Protein AF-A0A948E6V5-F1 (afdb_monomer)

Structure (mmCIF, N/CA/C/O backbone):
data_AF-A0A948E6V5-F1
#
_entry.id   AF-A0A948E6V5-F1
#
loop_
_atom_site.group_PDB
_atom_site.id
_atom_site.type_symbol
_atom_site.label_atom_id
_atom_site.label_alt_id
_atom_site.label_comp_id
_atom_site.label_asym_id
_atom_site.label_entity_id
_atom_site.label_seq_id
_atom_site.pdbx_PDB_ins_code
_atom_site.Cartn_x
_atom_site.Cartn_y
_atom_site.Cartn_z
_atom_site.occupancy
_atom_site.B_iso_or_equiv
_atom_site.auth_seq_id
_atom_site.auth_comp_id
_atom_site.auth_asym_id
_atom_site.auth_atom_id
_atom_site.pdbx_PDB_model_num
ATOM 1 N N . MET A 1 1 ? 6.133 19.607 -40.331 1.00 29.16 1 MET A N 1
ATOM 2 C CA . MET A 1 1 ? 5.995 20.168 -38.967 1.00 29.16 1 MET A CA 1
ATOM 3 C C . MET A 1 1 ? 5.488 19.180 -37.905 1.00 29.16 1 MET A C 1
ATOM 5 O O . MET A 1 1 ? 6.020 19.219 -36.810 1.00 29.16 1 MET A O 1
ATOM 9 N N . PHE A 1 2 ? 4.566 18.242 -38.178 1.00 24.16 2 PHE A N 1
ATOM 10 C CA . PHE A 1 2 ? 3.999 17.355 -37.131 1.00 24.16 2 PHE A CA 1
ATOM 11 C C . PHE A 1 2 ? 4.847 16.136 -36.678 1.00 24.16 2 PHE A C 1
ATOM 13 O O . PHE A 1 2 ? 4.583 15.590 -35.612 1.00 24.16 2 PHE A O 1
ATOM 20 N N . ARG A 1 3 ? 5.875 15.697 -37.428 1.00 28.19 3 ARG A N 1
ATOM 21 C CA . ARG A 1 3 ? 6.703 14.516 -37.060 1.00 28.19 3 ARG A CA 1
ATOM 22 C C . ARG A 1 3 ? 7.778 14.794 -35.999 1.00 28.19 3 ARG A C 1
ATOM 24 O O . ARG A 1 3 ? 8.157 13.863 -35.298 1.00 28.19 3 ARG A O 1
ATOM 31 N N . ASN A 1 4 ? 8.215 16.045 -35.839 1.00 29.73 4 ASN A N 1
ATOM 32 C CA . ASN A 1 4 ? 9.267 16.401 -34.877 1.00 29.73 4 ASN A CA 1
ATOM 33 C C . ASN A 1 4 ? 8.703 16.682 -33.477 1.00 29.73 4 ASN A C 1
ATOM 35 O O . ASN A 1 4 ? 9.376 16.430 -32.492 1.00 29.73 4 ASN A O 1
ATOM 39 N N . ILE A 1 5 ? 7.438 17.093 -33.365 1.00 28.77 5 ILE A N 1
ATOM 40 C CA . ILE A 1 5 ? 6.821 17.459 -32.080 1.00 28.77 5 ILE A CA 1
ATOM 41 C C . ILE A 1 5 ? 6.673 16.234 -31.153 1.00 28.77 5 ILE A C 1
ATOM 43 O O . ILE A 1 5 ? 6.909 16.333 -29.958 1.00 28.77 5 ILE A O 1
ATOM 47 N N . ILE A 1 6 ? 6.380 15.046 -31.693 1.00 31.30 6 ILE A N 1
ATOM 48 C CA . ILE A 1 6 ? 6.036 13.860 -30.884 1.00 31.30 6 ILE A CA 1
ATOM 49 C C . ILE A 1 6 ? 7.266 13.170 -30.266 1.00 31.30 6 ILE A C 1
ATOM 51 O O . ILE A 1 6 ? 7.204 12.725 -29.123 1.00 31.30 6 ILE A O 1
ATOM 55 N N . ALA A 1 7 ? 8.393 13.093 -30.983 1.00 33.06 7 ALA A N 1
ATOM 56 C CA . ALA A 1 7 ? 9.637 12.532 -30.438 1.00 33.06 7 ALA A CA 1
ATOM 57 C C . ALA A 1 7 ? 10.286 13.477 -29.407 1.00 33.06 7 ALA A C 1
ATOM 59 O O . ALA A 1 7 ? 10.850 13.024 -28.413 1.00 33.06 7 ALA A O 1
ATOM 60 N N . ILE A 1 8 ? 10.133 14.788 -29.620 1.00 39.19 8 ILE A N 1
ATOM 61 C CA . ILE A 1 8 ? 10.687 15.850 -28.774 1.00 39.19 8 ILE A CA 1
ATOM 62 C C . ILE A 1 8 ? 9.896 15.988 -27.458 1.00 39.19 8 ILE A C 1
ATOM 64 O O . ILE A 1 8 ? 10.493 16.151 -26.396 1.00 39.19 8 ILE A O 1
ATOM 68 N N . SER A 1 9 ? 8.570 15.795 -27.467 1.00 31.69 9 SER A N 1
ATOM 69 C CA . SER A 1 9 ? 7.768 15.773 -26.231 1.00 31.69 9 SER A CA 1
ATOM 70 C C . SER A 1 9 ? 8.070 14.576 -25.315 1.00 31.69 9 SER A C 1
ATOM 72 O O . SER A 1 9 ? 7.965 14.705 -24.097 1.00 31.69 9 SER A O 1
ATOM 74 N N . ILE A 1 10 ? 8.479 13.421 -25.860 1.00 36.81 10 ILE A N 1
ATOM 75 C CA . ILE A 1 10 ? 8.828 12.230 -25.060 1.00 36.81 10 ILE A CA 1
ATOM 76 C C . ILE A 1 10 ? 10.142 12.453 -24.295 1.00 36.81 10 ILE A C 1
ATOM 78 O O . ILE A 1 10 ? 10.223 12.107 -23.117 1.00 36.81 10 ILE A O 1
ATOM 82 N N . ALA A 1 11 ? 11.132 13.106 -24.914 1.00 34.81 11 ALA A N 1
ATOM 83 C CA . ALA A 1 11 ? 12.371 13.500 -24.241 1.00 34.81 11 ALA A CA 1
ATOM 84 C C . ALA A 1 11 ? 12.114 14.495 -23.090 1.00 34.81 11 ALA A C 1
ATOM 86 O O . ALA A 1 11 ? 12.743 14.393 -22.038 1.00 34.81 11 ALA A O 1
ATOM 87 N N . PHE A 1 12 ? 11.135 15.399 -23.232 1.00 38.44 12 PHE A N 1
ATOM 88 C CA . PHE A 1 12 ? 10.798 16.368 -22.184 1.00 38.44 12 PHE A CA 1
ATOM 89 C C . PHE A 1 12 ? 9.984 15.788 -21.022 1.00 38.44 12 PHE A C 1
ATOM 91 O O . PHE A 1 12 ? 10.179 16.208 -19.883 1.00 38.44 12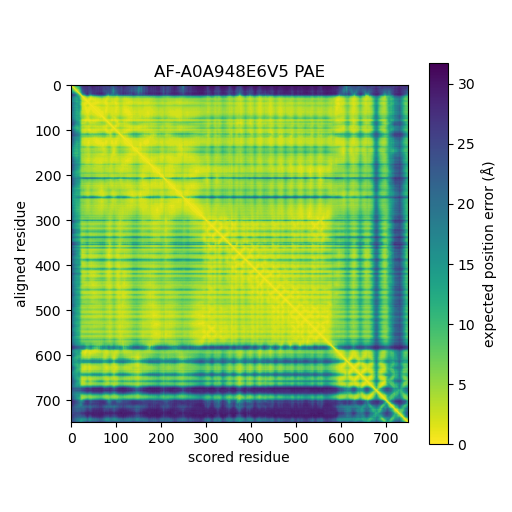 PHE A O 1
ATOM 98 N N . VAL A 1 13 ? 9.123 14.788 -21.249 1.00 36.78 13 VAL A N 1
ATOM 99 C CA . VAL A 1 13 ? 8.482 14.045 -20.142 1.00 36.78 13 VAL A CA 1
ATOM 100 C C . VAL A 1 13 ? 9.538 13.292 -19.325 1.00 36.78 13 VAL A C 1
ATOM 102 O O . VAL A 1 13 ? 9.460 13.274 -18.099 1.00 36.78 13 VAL A O 1
ATOM 105 N N . ILE A 1 14 ? 10.576 12.760 -19.981 1.00 38.91 14 ILE A N 1
ATOM 106 C CA . ILE A 1 14 ? 11.720 12.116 -19.317 1.00 38.91 14 ILE A CA 1
ATOM 107 C C . ILE A 1 14 ? 12.555 13.148 -18.530 1.00 38.91 14 ILE A C 1
ATOM 109 O O . ILE A 1 14 ? 12.922 12.873 -17.389 1.00 38.91 14 ILE A O 1
ATOM 113 N N . PHE A 1 15 ? 12.771 14.356 -19.070 1.00 36.75 15 PHE A N 1
ATOM 114 C CA . PHE A 1 15 ? 13.510 15.436 -18.391 1.00 36.75 15 PHE A CA 1
ATOM 115 C C . PHE A 1 15 ? 12.749 16.083 -17.222 1.00 36.75 15 PHE A C 1
ATOM 117 O O . PHE A 1 15 ? 13.334 16.397 -16.183 1.00 36.75 15 PHE A O 1
ATOM 124 N N . SER A 1 16 ? 11.428 16.215 -17.349 1.00 32.38 16 SER A N 1
ATOM 125 C CA . SER A 1 16 ? 10.550 16.690 -16.271 1.00 32.38 16 SER A CA 1
ATOM 126 C C . SER A 1 16 ? 10.453 15.662 -15.138 1.00 32.38 16 SER A C 1
ATOM 128 O O . SER A 1 16 ? 10.339 16.037 -13.975 1.00 32.38 16 SER A O 1
ATOM 130 N N . ALA A 1 17 ? 10.541 14.366 -15.465 1.00 30.00 17 ALA A N 1
ATOM 131 C CA . ALA A 1 17 ? 10.529 13.270 -14.496 1.00 30.00 17 ALA A CA 1
ATOM 132 C C . ALA A 1 17 ? 11.880 13.062 -13.783 1.00 30.00 17 ALA A C 1
ATOM 134 O O . ALA A 1 17 ? 11.899 12.563 -12.659 1.00 30.00 17 ALA A O 1
ATOM 135 N N . SER A 1 18 ? 13.008 13.473 -14.380 1.00 32.25 18 SER A N 1
ATOM 136 C CA . SER A 1 18 ? 14.305 13.549 -13.683 1.00 32.25 18 SER A CA 1
ATOM 137 C C . SER A 1 18 ? 14.434 14.773 -12.771 1.00 32.25 18 SER A C 1
ATOM 139 O O . SER A 1 18 ? 15.298 14.797 -11.898 1.00 32.25 18 SER A O 1
ATOM 141 N N . GLY A 1 19 ? 13.546 15.759 -12.919 1.00 31.41 19 GLY A N 1
ATOM 142 C CA . GLY A 1 19 ? 13.426 16.920 -12.045 1.00 31.41 19 GLY A CA 1
ATOM 143 C C . GLY A 1 19 ? 12.668 16.625 -10.751 1.00 31.41 19 GLY A C 1
ATOM 144 O O . GLY A 1 19 ? 11.766 17.379 -10.389 1.00 31.41 19 GLY A O 1
ATOM 145 N N . ASN A 1 20 ? 13.030 15.565 -10.021 1.00 34.19 20 ASN A N 1
ATOM 146 C CA . ASN A 1 20 ? 12.764 15.579 -8.584 1.00 34.19 20 ASN A CA 1
ATOM 147 C C . ASN A 1 20 ? 13.640 16.687 -8.002 1.00 34.19 20 ASN A C 1
ATOM 149 O O . ASN A 1 20 ? 14.830 16.498 -7.754 1.00 34.19 20 ASN A O 1
ATOM 153 N N . LYS A 1 21 ? 13.039 17.874 -7.878 1.00 37.66 21 LYS A N 1
ATOM 154 C CA . LYS A 1 21 ? 13.609 19.042 -7.213 1.00 37.66 21 LYS A CA 1
ATOM 155 C C . LYS A 1 21 ? 14.226 18.591 -5.891 1.00 37.66 21 LYS A C 1
ATOM 157 O O . LYS A 1 21 ? 13.602 17.830 -5.159 1.00 37.66 21 LYS A O 1
ATOM 162 N N . ALA A 1 22 ? 15.448 19.052 -5.650 1.00 44.62 22 ALA A N 1
ATOM 163 C CA . ALA A 1 22 ? 16.263 18.850 -4.461 1.00 44.62 22 ALA A CA 1
ATOM 164 C C . ALA A 1 22 ? 15.482 18.383 -3.212 1.00 44.62 22 ALA A C 1
ATOM 166 O O . ALA A 1 22 ? 14.880 19.183 -2.495 1.00 44.62 22 ALA A O 1
ATOM 167 N N . HIS A 1 23 ? 15.505 17.077 -2.943 1.00 53.41 23 HIS A N 1
ATOM 168 C CA . HIS A 1 23 ? 15.088 16.538 -1.654 1.00 53.41 23 HIS A CA 1
ATOM 169 C C . HIS A 1 23 ? 16.317 16.519 -0.749 1.00 53.41 23 HIS A C 1
ATOM 171 O O . HIS A 1 23 ? 17.273 15.809 -1.043 1.00 53.41 23 HIS A O 1
ATOM 177 N N . ALA A 1 24 ? 16.290 17.298 0.333 1.00 56.88 24 ALA A N 1
ATOM 178 C CA . ALA A 1 24 ? 17.283 17.185 1.396 1.00 56.88 24 ALA A CA 1
ATOM 179 C C . ALA A 1 24 ? 17.288 15.750 1.932 1.00 56.88 24 ALA A C 1
ATOM 181 O O . ALA A 1 24 ? 16.232 15.257 2.345 1.00 56.88 24 ALA A O 1
ATOM 182 N N . ASP A 1 25 ? 18.445 15.093 1.931 1.00 73.75 25 ASP A N 1
ATOM 183 C CA . ASP A 1 25 ? 18.610 13.805 2.598 1.00 73.75 25 ASP A CA 1
ATOM 184 C C . ASP A 1 25 ? 19.188 13.973 4.013 1.00 73.75 25 ASP A C 1
ATOM 186 O O . ASP A 1 25 ? 19.646 15.049 4.402 1.00 73.75 25 ASP A O 1
ATOM 190 N N . ASP A 1 26 ? 19.136 12.910 4.813 1.00 81.88 26 ASP A N 1
ATOM 191 C CA . ASP A 1 26 ? 19.693 12.896 6.160 1.00 81.88 26 ASP A CA 1
ATOM 192 C C . ASP A 1 26 ? 21.199 12.550 6.118 1.00 81.88 26 ASP A C 1
ATOM 194 O O . ASP A 1 26 ? 21.559 11.387 5.896 1.00 81.88 26 ASP A O 1
ATOM 198 N N . PRO A 1 27 ? 22.108 13.518 6.372 1.00 83.94 27 PRO A N 1
ATOM 199 C CA . PRO A 1 27 ? 23.554 13.285 6.326 1.00 83.94 27 PRO A CA 1
ATOM 200 C C . PRO A 1 27 ? 24.043 12.333 7.424 1.00 83.94 27 PRO A C 1
ATOM 202 O O . PRO A 1 27 ? 25.178 11.862 7.358 1.00 83.94 27 PRO A O 1
ATOM 205 N N . SER A 1 28 ? 23.226 12.058 8.451 1.00 85.94 28 SER A N 1
ATOM 206 C CA . SER A 1 28 ? 23.590 11.121 9.519 1.00 85.94 28 SER A CA 1
ATOM 207 C C . SER A 1 28 ? 23.523 9.658 9.079 1.00 85.94 28 SER A C 1
ATOM 209 O O . SER A 1 28 ? 24.022 8.777 9.781 1.00 85.94 28 SER A O 1
ATOM 211 N N . ILE A 1 29 ? 22.939 9.377 7.911 1.00 89.12 29 ILE A N 1
ATOM 212 C CA . ILE A 1 29 ? 22.817 8.018 7.402 1.00 89.12 29 ILE A CA 1
ATOM 213 C C . ILE A 1 29 ? 24.135 7.565 6.777 1.00 89.12 29 ILE A C 1
ATOM 215 O O . ILE A 1 29 ? 24.592 8.070 5.750 1.00 89.12 29 ILE A O 1
ATOM 219 N N . HIS A 1 30 ? 24.714 6.520 7.362 1.00 92.88 30 HIS A N 1
ATOM 220 C CA . HIS A 1 30 ? 25.866 5.833 6.796 1.00 92.88 30 HIS A CA 1
ATOM 221 C C . HIS A 1 30 ? 25.421 4.779 5.784 1.00 92.88 30 HIS A C 1
ATOM 223 O O . HIS A 1 30 ? 25.007 3.673 6.141 1.00 92.88 30 HIS A O 1
ATOM 229 N N . TRP A 1 31 ? 25.534 5.118 4.505 1.00 95.00 31 TRP A N 1
ATOM 230 C CA . TRP A 1 31 ? 25.181 4.224 3.413 1.00 95.00 31 TRP A CA 1
ATOM 231 C C . TRP A 1 31 ? 26.249 3.149 3.185 1.00 95.00 31 TRP A C 1
ATOM 233 O O . TRP A 1 31 ? 27.450 3.410 3.103 1.00 95.00 31 TRP A O 1
ATOM 243 N N . LYS A 1 32 ? 25.792 1.908 3.054 1.00 97.69 32 LYS A N 1
ATOM 244 C CA . LYS A 1 32 ? 26.590 0.732 2.710 1.00 97.69 32 LYS A CA 1
ATOM 245 C C . LYS A 1 32 ? 26.104 0.157 1.386 1.00 97.69 32 LYS A C 1
ATOM 247 O O . LYS A 1 32 ? 25.001 0.456 0.923 1.00 97.69 32 LYS A O 1
ATOM 252 N N . LYS A 1 33 ? 26.920 -0.705 0.787 1.00 97.75 33 LYS A N 1
ATOM 253 C CA . LYS A 1 33 ? 26.538 -1.491 -0.383 1.00 97.75 33 LYS A CA 1
ATOM 254 C C . LYS A 1 33 ? 26.959 -2.949 -0.266 1.00 97.75 33 LYS A C 1
ATOM 256 O O . LYS A 1 33 ? 27.927 -3.283 0.416 1.00 97.75 33 LYS A O 1
ATOM 261 N N . LEU A 1 34 ? 26.244 -3.808 -0.977 1.00 97.75 34 LEU A N 1
ATOM 262 C CA . LEU A 1 34 ? 26.663 -5.169 -1.299 1.00 97.75 34 LEU A CA 1
ATOM 263 C C . LEU A 1 34 ? 26.346 -5.456 -2.767 1.00 97.75 34 LEU A C 1
ATOM 265 O O . LEU A 1 34 ? 25.432 -4.860 -3.340 1.00 97.75 34 LEU A O 1
ATOM 269 N N . THR A 1 35 ? 27.092 -6.369 -3.376 1.00 97.38 35 THR A N 1
ATOM 270 C CA . THR A 1 35 ? 26.934 -6.725 -4.790 1.00 97.38 35 THR A CA 1
ATOM 271 C C . THR A 1 35 ? 26.765 -8.232 -4.919 1.00 97.38 35 THR A C 1
ATOM 273 O O . THR A 1 35 ? 27.463 -9.007 -4.264 1.00 97.38 35 THR A O 1
ATOM 276 N N . THR A 1 36 ? 25.825 -8.630 -5.767 1.00 96.94 36 THR A N 1
ATOM 277 C CA . THR A 1 36 ? 25.547 -10.011 -6.155 1.00 96.94 36 THR A CA 1
ATOM 278 C C . THR A 1 36 ? 25.873 -10.196 -7.646 1.00 96.94 36 THR A C 1
ATOM 280 O O . THR A 1 36 ? 26.465 -9.317 -8.273 1.00 96.94 36 THR A O 1
ATOM 283 N N . LYS A 1 37 ? 25.498 -11.332 -8.249 1.00 95.75 37 LYS A N 1
ATOM 284 C CA . LYS A 1 37 ? 25.745 -11.583 -9.677 1.00 95.75 37 LYS A CA 1
ATOM 285 C C . LYS A 1 37 ? 24.960 -10.622 -10.573 1.00 95.75 37 LYS A C 1
ATOM 287 O O . LYS A 1 37 ? 25.480 -10.177 -11.593 1.00 95.75 37 LYS A O 1
ATOM 292 N N . ASN A 1 38 ? 23.714 -10.333 -10.210 1.00 97.69 38 ASN A N 1
ATOM 293 C CA . ASN A 1 38 ? 22.785 -9.562 -11.032 1.00 97.69 38 ASN A CA 1
ATOM 294 C C . ASN A 1 38 ? 22.357 -8.230 -10.389 1.00 97.69 38 ASN A C 1
ATOM 296 O O . ASN A 1 38 ? 21.683 -7.438 -11.052 1.00 97.69 38 ASN A O 1
ATOM 300 N N . PHE A 1 39 ? 22.755 -7.949 -9.141 1.00 98.12 39 PHE A N 1
ATOM 301 C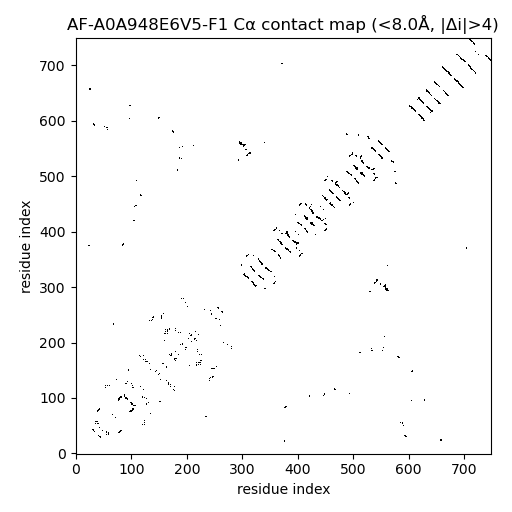 CA . PHE A 1 39 ? 22.291 -6.775 -8.398 1.00 98.12 39 PHE A CA 1
ATOM 302 C C . PHE A 1 39 ? 23.399 -6.052 -7.629 1.00 98.12 39 PHE A C 1
ATOM 304 O O . PHE A 1 39 ? 24.392 -6.635 -7.202 1.00 98.12 39 PHE A O 1
ATOM 311 N N . THR A 1 40 ? 23.201 -4.753 -7.410 1.00 97.88 40 THR A N 1
ATOM 312 C CA . THR A 1 40 ? 23.920 -3.975 -6.390 1.00 97.88 40 THR A CA 1
ATOM 313 C C . THR A 1 40 ? 22.898 -3.373 -5.444 1.00 97.88 40 THR A C 1
ATOM 315 O O . THR A 1 40 ? 22.021 -2.636 -5.884 1.00 97.88 40 THR A O 1
ATOM 318 N N . ILE A 1 41 ? 23.011 -3.676 -4.155 1.00 98.25 41 ILE A N 1
ATOM 319 C CA . ILE A 1 41 ? 22.074 -3.218 -3.131 1.00 98.25 41 ILE A CA 1
ATOM 320 C C . ILE A 1 41 ? 22.751 -2.148 -2.289 1.00 98.25 41 ILE A C 1
ATOM 322 O O . ILE A 1 41 ? 23.758 -2.429 -1.640 1.00 98.25 41 ILE A O 1
ATOM 326 N N . THR A 1 42 ? 22.182 -0.947 -2.284 1.00 97.94 42 THR A N 1
ATOM 327 C CA . THR A 1 42 ? 22.615 0.195 -1.475 1.00 97.94 42 THR A CA 1
ATOM 328 C C . THR A 1 42 ? 21.605 0.426 -0.353 1.00 97.94 42 THR A C 1
ATOM 330 O O . THR A 1 42 ? 20.396 0.453 -0.591 1.00 97.94 42 THR A O 1
ATOM 333 N N . PHE A 1 43 ? 22.079 0.548 0.886 1.00 96.81 43 PHE A N 1
ATOM 334 C CA . PHE A 1 43 ? 21.215 0.555 2.068 1.00 96.81 43 PHE A CA 1
ATOM 335 C C . PHE A 1 43 ? 21.851 1.305 3.254 1.00 96.81 43 PHE A C 1
ATOM 337 O O . PHE A 1 43 ? 23.077 1.297 3.384 1.00 96.81 43 PHE A O 1
ATOM 344 N N . PRO A 1 44 ? 21.050 1.910 4.148 1.00 95.12 44 PRO A N 1
ATOM 345 C CA . PRO A 1 44 ? 21.520 2.412 5.442 1.00 95.12 44 PRO A CA 1
ATOM 346 C C . PRO A 1 44 ? 22.130 1.302 6.308 1.00 95.12 44 PRO A C 1
ATOM 348 O O . PRO A 1 44 ? 21.594 0.194 6.365 1.00 95.12 44 PRO A O 1
ATOM 351 N N . SER A 1 45 ? 23.247 1.575 6.987 1.00 94.88 45 SER A N 1
ATOM 352 C CA . SER A 1 45 ? 24.048 0.579 7.719 1.00 94.88 45 SER A CA 1
ATOM 353 C C . SER A 1 45 ? 23.266 -0.300 8.710 1.00 94.88 45 SER A C 1
ATOM 355 O O . SER A 1 45 ? 23.590 -1.483 8.870 1.00 94.88 45 SER A O 1
ATOM 357 N N . GLU A 1 46 ? 22.214 0.242 9.323 1.00 93.50 46 GLU A N 1
ATOM 358 C CA . GLU A 1 46 ? 21.323 -0.424 10.273 1.00 93.50 46 GLU A CA 1
ATOM 359 C C . GLU A 1 46 ? 20.480 -1.544 9.638 1.00 93.50 46 GLU A C 1
ATOM 361 O O . GLU A 1 46 ? 20.050 -2.467 10.330 1.00 93.50 46 GLU A O 1
ATOM 366 N N . TYR A 1 47 ? 20.301 -1.534 8.313 1.00 95.25 47 TYR A N 1
ATOM 367 C CA . TYR A 1 47 ? 19.514 -2.531 7.579 1.00 95.25 47 TYR A CA 1
ATOM 368 C C . TYR A 1 47 ? 20.364 -3.645 6.961 1.00 95.25 47 TYR A C 1
ATOM 370 O O . TYR A 1 47 ? 19.915 -4.324 6.039 1.00 95.25 47 TYR A O 1
ATOM 378 N N . ARG A 1 48 ? 21.570 -3.894 7.491 1.00 95.50 48 ARG A N 1
ATOM 379 C CA . ARG A 1 48 ? 22.480 -4.972 7.055 1.00 95.50 48 ARG A CA 1
ATOM 380 C C . ARG A 1 48 ? 21.785 -6.320 6.846 1.00 95.50 48 ARG A C 1
ATOM 382 O O . ARG A 1 48 ? 21.956 -6.935 5.797 1.00 95.50 48 ARG A O 1
ATOM 389 N N . ASN A 1 49 ? 21.008 -6.780 7.825 1.00 93.94 49 ASN A N 1
ATOM 390 C CA . ASN A 1 49 ? 20.350 -8.091 7.752 1.00 93.94 49 ASN A CA 1
ATOM 391 C C . ASN A 1 49 ? 19.239 -8.104 6.695 1.00 93.94 49 ASN A C 1
ATOM 393 O O . ASN A 1 49 ? 19.103 -9.065 5.939 1.00 93.94 49 ASN A O 1
ATOM 397 N N . THR A 1 50 ? 18.485 -7.009 6.595 1.00 95.00 50 THR A N 1
ATOM 398 C CA . THR A 1 50 ? 17.467 -6.828 5.558 1.00 95.00 50 THR A CA 1
ATOM 399 C C . THR A 1 50 ? 18.099 -6.800 4.168 1.00 95.00 50 THR A C 1
ATOM 401 O O . THR A 1 50 ? 17.589 -7.447 3.263 1.00 95.00 50 THR A O 1
ATOM 404 N N . ALA A 1 51 ? 19.248 -6.144 3.990 1.00 96.50 51 ALA A N 1
ATOM 405 C CA . ALA A 1 51 ? 19.954 -6.096 2.713 1.00 96.50 51 ALA A CA 1
ATOM 406 C C . ALA A 1 51 ? 20.439 -7.480 2.249 1.00 96.50 51 ALA A C 1
ATOM 408 O O . ALA A 1 51 ? 20.284 -7.810 1.077 1.00 96.50 51 ALA A O 1
ATOM 409 N N . GLN A 1 52 ? 20.952 -8.321 3.157 1.00 96.25 52 GLN A N 1
ATOM 410 C CA . GLN A 1 52 ? 21.313 -9.718 2.846 1.00 96.25 52 GLN A CA 1
ATOM 411 C C . GLN A 1 52 ? 20.096 -10.542 2.403 1.00 96.25 52 GLN A C 1
ATOM 413 O O . GLN A 1 52 ? 20.161 -11.328 1.453 1.00 96.25 52 GLN A O 1
ATOM 418 N N . ARG A 1 53 ? 18.958 -10.332 3.074 1.00 94.19 53 ARG A N 1
ATOM 419 C CA . ARG A 1 53 ? 17.687 -10.964 2.717 1.00 94.19 53 ARG A CA 1
ATOM 420 C C . ARG A 1 53 ? 17.214 -10.525 1.329 1.00 94.19 53 ARG A C 1
ATOM 422 O O . ARG A 1 53 ? 16.915 -11.381 0.503 1.00 94.19 53 ARG A O 1
ATOM 429 N N . VAL A 1 54 ? 17.214 -9.217 1.054 1.00 96.06 54 VAL A N 1
ATOM 430 C CA . VAL A 1 54 ? 16.863 -8.651 -0.262 1.00 96.06 54 VAL A CA 1
ATOM 431 C C . VAL A 1 54 ? 17.801 -9.183 -1.348 1.00 96.06 54 VAL A C 1
ATOM 433 O O . VAL A 1 54 ? 17.327 -9.513 -2.426 1.00 96.06 54 VAL A O 1
ATOM 436 N N . ALA A 1 55 ? 19.099 -9.347 -1.070 1.00 97.19 55 ALA A N 1
ATOM 437 C CA . ALA A 1 55 ? 20.066 -9.932 -2.005 1.00 97.19 55 ALA A CA 1
ATOM 438 C C . ALA A 1 55 ? 19.671 -11.345 -2.443 1.00 97.19 55 ALA A C 1
ATOM 440 O O . ALA A 1 55 ? 19.609 -11.641 -3.636 1.00 97.19 55 ALA A O 1
ATOM 441 N N . SER A 1 56 ? 19.343 -12.191 -1.465 1.00 95.56 56 SER A N 1
ATOM 442 C CA . SER A 1 56 ? 18.918 -13.572 -1.705 1.00 95.56 56 SER A CA 1
ATOM 443 C C . SER A 1 56 ? 17.600 -13.626 -2.485 1.00 95.56 56 SER A C 1
ATOM 445 O O . SER A 1 56 ? 17.468 -14.390 -3.438 1.00 95.56 56 SER A O 1
ATOM 447 N N . MET A 1 57 ? 16.639 -12.775 -2.115 1.00 95.19 57 MET A N 1
ATOM 448 C CA . MET A 1 57 ? 15.348 -12.665 -2.797 1.00 95.19 57 MET A CA 1
ATOM 449 C C . MET A 1 57 ? 15.480 -12.149 -4.229 1.00 95.19 57 MET A C 1
ATOM 451 O O . MET A 1 57 ? 14.824 -12.670 -5.121 1.00 95.19 57 MET A O 1
ATOM 455 N N . ALA A 1 58 ? 16.323 -11.147 -4.469 1.00 97.06 58 ALA A N 1
ATOM 456 C CA . ALA A 1 58 ? 16.510 -10.565 -5.792 1.00 97.06 58 ALA A CA 1
ATOM 457 C C . ALA A 1 58 ? 17.134 -11.574 -6.767 1.00 97.06 58 ALA A C 1
ATOM 459 O O . ALA A 1 58 ? 16.673 -11.697 -7.900 1.00 97.06 58 ALA A O 1
ATOM 460 N N . GLU A 1 59 ? 18.134 -12.345 -6.330 1.00 96.75 59 GLU A N 1
ATOM 461 C CA . GLU A 1 59 ? 18.726 -13.408 -7.153 1.00 96.75 59 GLU A CA 1
ATOM 462 C C . GLU A 1 59 ? 17.735 -14.540 -7.457 1.00 96.75 59 GLU A C 1
ATOM 464 O O . GLU A 1 59 ? 17.698 -15.050 -8.579 1.00 96.75 59 GLU A O 1
ATOM 469 N N . GLU A 1 60 ? 16.875 -14.894 -6.504 1.00 95.44 60 GLU A N 1
ATOM 470 C CA . GLU A 1 60 ? 15.820 -15.879 -6.749 1.00 95.44 60 GLU A CA 1
ATOM 471 C C . GLU A 1 60 ? 14.732 -15.342 -7.686 1.00 95.44 60 GLU A C 1
ATOM 473 O O . GLU A 1 60 ? 14.333 -16.017 -8.638 1.00 95.44 60 GLU A O 1
ATOM 478 N N . ALA A 1 61 ? 14.313 -14.090 -7.496 1.00 95.81 61 ALA A N 1
ATOM 479 C CA . ALA A 1 61 ? 13.418 -13.405 -8.418 1.00 95.81 61 ALA A CA 1
ATOM 480 C C . ALA A 1 61 ? 14.025 -13.354 -9.829 1.00 95.81 61 ALA A C 1
ATOM 482 O O . ALA A 1 61 ? 13.319 -13.588 -10.806 1.00 95.81 61 ALA A O 1
ATOM 483 N N . HIS A 1 62 ? 15.339 -13.147 -9.959 1.00 97.00 62 HIS A N 1
ATOM 484 C CA . HIS A 1 62 ? 16.037 -13.225 -11.241 1.00 97.00 62 HIS A CA 1
ATOM 485 C C . HIS A 1 62 ? 15.954 -14.610 -11.881 1.00 97.00 62 HIS A C 1
ATOM 487 O O . HIS A 1 62 ? 15.630 -14.714 -13.067 1.00 97.00 62 HIS A O 1
ATOM 493 N N . ARG A 1 63 ? 16.195 -15.672 -11.106 1.00 95.56 63 ARG A N 1
ATOM 494 C CA . ARG A 1 63 ? 16.101 -17.060 -11.578 1.00 95.56 63 ARG A CA 1
ATOM 495 C C . ARG A 1 63 ? 14.709 -17.391 -12.130 1.00 95.56 63 ARG A C 1
ATOM 497 O O . ARG A 1 63 ? 14.614 -18.095 -13.134 1.00 95.56 63 ARG A O 1
ATOM 504 N N . LEU A 1 64 ? 13.653 -16.879 -11.496 1.00 94.81 64 LEU A N 1
ATOM 505 C CA . LEU A 1 64 ? 12.257 -17.129 -11.873 1.00 94.81 64 LEU A CA 1
ATOM 506 C C . LEU A 1 64 ? 11.756 -16.218 -13.005 1.00 94.81 64 LEU A C 1
ATOM 508 O O . LEU A 1 64 ? 11.071 -16.679 -13.921 1.00 94.81 64 LEU A O 1
ATOM 512 N N . LEU A 1 65 ? 12.093 -14.927 -12.963 1.00 96.00 65 LEU A N 1
ATOM 513 C CA . LEU A 1 65 ? 11.527 -13.926 -13.867 1.00 96.00 65 LEU A CA 1
ATOM 514 C C . LEU A 1 65 ? 12.231 -13.859 -15.221 1.00 96.00 65 LEU A C 1
ATOM 516 O O . LEU A 1 65 ? 11.566 -13.581 -16.217 1.00 96.00 65 LEU A O 1
ATOM 520 N N . VAL A 1 66 ? 13.534 -14.145 -15.307 1.00 96.81 66 VAL A N 1
ATOM 521 C CA . VAL A 1 66 ? 14.252 -14.120 -16.596 1.00 96.81 66 VAL A CA 1
ATOM 522 C C . VAL A 1 66 ? 13.660 -15.114 -17.606 1.00 96.81 66 VAL A C 1
ATOM 524 O O . VAL A 1 66 ? 13.398 -14.701 -18.739 1.00 96.81 66 VAL A O 1
ATOM 527 N N . PRO A 1 67 ? 13.373 -16.386 -17.252 1.00 95.38 67 PRO A N 1
ATOM 528 C CA . PRO A 1 67 ? 12.690 -17.305 -18.162 1.00 95.38 67 PRO A CA 1
ATOM 529 C C . PRO A 1 67 ? 11.280 -16.839 -18.545 1.00 95.38 67 PRO A C 1
ATOM 531 O O . PRO A 1 67 ? 10.919 -16.918 -19.722 1.00 95.38 67 PRO A O 1
ATOM 534 N N . LEU A 1 68 ? 10.510 -16.318 -17.578 1.00 93.44 68 LEU A N 1
ATOM 535 C CA . LEU A 1 68 ? 9.137 -15.849 -17.796 1.00 93.44 68 LEU A CA 1
ATOM 536 C C . LEU A 1 68 ? 9.085 -14.660 -18.766 1.00 93.44 68 LEU A C 1
ATOM 538 O O . LEU A 1 68 ? 8.301 -14.663 -19.712 1.00 93.44 68 LEU A O 1
ATOM 542 N N . MET A 1 69 ? 9.941 -13.661 -18.545 1.00 93.50 69 MET A N 1
ATOM 543 C CA . MET A 1 69 ? 10.018 -12.453 -19.371 1.00 93.50 69 MET A CA 1
ATOM 544 C C . MET A 1 69 ? 10.769 -12.707 -20.679 1.00 93.50 69 MET A C 1
ATOM 546 O O . MET A 1 69 ? 10.566 -12.012 -21.670 1.00 93.50 69 MET A O 1
ATOM 550 N N . GLY A 1 70 ? 11.638 -13.721 -20.707 1.00 92.88 70 GLY A N 1
ATOM 551 C CA . GLY A 1 70 ? 12.478 -14.029 -21.857 1.00 92.88 70 GLY A CA 1
ATOM 552 C C . GLY A 1 70 ? 13.555 -12.990 -22.136 1.00 92.88 70 GLY A C 1
ATOM 553 O O . GLY A 1 70 ? 14.033 -12.910 -23.266 1.00 92.88 70 GLY A O 1
ATOM 554 N N . HIS A 1 71 ? 13.913 -12.200 -21.127 1.00 94.31 71 HIS A N 1
ATOM 555 C CA . HIS A 1 71 ? 14.893 -11.130 -21.223 1.00 94.31 71 HIS A CA 1
ATOM 556 C C . HIS A 1 71 ? 15.769 -11.113 -19.976 1.00 94.31 71 HIS A C 1
ATOM 558 O O . HIS A 1 71 ? 15.309 -11.410 -18.875 1.00 94.31 71 HIS A O 1
ATOM 564 N N . LYS A 1 72 ? 17.037 -10.751 -20.163 1.00 95.00 72 LYS A N 1
ATOM 565 C CA . LYS A 1 72 ? 18.015 -10.546 -19.097 1.00 95.00 72 LYS A CA 1
ATOM 566 C C . LYS A 1 72 ? 18.677 -9.192 -19.308 1.00 95.00 72 LYS A C 1
ATOM 568 O O . LYS A 1 72 ? 19.067 -8.861 -20.427 1.00 95.00 72 LYS A O 1
ATOM 573 N N . THR A 1 73 ? 18.852 -8.441 -18.227 1.00 93.81 73 THR A N 1
ATOM 574 C CA . THR A 1 73 ? 19.545 -7.153 -18.273 1.00 93.81 73 THR A CA 1
ATOM 575 C C . THR A 1 73 ? 21.023 -7.329 -18.633 1.00 93.81 73 THR A C 1
ATOM 577 O O . THR A 1 73 ? 21.687 -8.266 -18.187 1.00 93.81 73 THR A O 1
ATOM 580 N N . ALA A 1 74 ? 21.557 -6.405 -19.434 1.00 90.19 74 ALA A N 1
ATOM 581 C CA . ALA A 1 74 ? 22.976 -6.402 -19.807 1.00 90.19 74 ALA A CA 1
ATOM 582 C C . ALA A 1 74 ? 23.901 -5.958 -18.657 1.00 90.19 74 ALA A C 1
ATOM 584 O O . ALA A 1 74 ? 25.068 -6.336 -18.617 1.00 90.19 74 ALA A O 1
ATOM 585 N N . SER A 1 75 ? 23.372 -5.165 -17.725 1.00 90.62 75 SER A N 1
ATOM 586 C CA . SER A 1 75 ? 24.067 -4.672 -16.538 1.00 90.62 75 SER A CA 1
ATOM 587 C C . SER A 1 75 ? 23.330 -5.088 -15.260 1.00 90.62 75 SER A C 1
ATOM 589 O O . SER A 1 75 ? 22.120 -5.363 -15.314 1.00 90.62 75 SER A O 1
ATOM 591 N N . PRO A 1 76 ? 24.024 -5.129 -14.107 1.00 94.31 76 PRO A N 1
ATOM 592 C CA . PRO A 1 76 ? 23.376 -5.330 -12.819 1.00 94.31 76 PRO A CA 1
ATOM 593 C C . PRO A 1 76 ? 22.307 -4.268 -12.544 1.00 94.31 76 PRO A C 1
ATOM 595 O O . PRO A 1 76 ? 22.455 -3.105 -12.922 1.00 94.31 76 PRO A O 1
ATOM 598 N N . THR A 1 77 ? 21.233 -4.672 -11.870 1.00 97.44 77 THR A N 1
ATOM 599 C CA . THR A 1 77 ? 20.171 -3.756 -11.428 1.00 97.44 77 THR A CA 1
ATOM 600 C C . THR A 1 77 ? 20.500 -3.207 -10.043 1.00 97.44 77 THR A C 1
ATOM 602 O O . THR A 1 77 ? 20.904 -3.952 -9.149 1.00 97.44 77 THR A O 1
ATOM 605 N N . HIS A 1 78 ? 20.335 -1.902 -9.847 1.00 97.25 78 HIS A N 1
ATOM 606 C CA . HIS A 1 78 ? 20.537 -1.267 -8.549 1.00 97.25 78 HIS A CA 1
ATOM 607 C C . HIS A 1 78 ? 19.274 -1.378 -7.704 1.00 97.25 78 HIS A C 1
ATOM 609 O O . HIS A 1 78 ? 18.182 -1.138 -8.205 1.00 97.25 78 HIS A O 1
ATOM 615 N N . ILE A 1 79 ? 19.415 -1.710 -6.425 1.00 98.25 79 ILE A N 1
ATOM 616 C CA . ILE A 1 79 ? 18.321 -1.722 -5.455 1.00 98.25 79 ILE A CA 1
ATOM 617 C C . ILE A 1 79 ? 18.699 -0.783 -4.312 1.00 98.25 79 ILE A C 1
ATOM 619 O O . ILE A 1 79 ? 19.722 -0.978 -3.663 1.00 98.25 79 ILE A O 1
ATOM 623 N N . VAL A 1 80 ? 17.878 0.229 -4.055 1.00 96.88 80 VAL A N 1
ATOM 624 C CA . VAL A 1 80 ? 18.045 1.171 -2.945 1.00 96.88 80 VAL A CA 1
ATOM 625 C C . VAL A 1 80 ? 16.989 0.876 -1.890 1.00 96.88 80 VAL A C 1
ATOM 627 O O . VAL A 1 80 ? 15.794 0.933 -2.176 1.00 96.88 80 VAL A O 1
ATOM 630 N N . ILE A 1 81 ? 17.421 0.566 -0.670 1.00 95.69 81 ILE A N 1
ATOM 631 C CA . ILE A 1 81 ? 16.527 0.316 0.467 1.00 95.69 81 ILE A CA 1
ATOM 632 C C . ILE A 1 81 ? 16.279 1.629 1.217 1.00 95.69 81 ILE A C 1
ATOM 634 O O . ILE A 1 81 ? 17.233 2.287 1.626 1.00 95.69 81 ILE A O 1
ATOM 638 N N . SER A 1 82 ? 15.010 1.988 1.434 1.00 88.25 82 SER A N 1
ATOM 639 C CA . SER A 1 82 ? 14.607 3.191 2.176 1.00 88.25 82 SER A CA 1
ATOM 640 C C . SER A 1 82 ? 13.550 2.895 3.248 1.00 88.25 82 SER A C 1
ATOM 642 O O . SER A 1 82 ? 12.738 1.978 3.122 1.00 88.25 82 SER A O 1
ATOM 644 N N . SER A 1 83 ? 13.551 3.702 4.313 1.00 89.69 83 SER A N 1
ATOM 645 C CA . SER A 1 83 ? 12.519 3.729 5.363 1.00 89.69 83 SER A CA 1
ATOM 646 C C . SER A 1 83 ? 12.053 5.168 5.653 1.00 89.69 83 SER A C 1
ATOM 648 O O . SER A 1 83 ? 11.713 5.501 6.790 1.00 89.69 83 SER A O 1
ATOM 650 N N . TYR A 1 84 ? 12.060 6.046 4.646 1.00 87.69 84 TYR A N 1
ATOM 651 C CA . TYR A 1 84 ? 11.767 7.473 4.845 1.00 87.69 84 TYR A CA 1
ATOM 652 C C . TYR A 1 84 ? 10.293 7.802 5.048 1.00 87.69 84 TYR A C 1
ATOM 654 O O . TYR A 1 84 ? 9.965 8.903 5.485 1.00 87.69 84 TYR A O 1
ATOM 662 N N . THR A 1 85 ? 9.397 6.863 4.763 1.00 89.38 85 THR A N 1
ATOM 663 C CA . THR A 1 85 ? 7.958 7.093 4.845 1.00 89.38 85 THR A CA 1
ATOM 664 C C . THR A 1 85 ? 7.227 5.958 5.549 1.00 89.38 85 THR A C 1
ATOM 666 O O . THR A 1 85 ? 7.630 4.803 5.443 1.00 89.38 85 THR A O 1
ATOM 669 N N . ASP A 1 86 ? 6.134 6.281 6.239 1.00 90.75 86 ASP A N 1
ATOM 670 C CA . ASP A 1 86 ? 5.145 5.325 6.751 1.00 90.75 86 ASP A CA 1
ATOM 671 C C . ASP A 1 86 ? 4.075 4.947 5.707 1.00 90.75 86 ASP A C 1
ATOM 673 O O . ASP A 1 86 ? 3.072 4.318 6.041 1.00 90.75 86 ASP A O 1
ATOM 677 N N . GLN A 1 87 ? 4.301 5.271 4.431 1.00 87.12 87 GLN A N 1
ATOM 678 C CA . GLN A 1 87 ? 3.527 4.747 3.307 1.00 87.12 87 GLN A CA 1
ATOM 679 C C . GLN A 1 87 ? 4.286 3.623 2.601 1.00 87.12 87 GLN A C 1
ATOM 681 O O . GLN A 1 87 ? 5.431 3.791 2.183 1.00 87.12 87 GLN A O 1
ATOM 686 N N . ALA A 1 88 ? 3.630 2.477 2.439 1.00 88.00 88 ALA A N 1
ATOM 687 C CA . ALA A 1 88 ? 4.160 1.380 1.642 1.00 88.00 88 ALA A CA 1
ATOM 688 C C . ALA A 1 88 ? 4.187 1.762 0.158 1.00 88.00 88 ALA A C 1
ATOM 690 O O . ALA A 1 88 ? 3.167 2.192 -0.383 1.00 88.00 88 ALA A O 1
ATOM 691 N N . ASN A 1 89 ? 5.347 1.621 -0.486 1.00 86.50 89 ASN A N 1
ATOM 692 C CA . ASN A 1 89 ? 5.504 1.864 -1.917 1.00 86.50 89 ASN A CA 1
ATOM 693 C C . ASN A 1 89 ? 6.793 1.220 -2.466 1.00 86.50 89 ASN A C 1
ATOM 695 O O . ASN A 1 89 ? 7.653 0.757 -1.714 1.00 86.50 89 ASN A O 1
ATOM 699 N N . GLY A 1 90 ? 6.939 1.237 -3.785 1.00 89.56 90 GLY A N 1
ATOM 700 C CA . GLY A 1 90 ? 8.159 0.909 -4.508 1.00 89.56 90 GLY A CA 1
ATOM 701 C C . GLY A 1 90 ? 8.255 1.738 -5.781 1.00 89.56 90 GLY A C 1
ATOM 702 O O . GLY A 1 90 ? 7.334 2.469 -6.143 1.00 89.56 90 GLY A O 1
ATOM 703 N N . SER A 1 91 ? 9.414 1.701 -6.427 1.00 92.25 91 SER A N 1
ATOM 704 C CA . SER A 1 91 ? 9.526 2.214 -7.791 1.00 92.25 91 SER A CA 1
ATOM 705 C C . SER A 1 91 ? 10.655 1.530 -8.535 1.00 92.25 91 SER A C 1
ATOM 707 O O . SER A 1 91 ? 11.681 1.186 -7.942 1.00 92.25 91 SER A O 1
ATOM 709 N N . ALA A 1 92 ? 10.498 1.424 -9.847 1.00 92.62 92 ALA A N 1
ATOM 710 C CA . ALA A 1 92 ? 11.513 0.943 -10.759 1.00 92.62 92 ALA A CA 1
ATOM 711 C C . ALA A 1 92 ? 11.642 1.895 -11.944 1.00 92.62 92 ALA A C 1
ATOM 713 O O . ALA A 1 92 ? 10.658 2.360 -12.515 1.00 92.62 92 ALA A O 1
ATOM 714 N N . THR A 1 93 ? 12.878 2.148 -12.357 1.00 90.88 93 THR A N 1
ATOM 715 C CA . THR A 1 93 ? 13.170 2.828 -13.616 1.00 90.88 93 THR A CA 1
ATOM 716 C C . THR A 1 93 ? 14.224 2.061 -14.386 1.00 90.88 93 THR A C 1
ATOM 718 O O . THR A 1 93 ? 15.182 1.539 -13.814 1.00 90.88 93 THR A O 1
ATOM 721 N N . VAL A 1 94 ? 14.042 2.002 -15.701 1.00 91.12 94 VAL A N 1
ATOM 722 C CA . VAL A 1 94 ? 15.042 1.496 -16.645 1.00 91.12 94 VAL A CA 1
ATOM 723 C C . VAL A 1 94 ? 15.719 2.615 -17.424 1.00 91.12 94 VAL A C 1
ATOM 725 O O . VAL A 1 94 ? 16.687 2.347 -18.125 1.00 91.12 94 VAL A O 1
ATOM 728 N N . TYR A 1 95 ? 15.242 3.856 -17.307 1.00 88.81 95 TYR A N 1
ATOM 729 C CA . TYR A 1 95 ? 15.896 4.993 -17.941 1.00 88.81 95 TYR A CA 1
ATOM 730 C C . TYR A 1 95 ? 17.244 5.252 -17.276 1.00 88.81 95 TYR A C 1
ATOM 732 O O . TYR A 1 95 ? 17.361 5.210 -16.049 1.00 88.81 95 TYR A O 1
ATOM 740 N N . PHE A 1 96 ? 18.254 5.541 -18.093 1.00 88.38 96 PHE A N 1
ATOM 741 C CA . PHE A 1 96 ? 19.637 5.756 -17.668 1.00 88.38 96 PHE A CA 1
ATOM 742 C C . PHE A 1 96 ? 20.234 4.531 -16.959 1.00 88.38 96 PHE A C 1
ATOM 744 O O . PHE A 1 96 ? 20.834 3.660 -17.589 1.00 88.38 96 PHE A O 1
ATOM 751 N N . ARG A 1 97 ? 20.048 4.447 -15.638 1.00 88.50 97 ARG A N 1
ATOM 752 C CA . ARG A 1 97 ? 20.525 3.366 -14.785 1.00 88.50 97 ARG A CA 1
ATOM 753 C C . ARG A 1 97 ? 19.340 2.636 -14.175 1.00 88.50 97 ARG A C 1
ATOM 755 O O . ARG A 1 97 ? 18.600 3.196 -13.369 1.00 88.50 97 ARG A O 1
ATOM 762 N N . LYS A 1 98 ? 19.253 1.345 -14.493 1.00 93.19 98 LYS A N 1
ATOM 763 C CA . LYS A 1 98 ? 18.271 0.402 -13.948 1.00 93.19 98 LYS A CA 1
ATOM 764 C C . LYS A 1 98 ? 18.302 0.420 -12.421 1.00 93.19 98 LYS A C 1
ATOM 766 O O . LYS A 1 98 ? 19.250 -0.094 -11.824 1.00 93.19 98 LYS A O 1
ATOM 771 N N . THR A 1 99 ? 17.288 1.021 -11.812 1.00 94.69 99 THR A N 1
ATOM 772 C CA . THR A 1 99 ? 17.239 1.263 -10.369 1.00 94.69 99 THR A CA 1
ATOM 773 C C . THR A 1 99 ? 15.856 0.939 -9.835 1.00 94.69 99 THR A C 1
ATOM 775 O O . THR A 1 99 ? 14.856 1.402 -10.376 1.00 94.69 99 THR A O 1
ATOM 778 N N . ILE A 1 100 ? 15.823 0.170 -8.755 1.00 96.88 100 ILE A N 1
ATOM 779 C CA . ILE A 1 100 ? 14.655 -0.131 -7.940 1.00 96.88 100 ILE A CA 1
ATOM 780 C C . ILE A 1 100 ? 14.824 0.590 -6.602 1.00 96.88 100 ILE A C 1
ATOM 782 O O . ILE A 1 100 ? 15.887 0.502 -5.986 1.00 96.88 100 ILE A O 1
ATOM 786 N N . ARG A 1 101 ? 13.789 1.275 -6.118 1.00 95.38 101 ARG A N 1
ATOM 787 C CA . ARG A 1 101 ? 13.715 1.789 -4.744 1.00 95.38 101 ARG A CA 1
ATOM 788 C C . ARG A 1 101 ? 12.677 0.975 -3.978 1.00 95.38 101 ARG A C 1
ATOM 790 O O . ARG A 1 101 ? 11.515 0.949 -4.367 1.00 95.38 101 ARG A O 1
ATOM 797 N N . LEU A 1 102 ? 13.102 0.318 -2.901 1.00 93.94 102 LEU A N 1
ATOM 798 C CA . LEU A 1 102 ? 12.253 -0.516 -2.048 1.00 93.94 102 LEU A CA 1
ATOM 799 C C . LEU A 1 102 ? 11.974 0.207 -0.735 1.00 93.94 102 LEU A C 1
ATOM 801 O O . LEU A 1 102 ? 12.918 0.538 -0.009 1.00 93.94 102 LEU A O 1
ATOM 805 N N . PHE A 1 103 ? 10.700 0.434 -0.410 1.00 91.25 103 PHE A N 1
ATOM 806 C CA . PHE A 1 103 ? 10.337 0.995 0.888 1.00 91.25 103 PHE A CA 1
ATOM 807 C C . PHE A 1 103 ? 10.026 -0.155 1.845 1.00 91.25 103 PHE A C 1
ATOM 809 O O . PHE A 1 103 ? 9.167 -0.995 1.580 1.00 91.25 103 PHE A O 1
ATOM 816 N N . LEU A 1 104 ? 10.746 -0.208 2.967 1.00 92.81 104 LEU A N 1
ATOM 817 C CA . LEU A 1 104 ? 10.619 -1.309 3.930 1.00 92.81 104 LEU A CA 1
ATOM 818 C C . LEU A 1 104 ? 9.269 -1.325 4.660 1.00 92.81 104 LEU A C 1
ATOM 820 O O . LEU A 1 104 ? 8.861 -2.355 5.191 1.00 92.81 104 LEU A O 1
ATOM 824 N N . THR A 1 105 ? 8.584 -0.187 4.666 1.00 90.94 105 THR A N 1
ATOM 825 C CA . THR A 1 105 ? 7.297 0.005 5.321 1.00 90.94 105 THR A CA 1
ATOM 826 C C . THR A 1 105 ? 6.228 -0.913 4.746 1.00 90.94 105 THR A C 1
ATOM 828 O O . THR A 1 105 ? 5.982 -0.926 3.542 1.00 90.94 105 THR A O 1
ATOM 831 N N . PHE A 1 106 ? 5.564 -1.642 5.640 1.00 91.50 106 PHE A N 1
ATOM 832 C CA . PHE A 1 106 ? 4.481 -2.553 5.298 1.00 91.50 106 PHE A CA 1
ATOM 833 C C . PHE A 1 106 ? 3.185 -1.787 4.986 1.00 91.50 106 PHE A C 1
ATOM 835 O O . PHE A 1 106 ? 2.944 -0.727 5.571 1.00 91.50 106 PHE A O 1
ATOM 842 N N . PRO A 1 107 ? 2.321 -2.322 4.104 1.00 89.44 107 PRO A N 1
ATOM 843 C CA . PRO A 1 107 ? 1.008 -1.750 3.826 1.00 89.44 107 PRO A CA 1
ATOM 844 C C . PRO A 1 107 ? 0.142 -1.606 5.079 1.00 89.44 107 PRO A C 1
ATOM 846 O O . PRO A 1 107 ? 0.280 -2.364 6.046 1.00 89.44 107 PRO A O 1
ATOM 849 N N . SER A 1 108 ? -0.779 -0.639 5.033 1.00 85.38 108 SER A N 1
ATOM 850 C CA . SER A 1 108 ? -1.817 -0.468 6.049 1.00 85.38 108 SER A CA 1
ATOM 851 C C . SER A 1 108 ? -2.730 -1.694 6.134 1.00 85.38 108 SER A C 1
ATOM 853 O O . SER A 1 108 ? -2.750 -2.558 5.255 1.00 85.38 108 SER A O 1
ATOM 855 N N . ASP A 1 109 ? -3.498 -1.764 7.218 1.00 77.25 109 ASP A N 1
ATOM 856 C CA . ASP A 1 109 ? -4.354 -2.898 7.561 1.00 77.25 109 ASP A CA 1
ATOM 857 C C . ASP A 1 109 ? -5.338 -3.273 6.447 1.00 77.25 109 ASP A C 1
ATOM 859 O O . ASP A 1 109 ? -5.496 -4.464 6.163 1.00 77.25 109 ASP A O 1
ATOM 863 N N . ILE A 1 110 ? -5.936 -2.261 5.811 1.00 78.88 110 ILE A N 1
ATOM 864 C CA . ILE A 1 110 ? -6.816 -2.362 4.651 1.00 78.88 110 ILE A CA 1
ATOM 865 C C . ILE A 1 110 ? -6.204 -1.513 3.537 1.00 78.88 110 ILE A C 1
ATOM 867 O O . ILE A 1 110 ? -6.191 -0.283 3.589 1.00 78.88 110 ILE A O 1
ATOM 871 N N . SER A 1 111 ? -5.635 -2.198 2.550 1.00 84.19 111 SER A N 1
ATOM 872 C CA . SER A 1 111 ? -4.976 -1.613 1.389 1.00 84.19 111 SER A CA 1
ATOM 873 C C . SER A 1 111 ? -5.103 -2.565 0.209 1.00 84.19 111 SER A C 1
ATOM 875 O O . SER A 1 111 ? -5.171 -3.778 0.360 1.00 84.19 111 SER A O 1
ATOM 877 N N . GLU A 1 112 ? -5.059 -2.026 -0.994 1.00 81.00 112 GLU A N 1
ATOM 878 C CA . GLU A 1 112 ? -4.907 -2.789 -2.234 1.00 81.00 112 GLU A CA 1
ATOM 879 C C . GLU A 1 112 ? -3.621 -3.621 -2.285 1.00 81.00 112 GLU A C 1
ATOM 881 O O . GLU A 1 112 ? -3.520 -4.563 -3.070 1.00 81.00 112 GLU A O 1
ATOM 886 N N . LEU A 1 113 ? -2.646 -3.261 -1.449 1.00 83.06 113 LEU A N 1
ATOM 887 C CA . LEU A 1 113 ? -1.358 -3.923 -1.317 1.00 83.06 113 LEU A CA 1
ATOM 888 C C . LEU A 1 113 ? -1.303 -4.877 -0.118 1.00 83.06 113 LEU A C 1
ATOM 890 O O . LEU A 1 113 ? -0.235 -5.406 0.144 1.00 83.06 113 LEU A O 1
ATOM 894 N N . SER A 1 114 ? -2.386 -5.081 0.645 1.00 85.00 114 SER A N 1
ATOM 895 C CA . SER A 1 114 ? -2.317 -5.813 1.923 1.00 85.00 114 SER A CA 1
ATOM 896 C C . SER A 1 114 ? -2.295 -7.344 1.806 1.00 85.00 114 SER A C 1
ATOM 898 O O . SER A 1 114 ? -2.130 -8.012 2.826 1.00 85.00 114 SER A O 1
ATOM 900 N N . ASP A 1 115 ? -2.445 -7.898 0.599 1.00 87.50 115 ASP A N 1
ATOM 901 C CA . ASP A 1 115 ? -2.525 -9.343 0.343 1.00 87.50 115 ASP A CA 1
ATOM 902 C C . ASP A 1 115 ? -1.188 -9.907 -0.184 1.00 87.50 115 ASP A C 1
ATOM 904 O O . ASP A 1 115 ? -0.934 -9.938 -1.394 1.00 87.50 115 ASP A O 1
ATOM 908 N N . PHE A 1 116 ? -0.305 -10.298 0.743 1.00 89.81 116 PHE A N 1
ATOM 909 C CA . PHE A 1 116 ? 1.045 -10.815 0.478 1.00 89.81 116 PHE A CA 1
ATOM 910 C C . PHE A 1 116 ? 1.478 -11.888 1.495 1.00 89.81 116 PHE A C 1
ATOM 912 O O . PHE A 1 116 ? 1.188 -11.782 2.684 1.00 89.81 116 PHE A O 1
ATOM 919 N N . ASP A 1 117 ? 2.240 -12.887 1.033 1.00 89.00 117 ASP A N 1
ATOM 920 C CA . ASP A 1 117 ? 2.905 -13.869 1.910 1.00 89.00 117 ASP A CA 1
ATOM 921 C C . ASP A 1 117 ? 4.139 -13.258 2.583 1.00 89.00 117 ASP A C 1
ATOM 923 O O . ASP A 1 117 ? 4.512 -13.608 3.703 1.00 89.00 117 ASP A O 1
ATOM 927 N N . ASP A 1 118 ? 4.804 -12.363 1.848 1.00 91.06 118 ASP A N 1
ATOM 928 C CA . ASP A 1 118 ? 5.914 -11.550 2.308 1.00 91.06 118 ASP A CA 1
ATOM 929 C C . ASP A 1 118 ? 6.017 -10.254 1.510 1.00 91.06 118 ASP A C 1
ATOM 931 O O . ASP A 1 118 ? 6.068 -10.261 0.277 1.00 91.06 118 ASP A O 1
ATOM 935 N N . TRP A 1 119 ? 6.096 -9.146 2.242 1.00 92.19 119 TRP A N 1
ATOM 936 C CA . TRP A 1 119 ? 6.108 -7.808 1.668 1.00 92.19 119 TRP A CA 1
ATOM 937 C C . TRP A 1 119 ? 7.330 -7.534 0.778 1.00 92.19 119 TRP A C 1
ATOM 939 O O . TRP A 1 119 ? 7.194 -6.969 -0.304 1.00 92.19 119 TRP A O 1
ATOM 949 N N . LEU A 1 120 ? 8.532 -7.950 1.190 1.00 92.94 120 LEU A N 1
ATOM 950 C CA . LEU A 1 120 ? 9.732 -7.677 0.394 1.00 92.94 120 LEU A CA 1
ATOM 951 C C . LEU A 1 120 ? 9.763 -8.543 -0.860 1.00 92.94 120 LEU A C 1
ATOM 953 O O . LEU A 1 120 ? 10.163 -8.058 -1.914 1.00 92.94 120 LEU A O 1
ATOM 957 N N . TRP A 1 121 ? 9.321 -9.799 -0.767 1.00 93.69 121 TRP A N 1
ATOM 958 C CA . TRP A 1 121 ? 9.245 -10.672 -1.935 1.00 93.69 121 TRP A CA 1
ATOM 959 C C . TRP A 1 121 ? 8.302 -10.121 -3.004 1.00 93.69 121 TRP A C 1
ATOM 961 O O . TRP A 1 121 ? 8.718 -9.962 -4.153 1.00 93.69 121 TRP A O 1
ATOM 971 N N . ILE A 1 122 ? 7.056 -9.799 -2.630 1.00 92.62 122 ILE A N 1
ATOM 972 C CA . ILE A 1 122 ? 6.067 -9.306 -3.596 1.00 92.62 122 ILE A CA 1
ATOM 973 C C . ILE A 1 122 ? 6.544 -8.002 -4.248 1.00 92.62 122 ILE A C 1
ATOM 975 O O . ILE A 1 122 ? 6.428 -7.854 -5.463 1.00 92.62 122 ILE A O 1
ATOM 979 N N . LEU A 1 123 ? 7.179 -7.115 -3.472 1.00 93.69 123 LEU A N 1
ATOM 980 C CA . LEU A 1 123 ? 7.717 -5.853 -3.971 1.00 93.69 123 LEU A CA 1
ATOM 981 C C . LEU A 1 123 ? 8.908 -6.068 -4.918 1.00 93.69 123 LEU A C 1
ATOM 983 O O . LEU A 1 123 ? 8.942 -5.492 -5.999 1.00 93.69 123 LEU A O 1
ATOM 987 N N . ILE A 1 124 ? 9.864 -6.936 -4.571 1.00 96.38 124 ILE A N 1
ATOM 988 C CA . ILE A 1 124 ? 11.010 -7.254 -5.442 1.00 96.38 124 ILE A CA 1
ATOM 989 C C . ILE A 1 124 ? 10.536 -7.872 -6.759 1.00 96.38 124 ILE A C 1
ATOM 991 O O . ILE A 1 124 ? 11.016 -7.482 -7.822 1.00 96.38 124 ILE A O 1
ATOM 995 N N . VAL A 1 125 ? 9.592 -8.816 -6.712 1.00 95.94 125 VAL A N 1
ATOM 996 C CA . VAL A 1 125 ? 9.032 -9.448 -7.915 1.00 95.94 125 VAL A CA 1
ATOM 997 C C . VAL A 1 125 ? 8.309 -8.424 -8.790 1.00 95.94 125 VAL A C 1
ATOM 999 O O . VAL A 1 125 ? 8.484 -8.445 -10.012 1.00 95.94 125 VAL A O 1
ATOM 1002 N N . HIS A 1 126 ? 7.540 -7.517 -8.182 1.00 96.06 126 HIS A N 1
ATOM 1003 C CA . HIS A 1 126 ? 6.856 -6.435 -8.885 1.00 96.06 126 HIS A CA 1
ATOM 1004 C C . HIS A 1 126 ? 7.854 -5.509 -9.593 1.00 96.06 126 HIS A C 1
ATOM 1006 O O . HIS A 1 126 ? 7.870 -5.415 -10.822 1.00 96.06 126 HIS A O 1
ATOM 1012 N N . GLU A 1 127 ? 8.755 -4.894 -8.827 1.00 97.31 127 GLU A N 1
ATOM 1013 C CA . GLU A 1 127 ? 9.685 -3.890 -9.341 1.00 97.31 127 GLU A CA 1
ATOM 1014 C C . GLU A 1 127 ? 10.721 -4.486 -10.301 1.00 97.31 127 GLU A C 1
ATOM 1016 O O . GLU A 1 127 ? 11.120 -3.855 -11.280 1.00 97.31 127 GLU A O 1
ATOM 1021 N N . TYR A 1 128 ? 11.149 -5.732 -10.089 1.00 98.19 128 TYR A N 1
ATOM 1022 C CA . TYR A 1 128 ? 12.068 -6.377 -11.023 1.00 98.19 128 TYR A CA 1
ATOM 1023 C C . TYR A 1 128 ? 11.380 -6.819 -12.319 1.00 98.19 128 TYR A C 1
ATOM 1025 O O . TYR A 1 128 ? 12.007 -6.801 -13.382 1.00 98.19 128 TYR A O 1
ATOM 1033 N N . THR A 1 129 ? 10.080 -7.133 -12.276 1.00 97.38 129 THR A N 1
ATOM 1034 C CA . THR A 1 129 ? 9.297 -7.338 -13.502 1.00 97.38 129 THR A CA 1
ATOM 1035 C C . THR A 1 129 ? 9.275 -6.071 -14.348 1.00 97.38 129 THR A C 1
ATOM 1037 O O . THR A 1 129 ? 9.506 -6.163 -15.552 1.00 97.38 129 THR A O 1
ATOM 1040 N N . HIS A 1 130 ? 9.090 -4.898 -13.735 1.00 96.62 130 HIS A N 1
ATOM 1041 C CA . HIS A 1 130 ? 9.187 -3.608 -14.428 1.00 96.62 130 HIS A CA 1
ATOM 1042 C C . HIS A 1 130 ? 10.530 -3.442 -15.139 1.00 96.62 130 HIS A C 1
ATOM 1044 O O . HIS A 1 130 ? 10.558 -3.111 -16.327 1.00 96.62 130 HIS A O 1
ATOM 1050 N N . ILE A 1 131 ? 11.639 -3.755 -14.459 1.00 97.62 131 ILE A N 1
ATOM 1051 C CA . ILE A 1 131 ? 12.977 -3.707 -15.063 1.00 97.62 131 ILE A CA 1
ATOM 1052 C C . ILE A 1 131 ? 13.075 -4.627 -16.285 1.00 97.62 131 ILE A C 1
ATOM 1054 O O . ILE A 1 131 ? 13.471 -4.178 -17.359 1.00 97.62 131 ILE A O 1
ATOM 1058 N N . LEU A 1 132 ? 12.708 -5.903 -16.155 1.00 97.50 132 LEU A N 1
ATOM 1059 C CA . LEU A 1 132 ? 12.842 -6.875 -17.243 1.00 97.50 132 LEU A CA 1
ATOM 1060 C C . LEU A 1 132 ? 11.898 -6.591 -18.416 1.00 97.50 132 LEU A C 1
ATOM 1062 O O . LEU A 1 132 ? 12.307 -6.665 -19.576 1.00 97.50 132 LEU A O 1
ATOM 1066 N N . HIS A 1 133 ? 10.643 -6.257 -18.123 1.00 95.44 133 HIS A N 1
ATOM 1067 C CA . HIS A 1 133 ? 9.627 -5.970 -19.126 1.00 95.44 133 HIS A CA 1
ATOM 1068 C C . HIS A 1 133 ? 9.990 -4.726 -19.937 1.00 95.44 133 HIS A C 1
ATOM 1070 O O . HIS A 1 133 ? 10.008 -4.772 -21.171 1.00 95.44 133 HIS A O 1
ATOM 1076 N N . MET A 1 134 ? 10.330 -3.624 -19.263 1.00 94.88 134 MET A N 1
ATOM 1077 C CA . MET A 1 134 ? 10.659 -2.383 -19.955 1.00 94.88 134 MET A CA 1
ATOM 1078 C C . MET A 1 134 ? 12.002 -2.476 -20.696 1.00 94.88 134 MET A C 1
ATOM 1080 O O . MET A 1 134 ? 12.102 -1.992 -21.820 1.00 94.88 134 MET A O 1
ATOM 1084 N N . ASP A 1 135 ? 13.005 -3.172 -20.146 1.00 95.44 135 ASP A N 1
ATOM 1085 C CA . ASP A 1 135 ? 14.313 -3.374 -20.798 1.00 95.44 135 ASP A CA 1
ATOM 1086 C C . ASP A 1 135 ? 14.268 -4.361 -21.987 1.00 95.44 135 ASP A C 1
ATOM 1088 O O . ASP A 1 135 ? 15.242 -4.491 -22.733 1.00 95.44 135 ASP A O 1
ATOM 1092 N N . THR A 1 136 ? 13.136 -5.038 -22.215 1.00 94.69 136 THR A N 1
ATOM 1093 C CA . THR A 1 136 ? 12.940 -5.916 -23.377 1.00 94.69 136 THR A CA 1
ATOM 1094 C C . THR A 1 136 ? 12.822 -5.085 -24.656 1.00 94.69 136 THR A C 1
ATOM 1096 O O . THR A 1 136 ? 11.773 -4.527 -24.972 1.00 94.69 136 THR A O 1
ATOM 1099 N N . MET A 1 137 ? 13.911 -5.024 -25.421 1.00 92.81 137 MET A N 1
ATOM 1100 C CA . MET A 1 137 ? 14.034 -4.166 -26.605 1.00 92.81 137 MET A CA 1
ATOM 1101 C C . MET A 1 137 ? 14.511 -4.930 -27.841 1.00 92.81 137 MET A C 1
ATOM 1103 O O . MET A 1 137 ? 15.309 -5.861 -27.720 1.00 92.81 137 MET A O 1
ATOM 1107 N N . GLY A 1 138 ? 14.074 -4.508 -29.029 1.00 91.06 138 GLY A N 1
ATOM 1108 C CA . GLY A 1 138 ? 14.596 -4.991 -30.313 1.00 91.06 138 GLY A CA 1
ATOM 1109 C C . GLY A 1 138 ? 15.981 -4.424 -30.652 1.00 91.06 138 GLY A C 1
ATOM 1110 O O . GLY A 1 138 ? 16.544 -3.627 -29.905 1.00 91.06 138 GLY A O 1
ATOM 1111 N N . GLN A 1 139 ? 16.535 -4.809 -31.805 1.00 90.69 139 GLN A N 1
ATOM 1112 C CA . GLN A 1 139 ? 17.906 -4.434 -32.192 1.00 90.69 139 GLN A CA 1
ATOM 1113 C C . GLN A 1 139 ? 18.096 -2.918 -32.350 1.00 90.69 139 GLN A C 1
ATOM 1115 O O . GLN A 1 139 ? 19.055 -2.361 -31.822 1.00 90.69 139 GLN A O 1
ATOM 1120 N N . LEU A 1 140 ? 17.164 -2.239 -33.026 1.00 89.69 140 LEU A N 1
ATOM 1121 C CA . LEU A 1 140 ? 17.281 -0.806 -33.294 1.00 89.69 140 LEU A CA 1
ATOM 1122 C C . LEU A 1 140 ? 17.170 0.053 -32.016 1.00 89.69 140 LEU A C 1
ATOM 1124 O O . LEU A 1 140 ? 18.069 0.860 -31.787 1.00 89.69 140 LEU A O 1
ATOM 1128 N N . PRO A 1 141 ? 16.174 -0.140 -31.124 1.00 90.75 141 PRO A N 1
ATOM 1129 C CA . PRO A 1 141 ? 16.167 0.548 -29.833 1.00 90.75 141 PRO A CA 1
ATOM 1130 C C . PRO A 1 141 ? 17.422 0.298 -28.985 1.00 90.75 141 PRO A C 1
ATOM 1132 O O . PRO A 1 141 ? 17.945 1.231 -28.380 1.00 90.75 141 PRO A O 1
ATOM 1135 N N . ARG A 1 142 ? 17.966 -0.930 -28.985 1.00 91.62 142 ARG A N 1
ATOM 1136 C CA . ARG A 1 142 ? 19.237 -1.223 -28.297 1.00 91.62 142 ARG A CA 1
ATOM 1137 C C . ARG A 1 142 ? 20.410 -0.446 -28.888 1.00 91.62 142 ARG A C 1
ATOM 1139 O O . ARG A 1 142 ? 21.253 0.009 -28.124 1.00 91.62 142 ARG A O 1
ATOM 1146 N N . LEU A 1 143 ? 20.475 -0.295 -30.212 1.00 91.81 143 LEU A N 1
ATOM 1147 C CA . LEU A 1 143 ? 21.521 0.490 -30.868 1.00 91.81 143 LEU A CA 1
ATOM 1148 C C . LEU A 1 143 ? 21.441 1.966 -30.464 1.00 91.81 143 LEU A C 1
ATOM 1150 O O . LEU A 1 143 ? 22.453 2.532 -30.064 1.00 91.81 143 LEU A O 1
ATOM 1154 N N . ILE A 1 144 ? 20.239 2.552 -30.492 1.00 89.81 144 ILE A N 1
ATOM 1155 C CA . ILE A 1 144 ? 20.000 3.931 -30.034 1.00 89.81 144 ILE A CA 1
ATOM 1156 C C . ILE A 1 144 ? 20.484 4.087 -28.587 1.00 89.81 144 ILE A C 1
ATOM 1158 O O . ILE A 1 144 ? 21.283 4.973 -28.292 1.00 89.81 144 ILE A O 1
ATOM 1162 N N . ASN A 1 145 ? 20.089 3.170 -27.702 1.00 90.19 145 ASN A N 1
ATOM 1163 C CA . ASN A 1 145 ? 20.467 3.236 -26.292 1.00 90.19 145 ASN A CA 1
ATOM 1164 C C . ASN A 1 145 ? 21.953 2.985 -26.025 1.00 90.19 145 ASN A C 1
ATOM 1166 O O . ASN A 1 145 ? 22.493 3.468 -25.034 1.00 90.19 145 ASN A O 1
ATOM 1170 N N . LYS A 1 146 ? 22.626 2.225 -26.892 1.00 90.75 146 LYS A N 1
ATOM 1171 C CA . LYS A 1 146 ? 24.076 2.032 -26.816 1.00 90.75 146 LYS A CA 1
ATOM 1172 C C . LYS A 1 146 ? 24.829 3.319 -27.161 1.00 90.75 146 LYS A C 1
ATOM 1174 O O . LYS A 1 146 ? 25.898 3.540 -26.607 1.00 90.75 146 LYS A O 1
ATOM 1179 N N . ILE A 1 147 ? 24.286 4.135 -28.067 1.00 89.81 147 ILE A N 1
ATOM 1180 C CA . ILE A 1 147 ? 24.897 5.397 -28.499 1.00 89.81 147 ILE A CA 1
ATOM 1181 C C . ILE A 1 147 ? 24.638 6.488 -27.461 1.00 89.81 147 ILE A C 1
ATOM 1183 O O . ILE A 1 147 ? 25.595 7.043 -26.939 1.00 89.81 147 ILE A O 1
ATOM 1187 N N . PHE A 1 148 ? 23.373 6.756 -27.128 1.00 88.94 148 PHE A N 1
ATOM 1188 C CA . PHE A 1 148 ? 22.959 7.931 -26.344 1.00 88.94 148 PHE A CA 1
ATOM 1189 C C . PHE A 1 148 ? 22.786 7.666 -24.837 1.00 88.94 148 PHE A C 1
ATOM 1191 O O . PHE A 1 148 ? 22.470 8.571 -24.068 1.00 88.94 148 PHE A O 1
ATOM 1198 N N . GLY A 1 149 ? 22.974 6.422 -24.391 1.00 88.38 149 GLY A N 1
ATOM 1199 C CA . GLY A 1 149 ? 22.508 5.961 -23.082 1.00 88.38 149 GLY A CA 1
ATOM 1200 C C . GLY A 1 149 ? 21.049 5.500 -23.133 1.00 88.38 149 GLY A C 1
ATOM 1201 O O . GLY A 1 149 ? 20.362 5.652 -24.142 1.00 88.38 149 GLY A O 1
ATOM 1202 N N . GLN A 1 150 ? 20.561 4.883 -22.054 1.00 87.12 150 GLN A N 1
ATOM 1203 C CA . GLN A 1 150 ? 19.246 4.232 -22.033 1.00 87.12 150 GLN A CA 1
ATOM 1204 C C . GLN A 1 150 ? 18.086 5.249 -21.985 1.00 87.12 150 GLN A C 1
ATOM 1206 O O . GLN A 1 150 ? 17.498 5.486 -20.931 1.00 87.12 150 GLN A O 1
ATOM 1211 N N . LEU A 1 151 ? 17.774 5.844 -23.139 1.00 84.06 151 LEU A N 1
ATOM 1212 C CA . LEU A 1 151 ? 16.780 6.907 -23.330 1.00 84.06 151 LEU A CA 1
ATOM 1213 C C . LEU A 1 151 ? 15.528 6.430 -24.076 1.00 84.06 151 LEU A C 1
ATOM 1215 O O . LEU A 1 151 ? 14.418 6.853 -23.768 1.00 84.06 151 LEU A O 1
ATOM 1219 N N . TRP A 1 152 ? 15.689 5.552 -25.066 1.00 88.06 152 TRP A N 1
ATOM 1220 C CA . TRP A 1 152 ? 14.601 5.057 -25.901 1.00 88.06 152 TRP A CA 1
ATOM 1221 C C . TRP A 1 152 ? 14.154 3.668 -25.455 1.00 88.06 152 TRP A C 1
ATOM 1223 O O . TRP A 1 152 ? 14.734 2.651 -25.840 1.00 88.06 152 TRP A O 1
ATOM 1233 N N . VAL A 1 153 ? 13.101 3.617 -24.643 1.00 90.81 153 VAL A N 1
ATOM 1234 C CA . VAL A 1 153 ? 12.585 2.374 -24.063 1.00 90.81 153 VAL A CA 1
ATOM 1235 C C . VAL A 1 153 ? 11.126 2.168 -24.489 1.00 90.81 153 VAL A C 1
ATOM 1237 O O . VAL A 1 153 ? 10.215 2.615 -23.794 1.00 90.81 153 VAL A O 1
ATOM 1240 N N . PRO A 1 154 ? 10.858 1.495 -25.628 1.00 92.38 154 PRO A N 1
ATOM 1241 C CA . PRO A 1 154 ? 9.505 1.406 -26.174 1.00 92.38 154 PRO A CA 1
ATOM 1242 C C . PRO A 1 154 ? 8.479 0.841 -25.193 1.00 92.38 154 PRO A C 1
ATOM 1244 O O . PRO A 1 154 ? 7.408 1.419 -25.056 1.00 92.38 154 PRO A O 1
ATOM 1247 N N . ASN A 1 155 ? 8.795 -0.238 -24.468 1.00 92.69 155 ASN A N 1
ATOM 1248 C CA . ASN A 1 155 ? 7.852 -0.859 -23.529 1.00 92.69 155 ASN A CA 1
ATOM 1249 C C . ASN A 1 155 ? 7.449 0.069 -22.367 1.00 92.69 155 ASN A C 1
ATOM 1251 O O . ASN A 1 155 ? 6.353 -0.092 -21.842 1.00 92.69 155 ASN A O 1
ATOM 1255 N N . SER A 1 156 ? 8.250 1.084 -22.024 1.00 90.94 156 SER A N 1
ATOM 1256 C CA . SER A 1 156 ? 7.867 2.115 -21.046 1.00 90.94 156 SER A CA 1
ATOM 1257 C C . SER A 1 156 ? 6.774 3.064 -21.553 1.00 90.94 156 SER A C 1
ATOM 1259 O O . SER A 1 156 ? 6.184 3.788 -20.762 1.00 90.94 156 SER A O 1
ATOM 1261 N N . LEU A 1 157 ? 6.497 3.068 -22.863 1.00 89.88 157 LEU A N 1
ATOM 1262 C CA . LEU A 1 157 ? 5.442 3.861 -23.506 1.00 89.88 157 LEU A CA 1
ATOM 1263 C C . LEU A 1 157 ? 4.157 3.051 -23.745 1.00 89.88 157 LEU A C 1
ATOM 1265 O O . LEU A 1 157 ? 3.261 3.501 -24.464 1.00 89.88 157 LEU A O 1
ATOM 1269 N N . LEU A 1 158 ? 4.076 1.821 -23.228 1.00 90.56 158 LEU A N 1
ATOM 1270 C CA . LEU A 1 158 ? 2.821 1.075 -23.206 1.00 90.56 158 LEU A CA 1
ATOM 1271 C C . LEU A 1 158 ? 1.814 1.769 -22.274 1.00 90.56 158 LEU A C 1
ATOM 1273 O O . LEU A 1 158 ? 2.221 2.448 -21.332 1.00 90.56 158 LEU A O 1
ATOM 1277 N N . PRO A 1 159 ? 0.497 1.586 -22.493 1.00 91.31 159 PRO A N 1
ATOM 1278 C CA . PRO A 1 159 ? -0.504 2.030 -21.530 1.00 91.31 159 PRO A CA 1
ATOM 1279 C C . PRO A 1 159 ? -0.171 1.545 -20.117 1.00 91.31 159 PRO A C 1
ATOM 1281 O O . PRO A 1 159 ? 0.191 0.378 -19.954 1.00 91.31 159 PRO A O 1
ATOM 1284 N N . THR A 1 160 ? -0.355 2.401 -19.107 1.00 90.00 160 THR A N 1
ATOM 1285 C CA . THR A 1 160 ? -0.032 2.093 -17.701 1.00 90.00 160 THR A CA 1
ATOM 1286 C C . THR A 1 160 ? -0.624 0.764 -17.258 1.00 90.00 160 THR A C 1
ATOM 1288 O O . THR A 1 160 ? 0.068 -0.039 -16.643 1.00 90.00 160 THR A O 1
ATOM 1291 N N . TRP A 1 161 ? -1.872 0.475 -17.646 1.00 92.06 161 TRP A N 1
ATOM 1292 C CA . TRP A 1 161 ? -2.497 -0.795 -17.298 1.00 92.06 161 TRP A CA 1
ATOM 1293 C C . TRP A 1 161 ? -1.680 -1.984 -17.810 1.00 92.06 161 TRP A C 1
ATOM 1295 O O . TRP A 1 161 ? -1.527 -2.934 -17.066 1.00 92.06 161 TRP A O 1
ATOM 1305 N N . VAL A 1 162 ? -1.090 -1.951 -19.010 1.00 93.06 162 VAL A N 1
ATOM 1306 C CA . VAL A 1 162 ? -0.276 -3.063 -19.537 1.00 93.06 162 VAL A CA 1
ATOM 1307 C C . VAL A 1 162 ? 0.992 -3.249 -18.709 1.00 93.06 162 VAL A C 1
ATOM 1309 O O . VAL A 1 162 ? 1.284 -4.372 -18.298 1.00 93.06 162 VAL A O 1
ATOM 1312 N N . VAL A 1 163 ? 1.719 -2.154 -18.462 1.00 92.88 163 VAL A N 1
ATOM 1313 C CA . VAL A 1 163 ? 2.993 -2.161 -17.724 1.00 92.88 163 VAL A CA 1
ATOM 1314 C C . VAL A 1 163 ? 2.780 -2.731 -16.323 1.00 92.88 163 VAL A C 1
ATOM 1316 O O . VAL A 1 163 ? 3.421 -3.707 -15.939 1.00 92.88 163 VAL A O 1
ATOM 1319 N N . GLU A 1 164 ? 1.790 -2.204 -15.606 1.00 92.44 164 GLU A N 1
ATOM 1320 C CA . GLU A 1 164 ? 1.469 -2.636 -14.247 1.00 92.44 164 GLU A CA 1
ATOM 1321 C C . GLU A 1 164 ? 0.922 -4.060 -14.191 1.00 92.44 164 GLU A C 1
ATOM 1323 O O . GLU A 1 164 ? 1.239 -4.830 -13.285 1.00 92.44 164 GLU A O 1
ATOM 1328 N N . SER A 1 165 ? 0.148 -4.464 -15.198 1.00 93.19 165 SER A N 1
ATOM 1329 C CA . SER A 1 165 ? -0.407 -5.817 -15.259 1.00 93.19 165 SER A CA 1
ATOM 1330 C C . SER A 1 165 ? 0.658 -6.892 -15.336 1.00 93.19 165 SER A C 1
ATOM 1332 O O . SER A 1 165 ? 0.474 -7.946 -14.733 1.00 93.19 165 SER A O 1
ATOM 1334 N N . MET A 1 166 ? 1.746 -6.654 -16.076 1.00 93.75 166 MET A N 1
ATOM 1335 C CA . MET A 1 166 ? 2.849 -7.614 -16.179 1.00 93.75 166 MET A CA 1
ATOM 1336 C C . MET A 1 166 ? 3.464 -7.865 -14.801 1.00 93.75 166 MET A C 1
ATOM 1338 O O . MET A 1 166 ? 3.703 -9.014 -14.429 1.00 93.75 166 MET A O 1
ATOM 1342 N N . ALA A 1 167 ? 3.652 -6.803 -14.019 1.00 94.75 167 ALA A N 1
ATOM 1343 C CA . ALA A 1 167 ? 4.193 -6.891 -12.673 1.00 94.75 167 ALA A CA 1
ATOM 1344 C C . ALA A 1 167 ? 3.212 -7.573 -11.700 1.00 94.75 167 ALA A C 1
ATOM 1346 O O . ALA A 1 167 ? 3.588 -8.531 -11.025 1.00 94.75 167 ALA A O 1
ATOM 1347 N N . VAL A 1 168 ? 1.927 -7.196 -11.711 1.00 94.56 168 VAL A N 1
ATOM 1348 C CA . VAL A 1 168 ? 0.876 -7.851 -10.901 1.00 94.56 168 VAL A CA 1
ATOM 1349 C C . VAL A 1 168 ? 0.691 -9.334 -11.259 1.00 94.56 168 VAL A C 1
ATOM 1351 O O . VAL A 1 168 ? 0.395 -10.180 -10.406 1.00 94.56 168 VAL A O 1
ATOM 1354 N N . TYR A 1 169 ? 0.855 -9.675 -12.538 1.00 93.38 169 TYR A N 1
ATOM 1355 C CA . TYR A 1 169 ? 0.829 -11.054 -13.007 1.00 93.38 169 TYR A CA 1
ATOM 1356 C C . TYR A 1 169 ? 1.951 -11.872 -12.357 1.00 93.38 169 TYR A C 1
ATOM 1358 O O . TYR A 1 169 ? 1.675 -12.925 -11.775 1.00 93.38 169 TYR A O 1
ATOM 1366 N N . SER A 1 170 ? 3.184 -11.359 -12.389 1.00 93.25 170 SER A N 1
ATOM 1367 C CA . SER A 1 170 ? 4.342 -11.987 -11.748 1.00 93.25 170 SER A CA 1
ATOM 1368 C C . SER A 1 170 ? 4.160 -12.170 -10.241 1.00 93.25 170 SER A C 1
ATOM 1370 O O . SER A 1 170 ? 4.444 -13.258 -9.741 1.00 93.25 170 SER A O 1
ATOM 1372 N N . GLU A 1 171 ? 3.638 -11.160 -9.529 1.00 92.75 171 GLU A N 1
ATOM 1373 C CA . GLU A 1 171 ? 3.341 -11.256 -8.088 1.00 92.75 171 GLU A CA 1
ATOM 1374 C C . GLU A 1 171 ? 2.513 -12.497 -7.780 1.00 92.75 171 GLU A C 1
ATOM 1376 O O . GLU A 1 171 ? 2.888 -13.332 -6.962 1.00 92.75 171 GLU A O 1
ATOM 1381 N N . THR A 1 172 ? 1.388 -12.630 -8.481 1.00 91.69 172 THR A N 1
ATOM 1382 C CA . THR A 1 172 ? 0.401 -13.675 -8.208 1.00 91.69 172 THR A CA 1
ATOM 1383 C C . THR A 1 172 ? 0.884 -15.042 -8.692 1.00 91.69 172 THR A C 1
ATOM 1385 O O . THR A 1 172 ? 0.523 -16.078 -8.133 1.00 91.69 172 THR A O 1
ATOM 1388 N N . LYS A 1 173 ? 1.700 -15.076 -9.751 1.00 91.00 173 LYS A N 1
ATOM 1389 C CA . LYS A 1 173 ? 2.272 -16.317 -10.279 1.00 91.00 173 LYS A CA 1
ATOM 1390 C C . LYS A 1 173 ? 3.290 -16.930 -9.318 1.00 91.00 173 LYS A C 1
ATOM 1392 O O . LYS A 1 173 ? 3.307 -18.148 -9.169 1.00 91.00 173 LYS A O 1
ATOM 1397 N N . PHE A 1 174 ? 4.106 -16.100 -8.669 1.00 91.19 174 PHE A N 1
ATOM 1398 C CA . PHE A 1 174 ? 5.183 -16.531 -7.777 1.00 91.19 174 PHE A CA 1
ATOM 1399 C C . PHE A 1 174 ? 4.881 -16.265 -6.301 1.00 91.19 174 PHE A C 1
ATOM 1401 O O . PHE A 1 174 ? 5.796 -16.056 -5.516 1.00 91.19 174 PHE A O 1
ATOM 1408 N N . SER A 1 175 ? 3.620 -16.281 -5.890 1.00 88.69 175 SER A N 1
ATOM 1409 C CA . SER A 1 175 ? 3.231 -16.296 -4.475 1.00 88.69 175 SER A CA 1
ATOM 1410 C C . SER A 1 175 ? 1.984 -17.158 -4.287 1.00 88.69 175 SER A C 1
ATOM 1412 O O . SER A 1 175 ? 1.376 -17.603 -5.267 1.00 88.69 175 SER A O 1
ATOM 1414 N N . SER A 1 176 ? 1.636 -17.469 -3.040 1.00 86.88 176 SER A N 1
ATOM 1415 C CA . SER A 1 176 ? 0.383 -18.142 -2.684 1.00 86.88 176 SER A CA 1
ATOM 1416 C C . SER A 1 176 ? -0.806 -17.172 -2.797 1.00 86.88 176 SER A C 1
ATOM 1418 O O . SER A 1 176 ? -1.895 -17.546 -3.252 1.00 86.88 176 SER A O 1
ATOM 1420 N N . VAL A 1 177 ? -0.549 -15.890 -2.543 1.00 86.69 177 VAL A N 1
ATOM 1421 C CA . VAL A 1 177 ? -1.506 -14.777 -2.603 1.00 86.69 177 VAL A CA 1
ATOM 1422 C C . VAL A 1 177 ? -1.221 -13.819 -3.778 1.00 86.69 177 VAL A C 1
ATOM 1424 O O . VAL A 1 177 ? -0.849 -14.278 -4.860 1.00 86.69 177 VAL A O 1
ATOM 1427 N N . GLY A 1 178 ? -1.484 -12.516 -3.633 1.00 87.94 178 GLY A N 1
ATOM 1428 C CA . GLY A 1 178 ? -1.222 -11.475 -4.627 1.00 87.94 178 GLY A CA 1
ATOM 1429 C C . GLY A 1 178 ? -2.494 -10.822 -5.165 1.00 87.94 178 GLY A C 1
ATOM 1430 O O . GLY A 1 178 ? -3.606 -11.333 -5.024 1.00 87.94 178 GLY A O 1
ATOM 1431 N N . ARG A 1 179 ? -2.360 -9.677 -5.841 1.00 91.69 179 ARG A N 1
ATOM 1432 C CA . ARG A 1 179 ? -3.518 -8.835 -6.201 1.00 91.69 179 ARG A CA 1
ATOM 1433 C C . ARG A 1 179 ? -4.530 -9.502 -7.145 1.00 91.69 179 ARG A C 1
ATOM 1435 O O . ARG A 1 179 ? -5.727 -9.251 -7.030 1.00 91.69 179 ARG A O 1
ATOM 1442 N N . ASN A 1 180 ? -4.111 -10.436 -8.006 1.00 92.00 180 ASN A N 1
ATOM 1443 C CA . ASN A 1 180 ? -5.037 -11.259 -8.805 1.00 92.00 180 ASN A CA 1
ATOM 1444 C C . ASN A 1 180 ? -5.687 -12.417 -8.007 1.00 92.00 180 ASN A C 1
ATOM 1446 O O . ASN A 1 180 ? -6.425 -13.233 -8.565 1.00 92.00 180 ASN A O 1
ATOM 1450 N N . ARG A 1 181 ? -5.454 -12.522 -6.703 1.00 90.38 181 ARG A N 1
ATOM 1451 C CA . ARG A 1 181 ? -6.149 -13.434 -5.776 1.00 90.38 181 ARG A CA 1
ATOM 1452 C C . ARG A 1 181 ? -6.830 -12.692 -4.625 1.00 90.38 181 ARG A C 1
ATOM 1454 O O . ARG A 1 181 ? -7.714 -13.270 -4.010 1.00 90.38 181 ARG A O 1
ATOM 1461 N N . SER A 1 182 ? -6.522 -11.408 -4.452 1.00 92.19 182 SER A N 1
ATOM 1462 C CA . SER A 1 182 ? -7.113 -10.544 -3.436 1.00 92.19 182 SER A CA 1
ATOM 1463 C C . SER A 1 182 ? -8.634 -10.441 -3.510 1.00 92.19 182 SER A C 1
ATOM 1465 O O . SER A 1 182 ? -9.233 -10.129 -4.553 1.00 92.19 182 SER A O 1
ATOM 1467 N N . SER A 1 183 ? -9.253 -10.621 -2.345 1.00 93.62 183 SER A N 1
ATOM 1468 C CA . SER A 1 183 ? -10.676 -10.389 -2.105 1.00 93.62 183 SER A CA 1
ATOM 1469 C C . SER A 1 183 ? -11.060 -8.913 -2.298 1.00 93.62 183 SER A C 1
ATOM 1471 O O . SER A 1 183 ? -12.166 -8.636 -2.760 1.00 93.62 183 SER A O 1
ATOM 1473 N N . ILE A 1 184 ? -10.147 -7.960 -2.042 1.00 92.81 184 ILE A N 1
ATOM 1474 C CA . ILE A 1 184 ? -10.373 -6.516 -2.266 1.00 92.81 184 ILE A CA 1
ATOM 1475 C C . ILE A 1 184 ? -10.450 -6.207 -3.767 1.00 92.81 184 ILE A C 1
ATOM 1477 O O . ILE A 1 184 ? -11.414 -5.594 -4.223 1.00 92.81 184 ILE A O 1
ATOM 1481 N N . TYR A 1 185 ? -9.493 -6.694 -4.566 1.00 92.75 185 TYR A N 1
ATOM 1482 C CA . TYR A 1 185 ? -9.530 -6.511 -6.028 1.00 92.75 185 TYR A CA 1
ATOM 1483 C C . TYR A 1 185 ? -10.774 -7.169 -6.631 1.00 92.75 185 TYR A C 1
ATOM 1485 O O . TYR A 1 185 ? -11.460 -6.599 -7.481 1.00 92.75 185 TYR A O 1
ATOM 1493 N N . SER A 1 186 ? -11.100 -8.373 -6.162 1.00 94.62 186 SER A N 1
ATOM 1494 C CA . SER A 1 186 ? -12.291 -9.093 -6.612 1.00 94.62 186 SER A CA 1
ATOM 1495 C C . SER A 1 186 ? -13.575 -8.343 -6.248 1.00 94.62 186 SER A C 1
ATOM 1497 O O . SER A 1 186 ? -14.486 -8.277 -7.068 1.00 94.62 186 SER A O 1
ATOM 1499 N N . MET A 1 187 ? -13.632 -7.714 -5.070 1.00 95.75 187 MET A N 1
ATOM 1500 C CA . MET A 1 187 ? -14.745 -6.866 -4.642 1.00 95.75 187 MET A CA 1
ATOM 1501 C C . MET A 1 187 ? -14.949 -5.655 -5.561 1.00 95.75 187 MET A C 1
ATOM 1503 O O . MET A 1 187 ? -16.086 -5.400 -5.956 1.00 95.75 187 MET A O 1
ATOM 1507 N N . TYR A 1 188 ? -13.887 -4.930 -5.923 1.00 94.75 188 TYR A N 1
ATOM 1508 C CA . TYR A 1 188 ? -13.987 -3.742 -6.782 1.00 94.75 188 TYR A CA 1
ATOM 1509 C C . TYR A 1 188 ? -14.581 -4.064 -8.161 1.00 94.75 188 TYR A C 1
ATOM 1511 O O . TYR A 1 188 ? -15.528 -3.412 -8.616 1.00 94.75 188 TYR A O 1
ATOM 1519 N N . LEU A 1 189 ? -14.087 -5.126 -8.806 1.00 94.56 189 LEU A N 1
ATOM 1520 C CA . LEU A 1 189 ? -14.637 -5.579 -10.087 1.00 94.56 189 LEU A CA 1
ATOM 1521 C C . LEU A 1 189 ? -16.048 -6.141 -9.944 1.00 94.56 189 LEU A C 1
ATOM 1523 O O . LEU A 1 189 ? -16.916 -5.825 -10.754 1.00 94.56 189 LEU A O 1
ATOM 1527 N N . ARG A 1 190 ? -16.298 -6.940 -8.903 1.00 96.62 190 ARG A N 1
ATOM 1528 C CA . ARG A 1 190 ? -17.618 -7.515 -8.634 1.00 96.62 190 ARG A CA 1
ATOM 1529 C C . ARG A 1 190 ? -18.675 -6.429 -8.462 1.00 96.62 190 ARG A C 1
ATOM 1531 O O . ARG A 1 190 ? -19.717 -6.527 -9.097 1.00 96.62 190 ARG A O 1
ATOM 1538 N N . ALA A 1 191 ? -18.400 -5.382 -7.688 1.00 96.06 191 ALA A N 1
ATOM 1539 C CA . ALA A 1 191 ? -19.331 -4.269 -7.518 1.00 96.06 191 ALA A CA 1
ATOM 1540 C C . ALA A 1 191 ? -19.610 -3.548 -8.845 1.00 96.06 191 ALA A C 1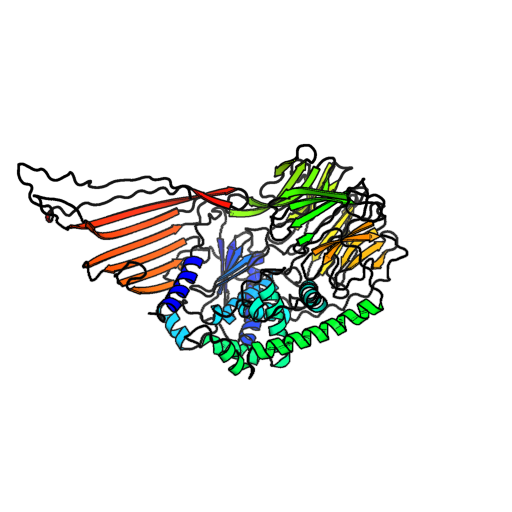
ATOM 1542 O O . ALA A 1 191 ? -20.764 -3.274 -9.161 1.00 96.06 191 ALA A O 1
ATOM 1543 N N . SER A 1 192 ? -18.567 -3.308 -9.650 1.00 94.81 192 SER A N 1
ATOM 1544 C CA . SER A 1 192 ? -18.708 -2.692 -10.976 1.00 94.81 192 SER A CA 1
ATOM 1545 C C . SER A 1 192 ? -19.589 -3.537 -11.903 1.00 94.81 192 SER A C 1
ATOM 1547 O O . SER A 1 192 ? -20.436 -3.003 -12.610 1.00 94.81 192 SER A O 1
ATOM 1549 N N . VAL A 1 193 ? -19.438 -4.865 -11.878 1.00 96.50 193 VAL A N 1
ATOM 1550 C CA . VAL A 1 193 ? -20.272 -5.790 -12.660 1.00 96.50 193 VAL A CA 1
ATOM 1551 C C . VAL A 1 193 ? -21.718 -5.811 -12.162 1.00 96.50 193 VAL A C 1
ATOM 1553 O O . VAL A 1 193 ? -22.639 -5.735 -12.973 1.00 96.50 193 VAL A O 1
ATOM 1556 N N . LEU A 1 194 ? -21.927 -5.917 -10.845 1.00 96.62 194 LEU A N 1
ATOM 1557 C CA . LEU A 1 194 ? -23.261 -6.013 -10.243 1.00 96.62 194 LEU A CA 1
ATOM 1558 C C . LEU A 1 194 ? -24.105 -4.751 -10.465 1.00 96.62 194 LEU A C 1
ATOM 1560 O O . LEU A 1 194 ? -25.311 -4.873 -10.663 1.00 96.62 194 LEU A O 1
ATOM 1564 N N . ASP A 1 195 ? -23.472 -3.575 -10.483 1.00 94.75 195 ASP A N 1
ATOM 1565 C CA . ASP A 1 195 ? -24.143 -2.285 -10.686 1.00 94.75 195 ASP A CA 1
ATOM 1566 C C . ASP A 1 195 ? -24.112 -1.817 -12.160 1.00 94.75 195 ASP A C 1
ATOM 1568 O O . ASP A 1 195 ? -24.503 -0.689 -12.464 1.00 94.75 195 ASP A O 1
ATOM 1572 N N . ASN A 1 196 ? -23.656 -2.667 -13.091 1.00 93.69 196 ASN A N 1
ATOM 1573 C CA . ASN A 1 196 ? -23.535 -2.357 -14.522 1.00 93.69 196 ASN A CA 1
ATOM 1574 C C . ASN A 1 196 ? -22.690 -1.091 -14.811 1.00 93.69 196 ASN A C 1
ATOM 1576 O O . ASN A 1 196 ? -23.045 -0.252 -15.635 1.00 93.69 196 ASN A O 1
ATOM 1580 N N . GLN A 1 197 ? -21.572 -0.951 -14.094 1.00 92.06 197 GLN A N 1
ATOM 1581 C CA . GLN A 1 197 ? -20.590 0.142 -14.171 1.00 92.06 197 GLN A CA 1
ATOM 1582 C C . GLN A 1 197 ? -19.199 -0.356 -14.611 1.00 92.06 197 GLN A C 1
ATOM 1584 O O . GLN A 1 197 ? -18.180 0.263 -14.304 1.00 92.06 197 GLN A O 1
ATOM 1589 N N . LEU A 1 198 ? -19.121 -1.506 -15.289 1.00 92.88 198 LEU A N 1
ATOM 1590 C CA . LEU A 1 198 ? -17.846 -2.050 -15.755 1.00 92.88 198 LEU A CA 1
ATOM 1591 C C . LEU A 1 198 ? -17.191 -1.091 -16.763 1.00 92.88 198 LEU A C 1
ATOM 1593 O O . LEU A 1 198 ? -17.805 -0.707 -17.759 1.00 92.88 198 LEU A O 1
ATOM 1597 N N . LEU A 1 199 ? -15.934 -0.720 -16.513 1.00 93.50 199 LEU A N 1
ATOM 1598 C CA . LEU A 1 199 ? -15.216 0.235 -17.357 1.00 93.50 199 LEU A CA 1
ATOM 1599 C C . LEU A 1 199 ? -14.809 -0.375 -18.704 1.00 93.50 199 LEU A C 1
ATOM 1601 O O . LEU A 1 199 ? -14.479 -1.554 -18.809 1.00 93.50 199 LEU A O 1
ATOM 1605 N N . SER A 1 200 ? -14.799 0.457 -19.743 1.00 92.75 200 SER A N 1
ATOM 1606 C CA . SER A 1 200 ? -14.287 0.106 -21.068 1.00 92.75 200 SER A CA 1
ATOM 1607 C C . SER A 1 200 ? -12.758 0.179 -21.136 1.00 92.75 200 SER A C 1
ATOM 1609 O O . SER A 1 200 ? -12.111 0.888 -20.363 1.00 92.75 200 SER A O 1
ATOM 1611 N N . LEU A 1 201 ? -12.170 -0.476 -22.145 1.00 92.75 201 LEU A N 1
ATOM 1612 C CA . LEU A 1 201 ? -10.725 -0.417 -22.397 1.00 92.75 201 LEU A CA 1
ATOM 1613 C C . LEU A 1 201 ? -10.207 1.025 -22.565 1.00 92.75 201 LEU A C 1
ATOM 1615 O O . LEU A 1 201 ? -9.102 1.337 -22.127 1.00 92.75 201 LEU A O 1
ATOM 1619 N N . ALA A 1 202 ? -10.999 1.908 -23.183 1.00 90.75 202 ALA A N 1
ATOM 1620 C CA . ALA A 1 202 ? -10.639 3.315 -23.346 1.00 90.75 202 ALA A CA 1
ATOM 1621 C C . ALA A 1 202 ? -10.569 4.033 -21.989 1.00 90.75 202 ALA A C 1
ATOM 1623 O O . ALA A 1 202 ? -9.574 4.691 -21.700 1.00 90.75 202 ALA A O 1
ATOM 1624 N N . GLN A 1 203 ? -11.568 3.830 -21.124 1.00 91.31 203 GLN A N 1
ATOM 1625 C CA . GLN A 1 203 ? -11.621 4.454 -19.798 1.00 91.31 203 GLN A CA 1
ATOM 1626 C C . GLN A 1 203 ? -10.465 4.021 -18.891 1.00 91.31 203 GLN A C 1
ATOM 1628 O O . GLN A 1 203 ? -9.921 4.862 -18.187 1.00 91.31 203 GLN A O 1
ATOM 1633 N N . ILE A 1 204 ? -10.056 2.746 -18.930 1.00 92.06 204 ILE A N 1
ATOM 1634 C CA . ILE A 1 204 ? -8.911 2.268 -18.130 1.00 92.06 204 ILE A CA 1
ATOM 1635 C C . ILE A 1 204 ? -7.546 2.646 -18.732 1.00 92.06 204 ILE A C 1
ATOM 1637 O O . ILE A 1 204 ? -6.523 2.510 -18.067 1.00 92.06 204 ILE A O 1
ATOM 1641 N N . THR A 1 205 ? -7.514 3.050 -20.007 1.00 88.75 205 THR A N 1
ATOM 1642 C CA . THR A 1 205 ? -6.295 3.514 -20.694 1.00 88.75 205 THR A CA 1
ATOM 1643 C C . THR A 1 205 ? -6.055 5.007 -20.461 1.00 88.75 205 THR A C 1
ATOM 1645 O O . THR A 1 205 ? -4.910 5.451 -20.466 1.00 88.75 205 THR A O 1
ATOM 1648 N N . SER A 1 206 ? -7.122 5.778 -20.259 1.00 82.44 206 SER A N 1
ATOM 1649 C CA . SER A 1 206 ? -7.076 7.191 -19.875 1.00 82.44 206 SER A CA 1
ATOM 1650 C C . SER A 1 206 ? -6.946 7.364 -18.354 1.00 82.44 206 SER A C 1
ATOM 1652 O O . SER A 1 206 ? -6.981 6.386 -17.615 1.00 82.44 206 SER A O 1
ATOM 1654 N N . ALA A 1 207 ? -6.805 8.608 -17.878 1.00 69.88 207 ALA A N 1
ATOM 1655 C CA . ALA A 1 207 ? -6.829 8.931 -16.449 1.00 69.88 207 ALA A CA 1
ATOM 1656 C C . ALA A 1 207 ? -8.224 8.616 -15.862 1.00 69.88 207 ALA A C 1
ATOM 1658 O O . ALA A 1 207 ? -9.178 9.342 -16.159 1.00 69.88 207 ALA A O 1
ATOM 1659 N N . PRO A 1 208 ? -8.385 7.535 -15.080 1.00 73.31 208 PRO A N 1
ATOM 1660 C CA . PRO A 1 208 ? -9.695 7.098 -14.623 1.00 73.31 208 PRO A CA 1
ATOM 1661 C C . PRO A 1 208 ? -10.212 8.024 -13.518 1.00 73.31 208 PRO A C 1
ATOM 1663 O O . PRO A 1 208 ? -9.511 8.275 -12.542 1.00 73.31 208 PRO A O 1
ATOM 1666 N N . ILE A 1 209 ? -11.448 8.502 -13.673 1.00 78.12 209 ILE A N 1
ATOM 1667 C CA . ILE A 1 209 ? -12.149 9.356 -12.696 1.00 78.12 209 ILE A CA 1
ATOM 1668 C C . ILE A 1 209 ? -12.901 8.549 -11.619 1.00 78.12 209 ILE A C 1
ATOM 1670 O O . ILE A 1 209 ? -12.947 9.007 -10.483 1.00 78.12 209 ILE A O 1
ATOM 1674 N N . PRO A 1 210 ? -13.536 7.395 -11.913 1.00 86.69 210 PRO A N 1
ATOM 1675 C CA . PRO A 1 210 ? -14.274 6.661 -10.885 1.00 86.69 210 PRO A CA 1
ATOM 1676 C C . PRO A 1 210 ? -13.354 6.094 -9.801 1.00 86.69 210 PRO A C 1
ATOM 1678 O O . PRO A 1 210 ? -12.248 5.648 -10.098 1.00 86.69 210 PRO A O 1
ATOM 1681 N N . TYR A 1 211 ? -13.836 6.011 -8.560 1.00 87.88 211 TYR A N 1
ATOM 1682 C CA . TYR A 1 211 ? -13.174 5.243 -7.503 1.00 87.88 211 TYR A CA 1
ATOM 1683 C C . TYR A 1 211 ? -12.943 3.780 -7.956 1.00 87.88 211 TYR A C 1
ATOM 1685 O O . TYR A 1 211 ? -13.857 3.186 -8.534 1.00 87.88 211 TYR A O 1
ATOM 1693 N N . PRO A 1 212 ? -11.777 3.147 -7.702 1.00 89.69 212 PRO A N 1
ATOM 1694 C CA . PRO A 1 212 ? -10.649 3.579 -6.861 1.00 89.69 212 PRO A CA 1
ATOM 1695 C C . PRO A 1 212 ? -9.554 4.401 -7.579 1.00 89.69 212 PRO A C 1
ATOM 1697 O O . PRO A 1 212 ? -8.380 4.312 -7.226 1.00 89.69 212 PRO A O 1
ATOM 1700 N N . HIS A 1 213 ? -9.899 5.224 -8.574 1.00 87.62 213 HIS A N 1
ATOM 1701 C CA . HIS A 1 213 ? -8.989 6.194 -9.206 1.00 87.62 213 HIS A CA 1
ATOM 1702 C C . HIS A 1 213 ? -7.731 5.543 -9.804 1.00 87.62 213 HIS A C 1
ATOM 1704 O O . HIS A 1 213 ? -7.825 4.699 -10.698 1.00 87.62 213 HIS A O 1
ATOM 1710 N N . GLY A 1 214 ? -6.545 5.912 -9.304 1.00 83.69 214 GLY A N 1
ATOM 1711 C CA . GLY A 1 214 ? -5.237 5.465 -9.789 1.00 83.69 214 GLY A CA 1
ATOM 1712 C C . GLY A 1 214 ? -5.011 3.954 -9.729 1.00 83.69 214 GLY A C 1
ATOM 1713 O O . GLY A 1 214 ? -4.113 3.452 -10.397 1.00 83.69 214 GLY A O 1
ATOM 1714 N N . THR A 1 215 ? -5.852 3.214 -9.010 1.00 87.81 215 THR A N 1
ATOM 1715 C CA . THR A 1 215 ? -5.791 1.749 -8.921 1.00 87.81 215 THR A CA 1
ATOM 1716 C C . THR A 1 215 ? -6.437 1.062 -10.123 1.00 87.81 215 THR A C 1
ATOM 1718 O O . THR A 1 215 ? -6.123 -0.089 -10.422 1.00 87.81 215 THR A O 1
ATOM 1721 N N . ILE A 1 216 ? -7.311 1.740 -10.874 1.00 91.12 216 ILE A N 1
ATOM 1722 C CA . ILE A 1 216 ? -8.045 1.141 -12.003 1.00 91.12 216 ILE A CA 1
ATOM 1723 C C . ILE A 1 216 ? -7.134 0.481 -13.058 1.00 91.12 216 ILE A C 1
ATOM 1725 O O . ILE A 1 216 ? -7.448 -0.650 -13.447 1.00 91.12 216 ILE A O 1
ATOM 1729 N N . PRO A 1 217 ? -6.013 1.089 -13.503 1.00 88.12 217 PRO A N 1
ATOM 1730 C CA . PRO A 1 217 ? -5.104 0.456 -14.456 1.00 88.12 217 PRO A CA 1
ATOM 1731 C C . PRO A 1 217 ? -4.521 -0.859 -13.925 1.00 88.12 217 PRO A C 1
ATOM 1733 O O . PRO A 1 217 ? -4.461 -1.845 -14.659 1.00 88.12 217 PRO A O 1
ATOM 1736 N N . TYR A 1 218 ? -4.171 -0.904 -12.636 1.00 89.38 218 TYR A N 1
ATOM 1737 C CA . TYR A 1 218 ? -3.693 -2.108 -11.958 1.00 89.38 218 TYR A CA 1
ATOM 1738 C C . TYR A 1 218 ? -4.805 -3.151 -11.870 1.00 89.38 218 TYR A C 1
ATOM 1740 O O . TYR A 1 218 ? -4.608 -4.305 -12.234 1.00 89.38 218 TYR A O 1
ATOM 1748 N N . LEU A 1 219 ? -5.995 -2.751 -11.424 1.00 92.19 219 LEU A N 1
ATOM 1749 C CA . LEU A 1 219 ? -7.135 -3.629 -11.182 1.00 92.19 219 LEU A CA 1
ATOM 1750 C C . LEU A 1 219 ? -7.650 -4.294 -12.463 1.00 92.19 219 LEU A C 1
ATOM 1752 O O . LEU A 1 219 ? -7.653 -5.520 -12.577 1.00 92.19 219 LEU A O 1
ATOM 1756 N N . TYR A 1 220 ? -8.103 -3.489 -13.424 1.00 94.12 220 TYR A N 1
ATOM 1757 C CA . TYR A 1 220 ? -8.715 -3.987 -14.654 1.00 94.12 220 TYR A CA 1
ATOM 1758 C C . TYR A 1 220 ? -7.675 -4.587 -15.588 1.00 94.12 220 TYR A C 1
ATOM 1760 O O . TYR A 1 220 ? -7.910 -5.650 -16.165 1.00 94.12 220 TYR A O 1
ATOM 1768 N N . GLY A 1 221 ? -6.524 -3.922 -15.716 1.00 93.38 221 GLY A N 1
ATOM 1769 C CA . GLY A 1 221 ? -5.430 -4.409 -16.535 1.00 93.38 221 GLY A CA 1
ATOM 1770 C C . GLY A 1 221 ? -4.975 -5.785 -16.072 1.00 93.38 221 GLY A C 1
ATOM 1771 O O . GLY A 1 221 ? -4.937 -6.715 -16.879 1.00 93.38 221 GLY A O 1
ATOM 1772 N N . SER A 1 222 ? -4.656 -5.939 -14.780 1.00 93.44 222 SER A N 1
ATOM 1773 C CA . SER A 1 222 ? -4.051 -7.184 -14.292 1.00 93.44 222 SER A CA 1
ATOM 1774 C C . SER A 1 222 ? -5.002 -8.360 -14.437 1.00 93.44 222 SER A C 1
ATOM 1776 O O . SER A 1 222 ? -4.569 -9.454 -14.797 1.00 93.44 222 SER A O 1
ATOM 1778 N N . ARG A 1 223 ? -6.303 -8.125 -14.244 1.00 94.56 223 ARG A N 1
ATOM 1779 C CA . ARG A 1 223 ? -7.359 -9.123 -14.422 1.00 94.56 223 ARG A CA 1
ATOM 1780 C C . ARG A 1 223 ? -7.568 -9.492 -15.882 1.00 94.56 223 ARG A C 1
ATOM 1782 O O . ARG A 1 223 ? -7.744 -10.672 -16.184 1.00 94.56 223 ARG A O 1
ATOM 1789 N N . PHE A 1 224 ? -7.472 -8.519 -16.782 1.00 95.94 224 PHE A N 1
ATOM 1790 C CA . PHE A 1 224 ? -7.512 -8.767 -18.216 1.00 95.94 224 PHE A CA 1
ATOM 1791 C C . PHE A 1 224 ? -6.274 -9.537 -18.700 1.00 95.94 224 PHE A C 1
ATOM 1793 O O . PHE A 1 224 ? -6.405 -10.540 -19.398 1.00 95.94 224 PHE A O 1
ATOM 1800 N N . LEU A 1 225 ? -5.069 -9.146 -18.283 1.00 93.75 225 LEU A N 1
ATOM 1801 C CA . LEU A 1 225 ? -3.841 -9.858 -18.637 1.00 93.75 225 LEU A CA 1
ATOM 1802 C C . LEU A 1 225 ? -3.831 -11.282 -18.065 1.00 93.75 225 LEU A C 1
ATOM 1804 O O . LEU A 1 225 ? -3.433 -12.220 -18.749 1.00 93.75 225 LEU A O 1
ATOM 1808 N N . TRP A 1 226 ? -4.326 -11.462 -16.841 1.00 92.69 226 TRP A N 1
ATOM 1809 C CA . TRP A 1 226 ? -4.491 -12.770 -16.208 1.00 92.69 226 TRP A CA 1
ATOM 1810 C C . TRP A 1 226 ? -5.454 -13.678 -16.987 1.00 92.69 226 TRP A C 1
ATOM 1812 O O . TRP A 1 226 ? -5.191 -14.872 -17.151 1.00 92.69 226 TRP A O 1
ATOM 1822 N N . TYR A 1 227 ? -6.546 -13.115 -17.516 1.00 95.12 227 TYR A N 1
ATOM 1823 C CA . TYR A 1 227 ? -7.441 -13.804 -18.447 1.00 95.12 227 TYR A CA 1
ATOM 1824 C C . TYR A 1 227 ? -6.705 -14.234 -19.727 1.00 95.12 227 TYR A C 1
ATOM 1826 O O . TYR A 1 227 ? -6.782 -15.399 -20.122 1.00 95.12 227 TYR A O 1
ATOM 1834 N N . LEU A 1 228 ? -5.931 -13.330 -20.337 1.00 95.44 228 LEU A N 1
ATOM 1835 C CA . LEU A 1 228 ? -5.157 -13.626 -21.547 1.00 95.44 228 LEU A CA 1
ATOM 1836 C C . LEU A 1 228 ? -4.086 -14.698 -21.317 1.00 95.44 228 LEU A C 1
ATOM 1838 O O . LEU A 1 228 ? -3.970 -15.611 -22.130 1.00 95.44 228 LEU A O 1
ATOM 1842 N N . ALA A 1 229 ? -3.344 -14.627 -20.210 1.00 92.12 229 ALA A N 1
ATOM 1843 C CA . ALA A 1 229 ? -2.305 -15.595 -19.862 1.00 92.12 229 ALA A CA 1
ATOM 1844 C C . ALA A 1 229 ? -2.863 -17.022 -19.795 1.00 92.12 229 ALA A C 1
ATOM 1846 O O . ALA A 1 229 ? -2.270 -17.952 -20.335 1.00 92.12 229 ALA A O 1
ATOM 1847 N N . ARG A 1 230 ? -4.040 -17.186 -19.177 1.00 91.81 230 ARG A N 1
ATOM 1848 C CA . ARG A 1 230 ? -4.730 -18.480 -19.064 1.00 91.81 230 ARG A CA 1
ATOM 1849 C C . ARG A 1 230 ? -5.301 -18.973 -20.385 1.00 91.81 230 ARG A C 1
ATOM 1851 O O . ARG A 1 230 ? -5.349 -20.177 -20.601 1.00 91.81 230 ARG A O 1
ATOM 1858 N N . LYS A 1 231 ? -5.746 -18.057 -21.245 1.00 94.94 231 LYS A N 1
ATOM 1859 C CA . LYS A 1 231 ? -6.326 -18.401 -22.543 1.00 94.94 231 LYS A CA 1
ATOM 1860 C C . LYS A 1 231 ? -5.267 -18.739 -23.599 1.00 94.94 231 LYS A C 1
ATOM 1862 O O . LYS A 1 231 ? -5.517 -19.609 -24.425 1.00 94.94 231 LYS A O 1
ATOM 1867 N N . TYR A 1 232 ? -4.121 -18.056 -23.591 1.00 94.31 232 TYR A N 1
ATOM 1868 C CA . TYR A 1 232 ? -3.128 -18.135 -24.670 1.00 94.31 232 TYR A CA 1
ATOM 1869 C C . TYR A 1 232 ? -1.774 -18.730 -24.278 1.00 94.31 232 TYR A C 1
ATOM 1871 O O . TYR A 1 232 ? -1.177 -19.356 -25.145 1.00 94.31 232 TYR A O 1
ATOM 1879 N N . SER A 1 233 ? -1.318 -18.552 -23.025 1.00 92.75 233 SER A N 1
ATOM 1880 C CA . SER A 1 233 ? -0.008 -18.923 -22.433 1.00 92.75 233 SER A CA 1
ATOM 1881 C C . SER A 1 233 ? 0.886 -17.733 -22.040 1.00 92.75 233 SER A C 1
ATOM 1883 O O . SER A 1 233 ? 0.756 -16.615 -22.546 1.00 92.75 233 SER A O 1
ATOM 1885 N N . ASP A 1 234 ? 1.883 -18.019 -21.193 1.00 91.62 234 ASP A N 1
ATOM 1886 C CA . ASP A 1 234 ? 2.993 -17.107 -20.873 1.00 91.62 234 ASP A CA 1
ATOM 1887 C C . ASP A 1 234 ? 3.831 -16.718 -22.095 1.00 91.62 234 ASP A C 1
ATOM 1889 O O . ASP A 1 234 ? 4.253 -15.568 -22.228 1.00 91.62 234 ASP A O 1
ATOM 1893 N N . SER A 1 235 ? 4.083 -17.669 -23.004 1.00 92.31 235 SER A N 1
ATOM 1894 C CA . SER A 1 235 ? 4.917 -17.424 -24.186 1.00 92.31 235 SER A CA 1
ATOM 1895 C C . SER A 1 235 ? 4.288 -16.379 -25.104 1.00 92.31 235 SER A C 1
ATOM 1897 O O . SER A 1 235 ? 5.000 -15.566 -25.693 1.00 92.31 235 SER A O 1
ATOM 1899 N N . THR A 1 236 ? 2.957 -16.325 -25.149 1.00 93.06 236 THR A N 1
ATOM 1900 C CA . THR A 1 236 ? 2.220 -15.308 -25.899 1.00 93.06 236 THR A CA 1
ATOM 1901 C C . THR A 1 236 ? 2.418 -13.906 -25.309 1.00 93.06 236 THR A C 1
ATOM 1903 O O . THR A 1 236 ? 2.653 -12.952 -26.055 1.00 93.06 236 THR A O 1
ATOM 1906 N N . LEU A 1 237 ? 2.411 -13.765 -23.976 1.00 91.88 237 LEU A N 1
ATOM 1907 C CA . LEU A 1 237 ? 2.695 -12.484 -23.310 1.00 91.88 237 LEU A CA 1
ATOM 1908 C C . LEU A 1 237 ? 4.134 -12.017 -23.560 1.00 91.88 237 LEU A C 1
ATOM 1910 O O . LEU A 1 237 ? 4.372 -10.851 -23.886 1.00 91.88 237 LEU A O 1
ATOM 1914 N N . LYS A 1 238 ? 5.089 -12.948 -23.480 1.00 92.94 238 LYS A N 1
ATOM 1915 C CA . LYS A 1 238 ? 6.492 -12.707 -23.832 1.00 92.94 238 LYS A CA 1
ATOM 1916 C C . LYS A 1 238 ? 6.632 -12.222 -25.279 1.00 92.94 238 LYS A C 1
ATOM 1918 O O . LYS A 1 238 ? 7.311 -11.226 -25.530 1.00 92.94 238 LYS A O 1
ATOM 1923 N N . HIS A 1 239 ? 5.962 -12.871 -26.232 1.00 93.81 239 HIS A N 1
ATOM 1924 C CA . HIS A 1 239 ? 5.971 -12.454 -27.638 1.00 93.81 239 HIS A CA 1
ATOM 1925 C C . HIS A 1 239 ? 5.367 -11.060 -27.842 1.00 93.81 239 HIS A C 1
ATOM 1927 O O . HIS A 1 239 ? 5.909 -10.267 -28.615 1.00 93.81 239 HIS A O 1
ATOM 1933 N N . PHE A 1 240 ? 4.289 -10.724 -27.128 1.00 95.00 240 PHE A N 1
ATOM 1934 C CA . PHE A 1 240 ? 3.715 -9.379 -27.153 1.00 95.00 240 PHE A CA 1
ATOM 1935 C C . PHE A 1 240 ? 4.730 -8.316 -26.699 1.00 95.00 240 PHE A C 1
ATOM 1937 O O . PHE A 1 240 ? 4.957 -7.340 -27.423 1.00 95.00 240 PHE A O 1
ATOM 1944 N N . SER A 1 241 ? 5.382 -8.528 -25.549 1.00 94.00 241 SER A N 1
ATOM 1945 C CA . SER A 1 241 ? 6.381 -7.597 -25.004 1.00 94.00 241 SER A CA 1
ATOM 1946 C C . SER A 1 241 ? 7.593 -7.441 -25.929 1.00 94.00 241 SER A C 1
ATOM 1948 O O . SER A 1 241 ? 8.029 -6.317 -26.178 1.00 94.00 241 SER A O 1
ATOM 1950 N N . ALA A 1 242 ? 8.090 -8.534 -26.517 1.00 94.12 242 ALA A N 1
ATOM 1951 C CA . ALA A 1 242 ? 9.185 -8.490 -27.487 1.00 94.12 242 ALA A CA 1
ATOM 1952 C C . ALA A 1 242 ? 8.796 -7.767 -28.792 1.00 94.12 242 ALA A C 1
ATOM 1954 O O . ALA A 1 242 ? 9.587 -6.996 -29.347 1.00 94.12 242 ALA A O 1
ATOM 1955 N N . SER A 1 243 ? 7.563 -7.979 -29.274 1.00 93.62 243 SER A N 1
ATOM 1956 C CA . SER A 1 243 ? 7.038 -7.310 -30.469 1.00 93.62 243 SER A CA 1
ATOM 1957 C C . SER A 1 243 ? 6.938 -5.799 -30.264 1.00 93.62 243 SER A C 1
ATOM 1959 O O . SER A 1 243 ? 7.391 -5.039 -31.120 1.00 93.62 243 SER A O 1
ATOM 1961 N N . TYR A 1 244 ? 6.364 -5.338 -29.145 1.00 93.69 244 TYR A N 1
ATOM 1962 C CA . TYR A 1 244 ? 6.253 -3.900 -28.880 1.00 93.69 244 TYR A CA 1
ATOM 1963 C C . TYR A 1 244 ? 7.618 -3.265 -28.594 1.00 93.69 244 TYR A C 1
ATOM 1965 O O . TYR A 1 244 ? 7.939 -2.242 -29.199 1.00 93.69 244 TYR A O 1
ATOM 1973 N N . GLY A 1 245 ? 8.468 -3.942 -27.816 1.00 92.31 245 GLY A N 1
ATOM 1974 C CA . GLY A 1 245 ? 9.847 -3.540 -27.520 1.00 92.31 245 GLY A CA 1
ATOM 1975 C C . GLY A 1 245 ? 10.741 -3.347 -28.750 1.00 92.31 245 GLY A C 1
ATOM 1976 O O . GLY A 1 245 ? 11.789 -2.709 -28.673 1.00 92.31 245 GLY A O 1
ATOM 1977 N N . SER A 1 246 ? 10.337 -3.874 -29.907 1.00 90.62 246 SER A N 1
ATOM 1978 C CA . SER A 1 246 ? 11.048 -3.724 -31.182 1.00 90.62 246 SER A CA 1
ATOM 1979 C C . SER A 1 246 ? 10.531 -2.569 -32.051 1.00 90.62 246 SER A C 1
ATOM 1981 O O . SER A 1 246 ? 11.002 -2.392 -33.174 1.00 90.62 246 SER A O 1
ATOM 1983 N N . THR A 1 247 ? 9.560 -1.789 -31.572 1.00 84.81 247 THR A N 1
ATOM 1984 C CA . THR A 1 247 ? 8.916 -0.733 -32.364 1.00 84.81 247 THR A CA 1
ATOM 1985 C C . THR A 1 247 ? 9.639 0.605 -32.198 1.00 84.81 247 THR A C 1
ATOM 1987 O O . THR A 1 247 ? 9.957 1.011 -31.084 1.00 84.81 247 THR A O 1
ATOM 1990 N N . LEU A 1 248 ? 9.886 1.308 -33.310 1.00 78.56 248 LEU A N 1
ATOM 1991 C CA . LEU A 1 248 ? 10.480 2.653 -33.302 1.00 78.56 248 LEU A CA 1
ATOM 1992 C C . LEU A 1 248 ? 9.433 3.762 -33.124 1.00 78.56 248 LEU A C 1
ATOM 1994 O O . LEU A 1 248 ? 9.710 4.786 -32.519 1.00 78.56 248 LEU A O 1
ATOM 1998 N N . ILE A 1 249 ? 8.228 3.560 -33.660 1.00 78.12 249 ILE A N 1
ATOM 1999 C CA . ILE A 1 249 ? 7.123 4.510 -33.530 1.00 78.12 249 ILE A CA 1
ATOM 2000 C C . ILE A 1 249 ? 6.213 4.020 -32.396 1.00 78.12 249 ILE A C 1
ATOM 2002 O O . ILE A 1 249 ? 5.631 2.937 -32.528 1.00 78.12 249 ILE A O 1
ATOM 2006 N N . PRO A 1 250 ? 6.078 4.773 -31.291 1.00 68.62 250 PRO A N 1
ATOM 2007 C CA . PRO A 1 250 ? 5.155 4.407 -30.221 1.00 68.62 250 PRO A CA 1
ATOM 2008 C C . PRO A 1 250 ? 3.700 4.395 -30.738 1.00 68.62 250 PRO A C 1
ATOM 2010 O O . PRO A 1 250 ? 3.429 4.813 -31.860 1.00 68.62 250 PRO A O 1
ATOM 2013 N N . PHE A 1 251 ? 2.743 3.892 -29.949 1.00 72.62 251 PHE A N 1
ATOM 2014 C CA . PHE A 1 251 ? 1.287 3.905 -30.243 1.00 72.62 251 PHE A CA 1
ATOM 2015 C C . PHE A 1 251 ? 0.729 2.750 -31.104 1.00 72.62 251 PHE A C 1
ATOM 2017 O O . PHE A 1 251 ? -0.474 2.666 -31.350 1.00 72.62 251 PHE A O 1
ATOM 2024 N N . GLY A 1 252 ? 1.557 1.773 -31.481 1.00 82.25 252 GLY A N 1
ATOM 2025 C CA . GLY A 1 252 ? 1.146 0.574 -32.228 1.00 82.25 252 GLY A CA 1
ATOM 2026 C C . GLY A 1 252 ? 0.637 -0.608 -31.386 1.00 82.25 252 GLY A C 1
ATOM 2027 O O . GLY A 1 252 ? 0.804 -1.750 -31.814 1.00 82.25 252 GLY A O 1
ATOM 2028 N N . VAL A 1 253 ? 0.049 -0.399 -30.200 1.00 89.94 253 VAL A N 1
ATOM 2029 C CA . VAL A 1 253 ? -0.218 -1.495 -29.236 1.00 89.94 253 VAL A CA 1
ATOM 2030 C C . VAL A 1 253 ? -1.076 -2.625 -29.823 1.00 89.94 253 VAL A C 1
ATOM 2032 O O . VAL A 1 253 ? -0.735 -3.799 -29.690 1.00 89.94 253 VAL A O 1
ATOM 2035 N N . ASN A 1 254 ? -2.125 -2.290 -30.583 1.00 93.00 254 ASN A N 1
ATOM 2036 C CA . ASN A 1 254 ? -2.988 -3.282 -31.232 1.00 93.00 254 ASN A CA 1
ATOM 2037 C C . ASN A 1 254 ? -2.291 -4.045 -32.369 1.00 93.00 254 ASN A C 1
ATOM 2039 O O . ASN A 1 254 ? -2.697 -5.158 -32.692 1.00 93.00 254 ASN A O 1
ATOM 2043 N N . LYS A 1 255 ? -1.233 -3.487 -32.972 1.00 92.69 255 LYS A N 1
ATOM 2044 C CA . LYS A 1 255 ? -0.408 -4.210 -33.950 1.00 92.69 255 LYS A CA 1
ATOM 2045 C C . LYS A 1 255 ? 0.379 -5.318 -33.254 1.00 92.69 255 LYS A C 1
ATOM 2047 O O . LYS A 1 255 ? 0.376 -6.444 -33.743 1.00 92.69 255 LYS A O 1
ATOM 2052 N N . SER A 1 256 ? 0.997 -5.021 -32.110 1.00 93.62 256 SER A N 1
ATOM 2053 C CA . SER A 1 256 ? 1.673 -6.037 -31.293 1.00 93.62 256 SER A CA 1
ATOM 2054 C C . SER A 1 256 ? 0.687 -7.046 -30.707 1.00 93.62 256 SER A C 1
ATOM 2056 O O . SER A 1 256 ? 0.975 -8.238 -30.723 1.00 93.62 256 SER A O 1
ATOM 2058 N N . ALA A 1 257 ? -0.501 -6.604 -30.278 1.00 94.75 257 ALA A N 1
ATOM 2059 C CA . ALA A 1 257 ? -1.549 -7.506 -29.806 1.00 94.75 257 ALA A CA 1
ATOM 2060 C C . ALA A 1 257 ? -1.995 -8.485 -30.905 1.00 94.75 257 ALA A C 1
ATOM 2062 O O . ALA A 1 257 ? -1.992 -9.688 -30.673 1.00 94.75 257 ALA A O 1
ATOM 2063 N N . ARG A 1 258 ? -2.267 -8.008 -32.131 1.00 95.75 258 ARG A N 1
ATOM 2064 C CA . ARG A 1 258 ? -2.625 -8.888 -33.259 1.00 95.75 258 ARG A CA 1
ATOM 2065 C C . ARG A 1 258 ? -1.529 -9.893 -33.592 1.00 95.75 258 ARG A C 1
ATOM 2067 O O . ARG A 1 258 ? -1.838 -11.044 -33.864 1.00 95.75 258 ARG A O 1
ATOM 2074 N N . LYS A 1 259 ? -0.260 -9.480 -33.547 1.00 94.38 259 LYS A N 1
ATOM 2075 C CA . LYS A 1 259 ? 0.872 -10.388 -33.783 1.00 94.38 259 LYS A CA 1
ATOM 2076 C C . LYS A 1 259 ? 0.985 -11.484 -32.725 1.00 94.38 259 LYS A C 1
ATOM 2078 O O . LYS A 1 259 ? 1.361 -12.595 -33.067 1.00 94.38 259 LYS A O 1
ATOM 2083 N N . ALA A 1 260 ? 0.698 -11.168 -31.463 1.00 95.25 260 ALA A N 1
ATOM 2084 C CA . ALA A 1 260 ? 0.845 -12.124 -30.372 1.00 95.25 260 ALA A CA 1
ATOM 2085 C C . ALA A 1 260 ? -0.407 -12.999 -30.188 1.00 95.25 260 ALA A C 1
ATOM 2087 O O . ALA A 1 260 ? -0.306 -14.216 -30.150 1.00 95.25 260 ALA A O 1
ATOM 2088 N N . PHE A 1 261 ? -1.591 -12.387 -30.114 1.00 95.88 261 PHE A N 1
ATOM 2089 C CA . PHE A 1 261 ? -2.858 -13.045 -29.764 1.00 95.88 261 PHE A CA 1
ATOM 2090 C C . PHE A 1 261 ? -3.756 -13.355 -30.973 1.00 95.88 261 PHE A C 1
ATOM 2092 O O . PHE A 1 261 ? -4.859 -13.876 -30.803 1.00 95.88 261 PHE A O 1
ATOM 2099 N N . GLY A 1 262 ? -3.359 -12.945 -32.183 1.00 96.25 262 GLY A N 1
ATOM 2100 C CA . GLY A 1 262 ? -4.187 -13.017 -33.395 1.00 96.25 262 GLY A CA 1
ATOM 2101 C C . GLY A 1 262 ? -5.326 -11.989 -33.451 1.00 96.25 262 GLY A C 1
ATOM 2102 O O . GLY A 1 262 ? -6.022 -11.898 -34.457 1.00 96.25 262 GLY A O 1
ATOM 2103 N N . ARG A 1 263 ? -5.535 -11.202 -32.386 1.00 96.69 263 ARG A N 1
ATOM 2104 C CA . ARG A 1 263 ? -6.664 -10.269 -32.220 1.00 96.69 263 ARG A CA 1
ATOM 2105 C C . ARG A 1 263 ? -6.220 -8.966 -31.564 1.00 96.69 263 ARG A C 1
ATOM 2107 O O . ARG A 1 263 ? -5.141 -8.875 -30.981 1.00 96.69 263 ARG A O 1
ATOM 2114 N N . THR A 1 264 ? -7.045 -7.934 -31.672 1.00 96.50 264 THR A N 1
ATOM 2115 C CA . THR A 1 264 ? -6.818 -6.649 -30.998 1.00 96.50 264 THR A CA 1
ATOM 2116 C C . THR A 1 264 ? -7.198 -6.718 -29.523 1.00 96.50 264 THR A C 1
ATOM 2118 O O . THR A 1 264 ? -8.047 -7.516 -29.124 1.00 96.50 264 THR A O 1
ATOM 2121 N N . PHE A 1 265 ? -6.637 -5.828 -28.699 1.00 95.88 265 PHE A N 1
ATOM 2122 C CA . PHE A 1 265 ? -7.071 -5.725 -27.306 1.00 95.88 265 PHE A CA 1
ATOM 2123 C C . PHE A 1 265 ? -8.521 -5.259 -27.181 1.00 95.88 265 PHE A C 1
ATOM 2125 O O . PHE A 1 265 ? -9.186 -5.667 -26.242 1.00 95.88 265 PHE A O 1
ATOM 2132 N N . VAL A 1 266 ? -9.051 -4.492 -28.139 1.00 95.44 266 VAL A N 1
ATOM 2133 C CA . VAL A 1 266 ? -10.468 -4.085 -28.140 1.00 95.44 266 VAL A CA 1
ATOM 2134 C C . VAL A 1 266 ? -11.393 -5.303 -28.237 1.00 95.44 266 VAL A C 1
ATOM 2136 O O . VAL A 1 266 ? -12.361 -5.405 -27.487 1.00 95.44 266 VAL A O 1
ATOM 2139 N N . GLU A 1 267 ? -11.096 -6.245 -29.132 1.00 96.81 267 GLU A N 1
ATOM 2140 C CA . GLU A 1 267 ? -11.892 -7.468 -29.304 1.00 96.81 267 GLU A CA 1
ATOM 2141 C C . GLU A 1 267 ? -11.760 -8.411 -28.108 1.00 96.81 267 GLU A C 1
ATOM 2143 O O . GLU A 1 267 ? -12.755 -8.944 -27.618 1.00 96.81 267 GLU A O 1
ATOM 2148 N N . LEU A 1 268 ? -10.532 -8.594 -27.623 1.00 97.38 268 LEU A N 1
ATOM 2149 C CA . LEU A 1 268 ? -10.242 -9.445 -26.474 1.00 97.38 268 LEU A CA 1
ATOM 2150 C C . LEU A 1 268 ? -10.860 -8.894 -25.184 1.00 97.38 268 LEU A C 1
ATOM 2152 O O . LEU A 1 268 ? -11.335 -9.666 -24.355 1.00 97.38 268 LEU A O 1
ATOM 2156 N N . TYR A 1 269 ? -10.896 -7.570 -25.023 1.00 97.25 269 TYR A N 1
ATOM 2157 C CA . TYR A 1 269 ? -11.475 -6.935 -23.845 1.00 97.25 269 TYR A CA 1
ATOM 2158 C C . TYR A 1 269 ? -12.996 -7.092 -23.797 1.00 97.25 269 TYR A C 1
ATOM 2160 O O . TYR A 1 269 ? -13.535 -7.379 -22.736 1.00 97.25 269 TYR A O 1
ATOM 2168 N N . LYS A 1 270 ? -13.695 -6.994 -24.939 1.00 96.75 270 LYS A N 1
ATOM 2169 C CA . LYS A 1 270 ? -15.143 -7.281 -25.010 1.00 96.75 270 LYS A CA 1
ATOM 2170 C C . LYS A 1 270 ? -15.463 -8.700 -24.537 1.00 96.75 270 LYS A C 1
ATOM 2172 O O . LYS A 1 270 ? -16.415 -8.913 -23.792 1.00 96.75 270 LYS A O 1
ATOM 2177 N N . GLU A 1 271 ? -14.648 -9.663 -24.954 1.00 96.88 271 GLU A N 1
ATOM 2178 C CA . GLU A 1 271 ? -14.782 -11.054 -24.527 1.00 96.88 271 GLU A CA 1
ATOM 2179 C C . GLU A 1 271 ? -14.517 -11.218 -23.022 1.00 96.88 271 GLU A C 1
ATOM 2181 O O . GLU A 1 271 ? -15.282 -11.878 -22.320 1.00 96.88 271 GLU A O 1
ATOM 2186 N N . PHE A 1 272 ? -13.473 -10.562 -22.513 1.00 97.25 272 PHE A N 1
ATOM 2187 C CA . PHE A 1 272 ? -13.161 -10.521 -21.088 1.00 97.25 272 PHE A CA 1
ATOM 2188 C C . PHE A 1 272 ? -14.297 -9.914 -20.251 1.00 97.25 272 PHE A C 1
ATOM 2190 O O . PHE A 1 272 ? -14.643 -10.469 -19.211 1.00 97.25 272 PHE A O 1
ATOM 2197 N N . SER A 1 273 ? -14.925 -8.827 -20.707 1.00 96.88 273 SER A N 1
ATOM 2198 C CA . SER A 1 273 ? -16.087 -8.240 -20.033 1.00 96.88 273 SER A CA 1
ATOM 2199 C C . SER A 1 273 ? -17.231 -9.252 -19.910 1.00 96.88 273 SER A C 1
ATOM 2201 O O . SER A 1 273 ? -17.769 -9.438 -18.820 1.00 96.88 273 SER A O 1
ATOM 2203 N N . ALA A 1 274 ? -17.561 -9.973 -20.989 1.00 96.44 274 ALA A N 1
ATOM 2204 C CA . ALA A 1 274 ? -18.588 -11.018 -20.957 1.00 96.44 274 ALA A CA 1
ATOM 2205 C C . ALA A 1 274 ? -18.218 -12.173 -20.005 1.00 96.44 274 ALA A C 1
ATOM 2207 O O . ALA A 1 274 ? -19.060 -12.650 -19.238 1.00 96.44 274 ALA A O 1
ATOM 2208 N N . PHE A 1 275 ? -16.946 -12.586 -20.004 1.00 96.38 275 PHE A N 1
ATOM 2209 C CA . PHE A 1 275 ? -16.420 -13.570 -19.059 1.00 96.38 275 PHE A CA 1
ATOM 2210 C C . PHE A 1 275 ? -16.590 -13.115 -17.599 1.00 96.38 275 PHE A C 1
ATOM 2212 O O . PHE A 1 275 ? -17.076 -13.895 -16.775 1.00 96.38 275 PHE A O 1
ATOM 2219 N N . LEU A 1 276 ? -16.266 -11.855 -17.280 1.00 96.00 276 LEU A N 1
ATOM 2220 C CA . LEU A 1 276 ? -16.425 -11.298 -15.932 1.00 96.00 276 LEU A CA 1
ATOM 2221 C C . LEU A 1 276 ? -17.884 -11.307 -15.464 1.00 96.00 276 LEU A C 1
ATOM 2223 O O . LEU A 1 276 ? -18.144 -11.692 -14.325 1.00 96.00 276 LEU A O 1
ATOM 2227 N N . HIS A 1 277 ? -18.838 -10.940 -16.327 1.00 97.06 277 HIS A N 1
ATOM 2228 C CA . HIS A 1 277 ? -20.266 -10.997 -15.989 1.00 97.06 277 HIS A CA 1
ATOM 2229 C C . HIS A 1 277 ? -20.693 -12.409 -15.569 1.00 97.06 277 HIS A C 1
ATOM 2231 O O . HIS A 1 277 ? -21.318 -12.582 -14.519 1.00 97.06 277 HIS A O 1
ATOM 2237 N N . LYS A 1 278 ? -20.301 -13.431 -16.342 1.00 96.94 278 LYS A N 1
ATOM 2238 C CA . LYS A 1 278 ? -20.610 -14.834 -16.028 1.00 96.94 278 LYS A CA 1
ATOM 2239 C C . LYS A 1 278 ? -19.944 -15.291 -14.728 1.00 96.94 278 LYS A C 1
ATOM 2241 O O . LYS A 1 278 ? -20.583 -15.949 -13.904 1.00 96.94 278 LYS A O 1
ATOM 2246 N N . GLN A 1 279 ? -18.675 -14.935 -14.537 1.00 96.00 279 GLN A N 1
ATOM 2247 C CA . GLN A 1 279 ? -17.917 -15.292 -13.340 1.00 96.00 279 GLN A CA 1
ATOM 2248 C C . GLN A 1 279 ? -18.556 -14.701 -12.078 1.00 96.00 279 GLN A C 1
ATOM 2250 O O . GLN A 1 279 ? -18.785 -15.425 -11.111 1.00 96.00 279 GLN A O 1
ATOM 2255 N N . VAL A 1 280 ? -18.887 -13.407 -12.099 1.00 97.62 280 VAL A N 1
ATOM 2256 C CA . VAL A 1 280 ? -19.508 -12.718 -10.961 1.00 97.62 280 VAL A CA 1
ATOM 2257 C C . VAL A 1 280 ? -20.887 -13.288 -10.653 1.00 97.62 280 VAL A C 1
ATOM 2259 O O . VAL A 1 280 ? -21.161 -13.561 -9.488 1.00 97.62 280 VAL A O 1
ATOM 2262 N N . ALA A 1 281 ? -21.730 -13.517 -11.666 1.00 97.12 281 ALA A N 1
ATOM 2263 C CA . ALA A 1 281 ? -23.061 -14.093 -11.468 1.00 97.12 281 ALA A CA 1
ATOM 2264 C C . ALA A 1 281 ? -22.997 -15.466 -10.779 1.00 97.12 281 ALA A C 1
ATOM 2266 O O . ALA A 1 281 ? -23.736 -15.713 -9.828 1.00 97.12 281 ALA A O 1
ATOM 2267 N N . THR A 1 282 ? -22.062 -16.317 -11.212 1.00 97.50 282 THR A N 1
ATOM 2268 C CA . THR A 1 282 ? -21.834 -17.645 -10.619 1.00 97.50 282 THR A CA 1
ATOM 2269 C C . THR A 1 282 ? -21.345 -17.531 -9.176 1.00 97.50 282 THR A C 1
ATOM 2271 O O . THR A 1 282 ? -21.832 -18.232 -8.296 1.00 97.50 282 THR A O 1
ATOM 2274 N N . PHE A 1 283 ? -20.407 -16.618 -8.917 1.00 96.75 283 PHE A N 1
ATOM 2275 C CA . PHE A 1 283 ? -19.808 -16.435 -7.597 1.00 96.75 283 PHE A CA 1
ATOM 2276 C C . PHE A 1 283 ? -20.809 -15.930 -6.544 1.00 96.75 283 PHE A C 1
ATOM 2278 O O . PHE A 1 283 ? -20.765 -16.358 -5.395 1.00 96.75 283 PHE A O 1
ATOM 2285 N N . VAL A 1 284 ? -21.725 -15.025 -6.912 1.00 97.44 284 VAL A N 1
ATOM 2286 C CA . VAL A 1 284 ? -22.663 -14.421 -5.945 1.00 97.44 284 VAL A CA 1
ATOM 2287 C C . VAL A 1 284 ? -23.940 -15.226 -5.712 1.00 97.44 284 VAL A C 1
ATOM 2289 O O . VAL A 1 284 ? -24.658 -14.920 -4.761 1.00 97.44 284 VAL A O 1
ATOM 2292 N N . ALA A 1 285 ? -24.254 -16.216 -6.553 1.00 97.69 285 ALA A N 1
ATOM 2293 C CA . ALA A 1 285 ? -25.480 -17.004 -6.414 1.00 97.69 285 ALA A CA 1
ATOM 2294 C C . ALA A 1 285 ? -25.577 -17.709 -5.042 1.00 97.69 285 ALA A C 1
ATOM 2296 O O . ALA A 1 285 ? -26.527 -17.408 -4.318 1.00 97.69 285 ALA A O 1
ATOM 2297 N N . PRO A 1 286 ? -24.558 -18.461 -4.566 1.00 96.38 286 PRO A N 1
ATOM 2298 C CA . PRO A 1 286 ? -24.621 -19.104 -3.247 1.00 96.38 286 PRO A CA 1
ATOM 2299 C C . PRO A 1 286 ? -24.746 -18.108 -2.084 1.00 96.38 286 PRO A C 1
ATOM 2301 O O . PRO A 1 286 ? -25.325 -18.406 -1.041 1.00 96.38 286 PRO A O 1
ATOM 2304 N N . VAL A 1 287 ? -24.210 -16.894 -2.254 1.00 97.19 287 VAL A N 1
ATOM 2305 C CA . VAL A 1 287 ? -24.305 -15.821 -1.254 1.00 97.19 287 VAL A CA 1
ATOM 2306 C C . VAL A 1 287 ? -25.746 -15.326 -1.132 1.00 97.19 287 VAL A C 1
ATOM 2308 O O . VAL A 1 287 ? -26.209 -15.059 -0.022 1.00 97.19 287 VAL A O 1
ATOM 2311 N N . ARG A 1 288 ? -26.456 -15.215 -2.264 1.00 97.44 288 ARG A N 1
ATOM 2312 C CA . ARG A 1 288 ? -27.875 -14.837 -2.317 1.00 97.44 288 ARG A CA 1
ATOM 2313 C C . ARG A 1 288 ? -28.767 -15.935 -1.756 1.00 97.44 288 ARG A C 1
ATOM 2315 O O . ARG A 1 288 ? -29.634 -15.616 -0.948 1.00 97.44 288 ARG A O 1
ATOM 2322 N N . ASP A 1 289 ? -28.506 -17.188 -2.118 1.00 97.12 289 ASP A N 1
ATOM 2323 C CA . ASP A 1 289 ? -29.284 -18.351 -1.666 1.00 97.12 289 ASP A CA 1
ATOM 2324 C C . ASP A 1 289 ? -29.236 -18.509 -0.141 1.00 97.12 289 ASP A C 1
ATOM 2326 O O . ASP A 1 289 ? -30.206 -18.909 0.496 1.00 97.12 289 ASP A O 1
ATOM 2330 N N . ARG A 1 290 ? -28.120 -18.098 0.469 1.00 95.75 290 ARG A N 1
ATOM 2331 C CA . ARG A 1 290 ? -27.932 -18.072 1.922 1.00 95.75 290 ARG A CA 1
ATOM 2332 C C . ARG A 1 290 ? -28.631 -16.904 2.638 1.00 95.75 290 ARG A C 1
ATOM 2334 O O . ARG A 1 290 ? -28.602 -16.830 3.864 1.00 95.75 290 ARG A O 1
ATOM 2341 N N . GLY A 1 291 ? -29.247 -15.987 1.894 1.00 96.19 291 GLY A N 1
ATOM 2342 C CA . GLY A 1 291 ? -29.955 -14.822 2.418 1.00 96.19 291 GLY A CA 1
ATOM 2343 C C . GLY A 1 291 ? -29.032 -13.634 2.694 1.00 96.19 291 GLY A C 1
ATOM 2344 O O . GLY A 1 291 ? -28.130 -13.687 3.531 1.00 96.19 291 GLY A O 1
ATOM 2345 N N . ILE A 1 292 ? -29.272 -12.517 2.004 1.00 97.44 292 ILE A N 1
ATOM 2346 C CA . ILE A 1 292 ? -28.478 -11.294 2.169 1.00 97.44 292 ILE A CA 1
ATOM 2347 C C . ILE A 1 292 ? -28.794 -10.628 3.508 1.00 97.44 292 ILE A C 1
ATOM 2349 O O . ILE A 1 292 ? -29.932 -10.258 3.787 1.00 97.44 292 ILE A O 1
ATOM 2353 N N . ARG A 1 293 ? -27.748 -10.386 4.299 1.00 97.19 293 ARG A N 1
ATOM 2354 C CA . ARG A 1 293 ? -27.809 -9.650 5.561 1.00 97.19 293 ARG A CA 1
ATOM 2355 C C . ARG A 1 293 ? -26.912 -8.422 5.459 1.00 97.19 293 ARG A C 1
ATOM 2357 O O . ARG A 1 293 ? -25.723 -8.475 5.775 1.00 97.19 293 ARG A O 1
ATOM 2364 N N . ARG A 1 294 ? -27.504 -7.326 4.981 1.00 96.56 294 ARG A N 1
ATOM 2365 C CA . ARG A 1 294 ? -26.873 -6.007 4.819 1.00 96.56 294 ARG A CA 1
ATOM 2366 C C . ARG A 1 294 ? -27.602 -4.962 5.661 1.00 96.56 294 ARG A C 1
ATOM 2368 O O . ARG A 1 294 ? -28.816 -5.049 5.818 1.00 96.56 294 ARG A O 1
ATOM 2375 N N . GLY A 1 295 ? -26.866 -3.983 6.173 1.00 95.69 295 GLY A N 1
ATOM 2376 C CA . GLY A 1 295 ? -27.437 -2.816 6.838 1.00 95.69 295 GLY A CA 1
ATOM 2377 C C . GLY A 1 295 ? -28.066 -1.813 5.867 1.00 95.69 295 GLY A C 1
ATOM 2378 O O . GLY A 1 295 ? -28.050 -1.996 4.646 1.00 95.69 295 GLY A O 1
ATOM 2379 N N . GLN A 1 296 ? -28.565 -0.711 6.421 1.00 96.00 296 GLN A N 1
ATOM 2380 C CA . GLN A 1 296 ? -28.989 0.481 5.691 1.00 96.00 296 GLN A CA 1
ATOM 2381 C C . GLN A 1 296 ? -27.831 1.482 5.608 1.00 96.00 296 GLN A C 1
ATOM 2383 O O . GLN A 1 296 ? -27.220 1.801 6.625 1.00 96.00 296 GLN A O 1
ATOM 2388 N N . ALA A 1 297 ? -27.542 1.996 4.411 1.00 96.44 297 ALA A N 1
ATOM 2389 C CA . ALA A 1 297 ? -26.549 3.054 4.237 1.00 96.44 297 ALA A CA 1
ATOM 2390 C C . ALA A 1 297 ? -27.054 4.375 4.841 1.00 96.44 297 ALA A C 1
ATOM 2392 O O . ALA A 1 297 ? -28.163 4.819 4.527 1.00 96.44 297 ALA A O 1
ATOM 2393 N N . ILE A 1 298 ? -26.227 5.003 5.675 1.00 96.38 298 ILE A N 1
ATOM 2394 C CA . ILE A 1 298 ? -26.499 6.309 6.294 1.00 96.38 298 ILE A CA 1
ATOM 2395 C C . ILE A 1 298 ? -25.703 7.447 5.647 1.00 96.38 298 ILE A C 1
ATOM 2397 O O . ILE A 1 298 ? -26.020 8.615 5.842 1.00 96.38 298 ILE A O 1
ATOM 2401 N N . THR A 1 299 ? -24.703 7.117 4.833 1.00 95.19 299 THR A N 1
ATOM 2402 C CA . THR A 1 299 ? -23.981 8.063 3.976 1.00 95.19 299 THR A CA 1
ATOM 2403 C C . THR A 1 299 ? -24.266 7.781 2.498 1.00 95.19 299 THR A C 1
ATOM 2405 O O . THR A 1 299 ? -24.799 6.726 2.143 1.00 95.19 299 THR A O 1
ATOM 2408 N N . ARG A 1 300 ? -23.965 8.755 1.629 1.00 90.38 300 ARG A N 1
ATOM 2409 C CA . ARG A 1 300 ? -24.126 8.659 0.169 1.00 90.38 300 ARG A CA 1
ATOM 2410 C C . ARG A 1 300 ? -22.953 9.324 -0.557 1.00 90.38 300 ARG A C 1
ATOM 2412 O O . ARG A 1 300 ? -22.200 10.085 0.047 1.00 90.38 300 ARG A O 1
ATOM 2419 N N . GLY A 1 301 ? -22.829 9.076 -1.860 1.00 84.81 301 GLY A N 1
ATOM 2420 C CA . GLY A 1 301 ? -21.875 9.745 -2.758 1.00 84.81 301 GLY A CA 1
ATOM 2421 C C . GLY A 1 301 ? -20.662 8.907 -3.179 1.00 84.81 301 GLY A C 1
ATOM 2422 O O . GLY A 1 301 ? -19.996 9.278 -4.131 1.00 84.81 301 GLY A O 1
ATOM 2423 N N . GLY A 1 302 ? -20.417 7.758 -2.550 1.00 84.56 302 GLY A N 1
ATOM 2424 C CA . GLY A 1 302 ? -19.296 6.866 -2.848 1.00 84.56 302 GLY A CA 1
ATOM 2425 C C . GLY A 1 302 ? -17.968 7.306 -2.233 1.00 84.56 302 GLY A C 1
ATOM 2426 O O . GLY A 1 302 ? -17.938 7.877 -1.144 1.00 84.56 302 GLY A O 1
ATOM 2427 N N . GLU A 1 303 ? -16.880 7.038 -2.947 1.00 91.94 303 GLU A N 1
ATOM 2428 C CA . GLU A 1 303 ? -15.500 7.378 -2.611 1.00 91.94 303 GLU A CA 1
ATOM 2429 C C . GLU A 1 303 ? -14.966 6.629 -1.385 1.00 91.94 303 GLU A C 1
ATOM 2431 O O . GLU A 1 303 ? -14.998 5.396 -1.332 1.00 91.94 303 GLU A O 1
ATOM 2436 N N . PHE A 1 304 ? -14.444 7.347 -0.396 1.00 92.69 304 PHE A N 1
ATOM 2437 C CA . PHE A 1 304 ? -13.873 6.758 0.802 1.00 92.69 304 PHE A CA 1
ATOM 2438 C C . PHE A 1 304 ? -14.615 7.284 2.022 1.00 92.69 304 PHE A C 1
ATOM 2440 O O . PHE A 1 304 ? -14.465 8.445 2.389 1.00 92.69 304 PHE A O 1
ATOM 2447 N N . LYS A 1 305 ? -15.402 6.428 2.674 1.00 95.00 305 LYS A N 1
ATOM 2448 C CA . LYS A 1 305 ? -15.999 6.676 3.990 1.00 95.00 305 LYS A CA 1
ATOM 2449 C C . LYS A 1 305 ? -15.803 5.434 4.834 1.00 95.00 305 LYS A C 1
ATOM 2451 O O . LYS A 1 305 ? -16.323 4.369 4.512 1.00 95.00 305 LYS A O 1
ATOM 2456 N N . PHE A 1 306 ? -14.997 5.557 5.874 1.00 94.31 306 PHE A N 1
ATOM 2457 C CA . PHE A 1 306 ? -14.430 4.407 6.551 1.00 94.31 306 PHE A CA 1
ATOM 2458 C C . PHE A 1 306 ? -14.252 4.652 8.051 1.00 94.31 306 PHE A C 1
ATOM 2460 O O . PHE A 1 306 ? -14.409 5.773 8.538 1.00 94.31 306 PHE A O 1
ATOM 2467 N N . TYR A 1 307 ? -13.932 3.583 8.782 1.00 95.50 307 TYR A N 1
ATOM 2468 C CA . TYR A 1 307 ? -13.740 3.586 10.234 1.00 95.50 307 TYR A CA 1
ATOM 2469 C C . TYR A 1 307 ? -14.862 4.288 11.024 1.00 95.50 307 TYR A C 1
ATOM 2471 O O . TYR A 1 307 ? -14.579 5.247 11.749 1.00 95.50 307 TYR A O 1
ATOM 2479 N N . PRO A 1 308 ? -16.129 3.847 10.908 1.00 97.69 308 PRO A N 1
ATOM 2480 C CA . PRO A 1 308 ? -17.163 4.340 11.803 1.00 97.69 308 PRO A CA 1
ATOM 2481 C C . PRO A 1 308 ? -16.848 3.931 13.248 1.00 97.69 308 PRO A C 1
ATOM 2483 O O . PRO A 1 308 ? -16.480 2.788 13.511 1.00 97.69 308 PRO A O 1
ATOM 2486 N N . VAL A 1 309 ? -16.997 4.861 14.188 1.00 97.81 309 VAL A N 1
ATOM 2487 C CA . VAL A 1 309 ? -16.789 4.632 15.620 1.00 97.81 309 VAL A CA 1
ATOM 2488 C C . VAL A 1 309 ? -17.891 5.326 16.410 1.00 97.81 309 VAL A C 1
ATOM 2490 O O . VAL A 1 309 ? -17.932 6.557 16.500 1.00 97.81 309 VAL A O 1
ATOM 2493 N N . PHE A 1 310 ? -18.785 4.533 16.995 1.00 97.94 310 PHE A N 1
ATOM 2494 C CA . PHE A 1 310 ? -19.807 5.024 17.916 1.00 97.94 310 PHE A CA 1
ATOM 2495 C C . PHE A 1 310 ? -19.197 5.685 19.149 1.00 97.94 310 PHE A C 1
ATOM 2497 O O . PHE A 1 310 ? -18.121 5.309 19.619 1.00 97.94 310 PHE A O 1
ATOM 2504 N N . HIS A 1 311 ? -19.907 6.678 19.676 1.00 96.62 311 HIS A N 1
ATOM 2505 C CA . HIS A 1 311 ? -19.588 7.288 20.952 1.00 96.62 311 HIS A CA 1
ATOM 2506 C C . HIS A 1 311 ? -19.752 6.243 22.072 1.00 96.62 311 HIS A C 1
ATOM 2508 O O . HIS A 1 311 ? -20.746 5.515 22.091 1.00 96.62 311 HIS A O 1
ATOM 2514 N N . PRO A 1 312 ? -18.817 6.161 23.033 1.00 93.75 312 PRO A N 1
ATOM 2515 C CA . PRO A 1 312 ? -18.788 5.096 24.043 1.00 93.75 312 PRO A CA 1
ATOM 2516 C C . PRO A 1 312 ? -19.974 5.109 25.013 1.00 93.75 312 PRO A C 1
ATOM 2518 O O . PRO A 1 312 ? -20.249 4.093 25.640 1.00 93.75 312 PRO A O 1
ATOM 2521 N N . THR A 1 313 ? -20.662 6.244 25.165 1.00 93.88 313 THR A N 1
ATOM 2522 C CA . THR A 1 313 ? -21.806 6.384 26.086 1.00 93.88 313 THR A CA 1
ATOM 2523 C C . THR A 1 313 ? -23.070 6.925 25.426 1.00 93.88 313 THR A C 1
ATOM 2525 O O . THR A 1 313 ? -24.087 7.055 26.096 1.00 93.88 313 THR A O 1
ATOM 2528 N N . ASP A 1 314 ? -23.017 7.281 24.140 1.00 95.44 314 ASP A N 1
ATOM 2529 C CA . ASP A 1 314 ? -24.175 7.800 23.407 1.00 95.44 314 ASP A CA 1
ATOM 2530 C C . ASP A 1 314 ? -24.441 6.874 22.214 1.00 95.44 314 ASP A C 1
ATOM 2532 O O . ASP A 1 314 ? -23.675 6.895 21.247 1.00 95.44 314 ASP A O 1
ATOM 2536 N N . PRO A 1 315 ? -25.507 6.054 22.254 1.00 96.44 315 PRO A N 1
ATOM 2537 C CA . PRO A 1 315 ? -25.783 5.081 21.203 1.00 96.44 315 PRO A CA 1
ATOM 2538 C C . PRO A 1 315 ? -26.225 5.725 19.880 1.00 96.44 315 PRO A C 1
ATOM 2540 O O . PRO A 1 315 ? -26.333 5.027 18.875 1.00 96.44 315 PRO A O 1
ATOM 2543 N N . THR A 1 316 ? -26.479 7.037 19.863 1.00 96.69 316 THR A N 1
ATOM 2544 C CA . THR A 1 316 ? -26.984 7.769 18.695 1.00 96.69 316 THR A CA 1
ATOM 2545 C C . THR A 1 316 ? -25.914 8.564 17.956 1.00 96.69 316 THR A C 1
ATOM 2547 O O . THR A 1 316 ? -26.168 9.033 16.849 1.00 96.69 316 THR A O 1
ATOM 2550 N N . THR A 1 317 ? -24.713 8.707 18.518 1.00 97.62 317 THR A N 1
ATOM 2551 C CA . THR A 1 317 ? -23.635 9.514 17.929 1.00 97.62 317 THR A CA 1
ATOM 2552 C C . THR A 1 317 ? -22.488 8.623 17.467 1.00 97.62 317 THR A C 1
ATOM 2554 O O . THR A 1 317 ? -22.023 7.761 18.209 1.00 97.62 317 THR A O 1
ATOM 2557 N N . LEU A 1 318 ? -21.976 8.854 16.258 1.00 98.00 318 LEU A N 1
ATOM 2558 C CA . LEU A 1 318 ? -20.768 8.208 15.744 1.00 98.00 318 LEU A CA 1
ATOM 2559 C C . LEU A 1 318 ? -19.903 9.190 14.960 1.00 98.00 318 LEU A C 1
ATOM 2561 O O . LEU A 1 318 ? -20.375 10.220 14.479 1.00 98.00 318 LEU A O 1
ATOM 2565 N N . VAL A 1 319 ? -18.628 8.851 14.809 1.00 97.94 319 VAL A N 1
ATOM 2566 C CA . VAL A 1 319 ? -17.707 9.545 13.904 1.00 97.94 319 VAL A CA 1
ATOM 2567 C C . VAL A 1 319 ? -17.200 8.596 12.838 1.00 97.94 319 VAL A C 1
ATOM 2569 O O . VAL A 1 319 ? -17.167 7.390 13.050 1.00 97.94 319 VAL A O 1
ATOM 2572 N N . TYR A 1 320 ? -16.798 9.130 11.694 1.00 96.88 320 TYR A N 1
ATOM 2573 C CA . TYR A 1 320 ? -16.115 8.372 10.650 1.00 96.88 320 TYR A CA 1
ATOM 2574 C C . TYR A 1 320 ? -15.111 9.273 9.929 1.00 96.88 320 TYR A C 1
ATOM 2576 O O . TYR A 1 320 ? -15.150 10.499 10.069 1.00 96.88 320 TYR A O 1
ATOM 2584 N N . ILE A 1 321 ? -14.212 8.673 9.152 1.00 94.75 321 ILE A N 1
ATOM 2585 C CA . ILE A 1 321 ? -13.252 9.408 8.324 1.00 94.75 321 ILE A CA 1
ATOM 2586 C C . ILE A 1 321 ? -13.604 9.205 6.857 1.00 94.75 321 ILE A C 1
ATOM 2588 O O . ILE A 1 321 ? -13.859 8.078 6.433 1.00 94.75 321 ILE A O 1
ATOM 2592 N N . GLY A 1 322 ? -13.632 10.277 6.072 1.00 93.38 322 GLY A N 1
ATOM 2593 C CA . GLY A 1 322 ? -13.905 10.148 4.650 1.00 93.38 322 GLY A CA 1
ATOM 2594 C C . GLY A 1 322 ? -13.800 11.415 3.813 1.00 93.38 322 GLY A C 1
ATOM 2595 O O . GLY A 1 322 ? -13.651 12.525 4.323 1.00 93.38 322 GLY A O 1
ATOM 2596 N N . HIS A 1 323 ? -13.902 11.218 2.501 1.00 91.31 323 HIS A N 1
ATOM 2597 C CA . HIS A 1 323 ? -14.095 12.252 1.492 1.00 91.31 323 HIS A CA 1
ATOM 2598 C C . HIS A 1 323 ? -15.183 11.848 0.495 1.00 91.31 323 HIS A C 1
ATOM 2600 O O . HIS A 1 323 ? -15.551 10.682 0.378 1.00 91.31 323 HIS A O 1
ATOM 2606 N N . ASP A 1 324 ? -15.662 12.838 -0.249 1.00 88.31 324 ASP A N 1
ATOM 2607 C CA . ASP A 1 324 ? -16.650 12.716 -1.324 1.00 88.31 324 ASP A CA 1
ATOM 2608 C C . ASP A 1 324 ? -16.026 12.844 -2.727 1.00 88.31 324 ASP A C 1
ATOM 2610 O O . ASP A 1 324 ? -16.751 12.923 -3.711 1.00 88.31 324 ASP A O 1
ATOM 2614 N N . GLY A 1 325 ? -14.689 12.896 -2.823 1.00 85.94 325 GLY A N 1
ATOM 2615 C CA . GLY A 1 325 ? -13.958 13.019 -4.095 1.00 85.94 325 GLY A CA 1
ATOM 2616 C C . GLY A 1 325 ? -13.795 14.463 -4.583 1.00 85.94 325 GLY A C 1
ATOM 2617 O O . GLY A 1 325 ? -12.970 14.729 -5.454 1.00 85.94 325 GLY A O 1
ATOM 2618 N N . HIS A 1 326 ? -14.502 15.412 -3.969 1.00 86.19 326 HIS A N 1
ATOM 2619 C CA . HIS A 1 326 ? -14.405 16.847 -4.255 1.00 86.19 326 HIS A CA 1
ATOM 2620 C C . HIS A 1 326 ? -13.786 17.633 -3.092 1.00 86.19 326 HIS A C 1
ATOM 2622 O O . HIS A 1 326 ? -13.162 18.676 -3.284 1.00 86.19 326 HIS A O 1
ATOM 2628 N N . SER A 1 327 ? -13.921 17.110 -1.876 1.00 86.94 327 SER A N 1
ATOM 2629 C CA . SER A 1 327 ? -13.391 17.662 -0.638 1.00 86.94 327 SER A CA 1
ATOM 2630 C C . SER A 1 327 ? -12.215 16.829 -0.120 1.00 86.94 327 SER A C 1
ATOM 2632 O O . SER A 1 327 ? -12.247 15.604 -0.204 1.00 86.94 327 SER A O 1
ATOM 2634 N N . PRO A 1 328 ? -11.197 17.444 0.514 1.00 87.38 328 PRO A N 1
ATOM 2635 C CA . PRO A 1 328 ? -10.144 16.690 1.191 1.00 87.38 328 PRO A CA 1
ATOM 2636 C C . PRO A 1 328 ? -10.699 15.782 2.292 1.00 87.38 328 PRO A C 1
ATOM 2638 O O . PRO A 1 328 ? -11.640 16.171 2.992 1.00 87.38 328 PRO A O 1
ATOM 2641 N N . ASN A 1 329 ? -10.041 14.642 2.511 1.00 90.50 329 ASN A N 1
ATOM 2642 C CA . ASN A 1 329 ? -10.386 13.686 3.562 1.00 90.50 329 ASN A CA 1
ATOM 2643 C C . ASN A 1 329 ? -10.510 14.362 4.935 1.00 90.50 329 ASN A C 1
ATOM 2645 O O . ASN A 1 329 ? -9.723 15.259 5.274 1.00 90.50 329 ASN A O 1
ATOM 2649 N N . ALA A 1 330 ? -11.531 13.973 5.691 1.00 93.25 330 ALA A N 1
ATOM 2650 C CA . ALA A 1 330 ? -11.956 14.663 6.893 1.00 93.25 330 ALA A CA 1
ATOM 2651 C C . ALA A 1 330 ? -12.573 13.728 7.935 1.00 93.25 330 ALA A C 1
ATOM 2653 O O . ALA A 1 330 ? -13.075 12.654 7.622 1.00 93.25 330 ALA A O 1
ATOM 2654 N N . LEU A 1 331 ? -12.563 14.186 9.182 1.00 94.88 331 LEU A N 1
ATOM 2655 C CA . LEU A 1 331 ? -13.300 13.608 10.291 1.00 94.88 331 LEU A CA 1
ATOM 2656 C C . LEU A 1 331 ? -14.720 14.175 10.293 1.00 94.88 331 LEU A C 1
ATOM 2658 O O . LEU A 1 331 ? -14.912 15.394 10.305 1.00 94.88 331 LEU A O 1
ATOM 2662 N N . HIS A 1 332 ? -15.702 13.287 10.299 1.00 95.94 332 HIS A N 1
ATOM 2663 C CA . HIS A 1 332 ? -17.121 13.612 10.295 1.00 95.94 332 HIS A CA 1
ATOM 2664 C C . HIS A 1 332 ? -17.788 13.095 11.564 1.00 95.94 332 HIS A C 1
ATOM 2666 O O . HIS A 1 332 ? -17.434 12.026 12.053 1.00 95.94 332 HIS A O 1
ATOM 2672 N N . LEU A 1 333 ? -18.774 13.836 12.062 1.00 97.12 333 LEU A N 1
ATOM 2673 C CA . LEU A 1 333 ? -19.662 13.438 13.149 1.00 97.12 333 LEU A CA 1
ATOM 2674 C C . LEU A 1 333 ? -21.078 13.301 12.606 1.00 97.12 333 LEU A C 1
ATOM 2676 O O . LEU A 1 333 ? -21.560 14.165 11.875 1.00 97.12 333 LEU A O 1
ATOM 2680 N N . VAL A 1 334 ? -21.738 12.206 12.961 1.00 97.69 334 VAL A N 1
ATOM 2681 C CA . VAL A 1 334 ? -23.109 11.903 12.560 1.00 97.69 334 VAL A CA 1
ATOM 2682 C C . VAL A 1 334 ? -23.918 11.554 13.796 1.00 97.69 334 VAL A C 1
ATOM 2684 O O . VAL A 1 334 ? -23.459 10.785 14.642 1.00 97.69 334 VAL A O 1
ATOM 2687 N N . LYS A 1 335 ? -25.136 12.091 13.877 1.00 97.94 335 LYS A N 1
ATOM 2688 C CA . LYS A 1 335 ? -26.152 11.608 14.813 1.00 97.94 335 LYS A CA 1
ATOM 2689 C C . LYS A 1 335 ? -27.256 10.895 14.059 1.00 97.94 335 LYS A C 1
ATOM 2691 O O . LYS A 1 335 ? -27.709 11.376 13.016 1.00 97.94 335 LYS A O 1
ATOM 2696 N N . ILE A 1 336 ? -27.695 9.773 14.609 1.00 97.31 336 ILE A N 1
ATOM 2697 C CA . ILE A 1 336 ? -28.747 8.928 14.059 1.00 97.31 336 ILE A CA 1
ATOM 2698 C C . ILE A 1 336 ? -29.895 8.753 15.055 1.00 97.31 336 ILE A C 1
ATOM 2700 O O . ILE A 1 336 ? -29.705 8.844 16.261 1.00 97.31 336 ILE A O 1
ATOM 2704 N N . THR A 1 337 ? -31.098 8.467 14.573 1.00 94.06 337 THR A N 1
ATOM 2705 C CA . THR A 1 337 ? -32.183 7.962 15.422 1.00 94.06 337 THR A CA 1
ATOM 2706 C C . THR A 1 337 ? -31.890 6.529 15.875 1.00 94.06 337 THR A C 1
ATOM 2708 O O . THR A 1 337 ? -31.043 5.846 15.297 1.00 94.06 337 THR A O 1
ATOM 2711 N N . GLY A 1 338 ? -32.647 6.011 16.850 1.00 84.25 338 GLY A N 1
ATOM 2712 C CA . GLY A 1 338 ? -32.573 4.591 17.232 1.00 84.25 338 GLY A CA 1
ATOM 2713 C C . GLY A 1 338 ? -32.913 3.616 16.091 1.00 84.25 338 GLY A C 1
ATOM 2714 O O . GLY A 1 338 ? -32.524 2.454 16.141 1.00 84.25 338 GLY A O 1
ATOM 2715 N N . ALA A 1 339 ? -33.585 4.096 15.038 1.00 83.19 339 ALA A N 1
ATOM 2716 C CA . ALA A 1 339 ? -33.855 3.346 13.812 1.00 83.19 339 ALA A CA 1
ATOM 2717 C C . ALA A 1 339 ? -32.744 3.486 12.748 1.00 83.19 339 ALA A C 1
ATOM 2719 O O . ALA A 1 339 ? -32.882 2.957 11.649 1.00 83.19 339 ALA A O 1
ATOM 2720 N N . GLY A 1 340 ? -31.654 4.206 13.037 1.00 84.69 340 GLY A N 1
ATOM 2721 C CA . GLY A 1 340 ? -30.529 4.380 12.116 1.00 84.69 340 GLY A CA 1
ATOM 2722 C C . GLY A 1 340 ? -30.689 5.500 11.085 1.00 84.69 340 GLY A C 1
ATOM 2723 O O . GLY A 1 340 ? -29.939 5.530 10.115 1.00 84.69 340 GLY A O 1
ATOM 2724 N N . GLN A 1 341 ? -31.636 6.428 11.257 1.00 91.38 341 GLN A N 1
ATOM 2725 C CA . GLN A 1 341 ? -31.814 7.554 10.328 1.00 91.38 341 GLN A CA 1
ATOM 2726 C C . GLN A 1 341 ? -30.953 8.751 10.727 1.00 91.38 341 GLN A C 1
ATOM 2728 O O . GLN A 1 341 ? -30.978 9.147 11.886 1.00 91.38 341 GLN A O 1
ATOM 2733 N N . VAL A 1 342 ? -30.233 9.363 9.784 1.00 96.44 342 VAL A N 1
ATOM 2734 C CA . VAL A 1 342 ? -29.394 10.541 10.061 1.00 96.44 342 VAL A CA 1
ATOM 2735 C C . VAL A 1 342 ? -30.255 11.756 10.399 1.00 96.44 342 VAL A C 1
ATOM 2737 O O . VAL A 1 342 ? -31.095 12.159 9.600 1.00 96.44 342 VAL A O 1
ATOM 2740 N N . ILE A 1 343 ? -29.996 12.362 11.557 1.00 97.12 343 ILE A N 1
ATOM 2741 C CA . ILE A 1 343 ? -30.637 13.606 12.018 1.00 97.12 343 ILE A CA 1
ATOM 2742 C C . ILE A 1 343 ? -29.662 14.784 12.081 1.00 97.12 343 ILE A C 1
ATOM 2744 O O . ILE A 1 343 ? -30.081 15.934 12.167 1.00 97.12 343 ILE A O 1
ATOM 2748 N N . HIS A 1 344 ? -28.357 14.513 12.045 1.00 96.94 344 HIS A N 1
ATOM 2749 C CA . HIS A 1 344 ? -27.326 15.543 12.040 1.00 96.94 344 HIS A CA 1
ATOM 2750 C C . HIS A 1 344 ? -26.040 15.017 11.402 1.00 96.94 344 HIS A C 1
ATOM 2752 O O . HIS A 1 344 ? -25.648 13.876 11.652 1.00 96.94 344 HIS A O 1
ATOM 2758 N N . HIS A 1 345 ? -25.363 15.860 10.621 1.00 95.88 345 HIS A N 1
ATOM 2759 C CA . HIS A 1 345 ? -24.060 15.572 10.028 1.00 95.88 345 HIS A CA 1
ATOM 2760 C C . HIS A 1 345 ? -23.193 16.830 10.045 1.00 95.88 345 HIS A C 1
ATOM 2762 O O . HIS A 1 345 ? -23.599 17.875 9.542 1.00 95.88 345 HIS A O 1
ATOM 2768 N N . GLU A 1 346 ? -21.996 16.719 10.614 1.00 94.31 346 GLU A N 1
ATOM 2769 C CA . GLU A 1 346 ? -21.016 17.800 10.696 1.00 94.31 346 GLU A CA 1
ATOM 2770 C C . GLU A 1 346 ? -19.641 17.311 10.221 1.00 94.31 346 GLU A C 1
ATOM 2772 O O . GLU A 1 346 ? -19.203 16.202 10.538 1.00 94.31 346 GLU A O 1
ATOM 2777 N N . ARG A 1 347 ? -18.921 18.160 9.481 1.00 93.75 347 ARG A N 1
ATOM 2778 C CA . ARG A 1 347 ? -17.494 17.976 9.184 1.00 93.75 347 ARG A CA 1
ATOM 2779 C C . ARG A 1 347 ? -16.664 18.683 10.258 1.00 93.75 347 ARG A C 1
ATOM 2781 O O . ARG A 1 347 ? -16.701 19.905 10.352 1.00 93.75 347 ARG A O 1
ATOM 2788 N N . LEU A 1 348 ? -15.889 17.926 11.033 1.00 92.38 348 LEU A N 1
ATOM 2789 C CA . LEU A 1 348 ? -15.146 18.438 12.189 1.00 92.38 348 LEU A CA 1
ATOM 2790 C C . LEU A 1 348 ? -13.747 18.964 11.835 1.00 92.38 348 LEU A C 1
ATOM 2792 O O . LEU A 1 348 ? -13.339 20.019 12.314 1.00 92.38 348 LEU A O 1
ATOM 2796 N N . HIS A 1 349 ? -12.986 18.221 11.026 1.00 89.25 349 HIS A N 1
ATOM 2797 C CA . HIS A 1 349 ? -11.607 18.569 10.659 1.00 89.25 349 HIS A CA 1
ATOM 2798 C C . HIS A 1 349 ? -11.221 17.928 9.322 1.00 89.25 349 HIS A C 1
ATOM 2800 O O . HIS A 1 349 ? -11.606 16.793 9.082 1.00 89.25 349 HIS A O 1
ATOM 2806 N N . GLY A 1 350 ? -10.471 18.617 8.456 1.00 85.88 350 GLY A N 1
ATOM 2807 C CA . GLY A 1 350 ? -10.101 18.130 7.115 1.00 85.88 350 GLY A CA 1
ATOM 2808 C C . GLY A 1 350 ? -8.593 18.049 6.861 1.00 85.88 350 GLY A C 1
ATOM 2809 O O . GLY A 1 350 ? -7.800 18.370 7.736 1.00 85.88 350 GLY A O 1
ATOM 2810 N N . ARG A 1 351 ? -8.214 17.685 5.624 1.00 81.88 351 ARG A N 1
ATOM 2811 C CA . ARG A 1 351 ? -6.819 17.523 5.144 1.00 81.88 351 ARG A CA 1
ATOM 2812 C C . ARG A 1 351 ? -6.063 16.374 5.817 1.00 81.88 351 ARG A C 1
ATOM 2814 O O . ARG A 1 351 ? -4.868 16.467 6.086 1.00 81.88 351 ARG A O 1
ATOM 2821 N N . MET A 1 352 ? -6.777 15.285 6.068 1.00 85.75 352 MET A N 1
ATOM 2822 C CA . MET A 1 352 ? -6.195 14.064 6.613 1.00 85.75 352 MET A CA 1
ATOM 2823 C C . MET A 1 352 ? -5.540 13.239 5.495 1.00 85.75 352 MET A C 1
ATOM 2825 O O . MET A 1 352 ? -6.088 13.126 4.400 1.00 85.75 352 MET A O 1
ATOM 2829 N N . ILE A 1 353 ? -4.374 12.659 5.760 1.00 82.81 353 ILE A N 1
ATOM 2830 C CA . ILE A 1 353 ? -3.582 11.848 4.836 1.00 82.81 353 ILE A CA 1
ATOM 2831 C C . ILE A 1 353 ? -3.181 10.553 5.540 1.00 82.81 353 ILE A C 1
ATOM 2833 O O . ILE A 1 353 ? -2.681 10.579 6.663 1.00 82.81 353 ILE A O 1
ATOM 2837 N N . GLY A 1 354 ? -3.431 9.423 4.873 1.00 73.25 354 GLY A N 1
ATOM 2838 C CA . GLY A 1 354 ? -3.242 8.088 5.442 1.00 73.25 354 GLY A CA 1
ATOM 2839 C C . GLY A 1 354 ? -3.968 7.852 6.773 1.00 73.25 354 GLY A C 1
ATOM 2840 O O . GLY A 1 354 ? -3.350 7.284 7.666 1.00 73.25 354 GLY A O 1
ATOM 2841 N N . PRO A 1 355 ? -5.221 8.309 6.973 1.00 73.31 355 PRO A N 1
ATOM 2842 C CA . PRO A 1 355 ? -5.843 8.193 8.281 1.00 73.31 355 PRO A CA 1
ATOM 2843 C C . PRO A 1 355 ? -6.310 6.763 8.570 1.00 73.31 355 PRO A C 1
ATOM 2845 O O . PRO A 1 355 ? -6.797 6.061 7.684 1.00 73.31 355 PRO A O 1
ATOM 2848 N N . GLY A 1 356 ? -6.245 6.369 9.839 1.00 84.25 356 GLY A N 1
ATOM 2849 C CA . GLY A 1 356 ? -6.874 5.146 10.345 1.00 84.25 356 GLY A CA 1
ATOM 2850 C C . GLY A 1 356 ? -7.946 5.426 11.388 1.00 84.25 356 GLY A C 1
ATOM 2851 O O . GLY A 1 356 ? -8.346 6.570 11.590 1.00 84.25 356 GLY A O 1
ATOM 2852 N N . ARG A 1 357 ? -8.397 4.369 12.069 1.00 92.31 357 ARG A N 1
ATOM 2853 C CA . ARG A 1 357 ? -9.509 4.424 13.026 1.00 92.31 357 ARG A CA 1
ATOM 2854 C C . ARG A 1 357 ? -9.344 5.553 14.065 1.00 92.31 357 ARG A C 1
ATOM 2856 O O . ARG A 1 357 ? -8.321 5.572 14.755 1.00 92.31 357 ARG A O 1
ATOM 2863 N N . PRO A 1 358 ? -10.315 6.483 14.191 1.00 95.44 358 PRO A N 1
ATOM 2864 C CA . PRO A 1 358 ? -10.311 7.474 15.260 1.00 95.44 358 PRO A CA 1
ATOM 2865 C C . PRO A 1 358 ? -10.742 6.834 16.587 1.00 95.44 358 PRO A C 1
ATOM 2867 O O . PRO A 1 358 ? -11.427 5.815 16.603 1.00 95.44 358 PRO A O 1
ATOM 2870 N N . SER A 1 359 ? -10.395 7.457 17.708 1.00 96.44 359 SER A N 1
ATOM 2871 C CA . SER A 1 359 ? -10.803 7.017 19.042 1.00 96.44 359 SER A CA 1
ATOM 2872 C C . SER A 1 359 ? -11.331 8.183 19.872 1.00 96.44 359 SER A C 1
ATOM 2874 O O . SER A 1 359 ? -10.797 9.298 19.847 1.00 96.44 359 SER A O 1
ATOM 2876 N N . TRP A 1 360 ? -12.413 7.930 20.603 1.00 96.62 360 TRP A N 1
ATOM 2877 C CA . TRP A 1 360 ? -13.021 8.904 21.498 1.00 96.62 360 TRP A CA 1
ATOM 2878 C C . TRP A 1 360 ? -12.184 9.062 22.766 1.00 96.62 360 TRP A C 1
ATOM 2880 O O . TRP A 1 360 ? -11.830 8.091 23.420 1.00 96.62 360 TRP A O 1
ATOM 2890 N N . GLY A 1 361 ? -11.911 10.304 23.148 1.00 93.94 361 GLY A N 1
ATOM 2891 C CA . GLY A 1 361 ? -11.580 10.682 24.520 1.00 93.94 361 GLY A CA 1
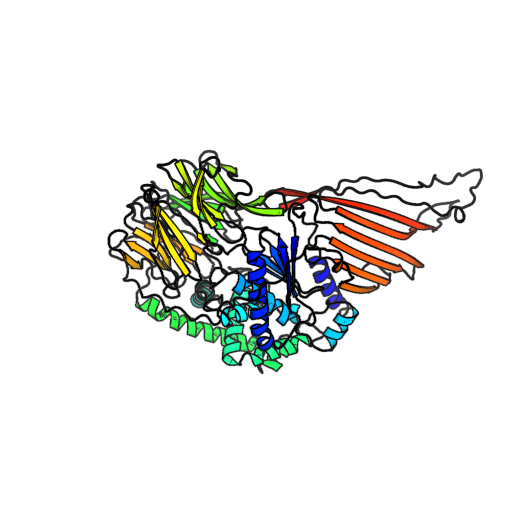ATOM 2892 C C . GLY A 1 361 ? -12.728 11.474 25.146 1.00 93.94 361 GLY A C 1
ATOM 2893 O O . GLY A 1 361 ? -13.743 11.708 24.502 1.00 93.94 361 GLY A O 1
ATOM 2894 N N . ASN A 1 362 ? -12.562 11.939 26.387 1.00 86.69 362 ASN A N 1
ATOM 2895 C CA . ASN A 1 362 ? -13.648 12.585 27.146 1.00 86.69 362 ASN A CA 1
ATOM 2896 C C . ASN A 1 362 ? -14.353 13.741 26.407 1.00 86.69 362 ASN A C 1
ATOM 2898 O O . ASN A 1 362 ? -15.571 13.804 26.387 1.00 86.69 362 ASN A O 1
ATOM 2902 N N . ASN A 1 363 ? -13.589 14.674 25.830 1.00 89.88 363 ASN A N 1
ATOM 2903 C CA . ASN A 1 363 ? -14.116 15.792 25.031 1.00 89.88 363 ASN A CA 1
ATOM 2904 C C . ASN A 1 363 ? -13.219 16.042 23.806 1.00 89.88 363 ASN A C 1
ATOM 2906 O O . ASN A 1 363 ? -12.892 17.176 23.435 1.00 89.88 363 ASN A O 1
ATOM 2910 N N . SER A 1 364 ? -12.694 14.954 23.248 1.00 95.38 364 SER A N 1
ATOM 2911 C CA . SER A 1 364 ? -11.738 15.007 22.152 1.00 95.38 364 SER A CA 1
ATOM 2912 C C . SER A 1 364 ? -11.795 13.761 21.290 1.00 95.38 364 SER A C 1
ATOM 2914 O O . SER A 1 364 ? -12.157 12.696 21.775 1.00 95.38 364 SER A O 1
ATOM 2916 N N . LEU A 1 365 ? -11.331 13.878 20.054 1.00 96.56 365 LEU A N 1
ATOM 2917 C CA . LEU A 1 365 ? -11.058 12.761 19.162 1.00 96.56 365 LEU A CA 1
ATOM 2918 C C . LEU A 1 365 ? -9.550 12.617 18.974 1.00 96.56 365 LEU A C 1
ATOM 2920 O O . LEU A 1 365 ? -8.841 13.610 18.793 1.00 96.56 365 LEU A O 1
ATOM 2924 N N . TRP A 1 366 ? -9.078 11.378 19.032 1.00 96.62 366 TRP A N 1
ATOM 2925 C CA . TRP A 1 366 ? -7.695 10.986 18.805 1.00 96.62 366 TRP A CA 1
ATOM 2926 C C . TRP A 1 366 ? -7.599 10.225 17.493 1.00 96.62 366 TRP A C 1
ATOM 2928 O O . TRP A 1 366 ? -8.432 9.375 17.204 1.00 96.62 366 TRP A O 1
ATOM 2938 N N . PHE A 1 367 ? -6.598 10.533 16.686 1.00 95.31 367 PHE A N 1
ATOM 2939 C CA . PHE A 1 367 ? -6.367 9.861 15.411 1.00 95.31 367 PHE A CA 1
ATOM 2940 C C . PHE A 1 367 ? -4.906 10.013 15.014 1.00 95.31 367 PHE A C 1
ATOM 2942 O O . PHE A 1 367 ? -4.154 10.719 15.685 1.00 95.31 367 PHE A O 1
ATOM 2949 N N . HIS A 1 368 ? -4.494 9.351 13.939 1.00 94.44 368 HIS A N 1
ATOM 2950 C CA . HIS A 1 368 ? -3.184 9.590 13.351 1.00 94.44 368 HIS A CA 1
ATOM 2951 C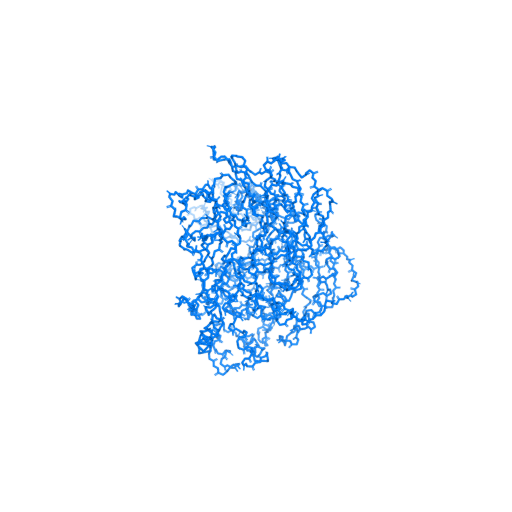 C . HIS A 1 368 ? -3.308 10.256 11.989 1.00 94.44 368 HIS A C 1
ATOM 2953 O O . HIS A 1 368 ? -4.336 10.146 11.320 1.00 94.44 368 HIS A O 1
ATOM 2959 N N . ASN A 1 369 ? -2.248 10.954 11.609 1.00 91.81 369 ASN A N 1
ATOM 2960 C CA . ASN A 1 369 ? -2.113 11.577 10.309 1.00 91.81 369 ASN A CA 1
ATOM 2961 C C . ASN A 1 369 ? -0.667 11.435 9.842 1.00 91.81 369 ASN A C 1
ATOM 2963 O O . ASN A 1 369 ? 0.254 11.596 10.651 1.00 91.81 369 ASN A O 1
ATOM 2967 N N . LEU A 1 370 ? -0.475 11.179 8.553 1.00 90.38 370 LEU A N 1
ATOM 2968 C CA . LEU A 1 370 ? 0.847 11.180 7.949 1.00 90.38 370 LEU A CA 1
ATOM 2969 C C . LEU A 1 370 ? 1.373 12.613 7.855 1.00 90.38 370 LEU A C 1
ATOM 2971 O O . LEU A 1 370 ? 0.690 13.496 7.331 1.00 90.38 370 LEU A O 1
ATOM 2975 N N . GLU A 1 371 ? 2.585 12.843 8.350 1.00 87.62 371 GLU A N 1
ATOM 2976 C CA . GLU A 1 371 ? 3.183 14.168 8.376 1.00 87.62 371 GLU A CA 1
ATOM 2977 C C . GLU A 1 371 ? 4.666 14.198 8.082 1.00 87.62 371 GLU A C 1
ATOM 2979 O O . GLU A 1 371 ? 5.431 13.309 8.452 1.00 87.62 371 GLU A O 1
ATOM 2984 N N . MET A 1 372 ? 5.093 15.331 7.534 1.00 84.94 372 MET A N 1
ATOM 2985 C CA . MET A 1 372 ? 6.509 15.579 7.332 1.00 84.94 372 MET A CA 1
ATOM 2986 C C . MET A 1 372 ? 7.244 15.746 8.672 1.00 84.94 372 MET A C 1
ATOM 2988 O O . MET A 1 372 ? 6.746 16.349 9.639 1.00 84.94 372 MET A O 1
ATOM 2992 N N . HIS A 1 373 ? 8.459 15.210 8.720 1.00 85.31 373 HIS A N 1
ATOM 2993 C CA . HIS A 1 373 ? 9.398 15.271 9.829 1.00 85.31 373 HIS A CA 1
ATOM 2994 C C . HIS A 1 373 ? 10.806 15.554 9.285 1.00 85.31 373 HIS A C 1
ATOM 2996 O O . HIS A 1 373 ? 11.278 14.869 8.384 1.00 85.31 373 HIS A O 1
ATOM 3002 N N . LYS A 1 374 ? 11.467 16.594 9.817 1.00 80.88 374 LYS A N 1
ATOM 3003 C CA . LYS A 1 374 ? 12.785 17.084 9.357 1.00 80.88 374 LYS A CA 1
ATOM 3004 C C . LYS A 1 374 ? 12.889 17.329 7.836 1.00 80.88 374 LYS A C 1
ATOM 3006 O O . LYS A 1 374 ? 13.966 17.203 7.283 1.00 80.88 374 LYS A O 1
ATOM 3011 N N . ALA A 1 375 ? 11.780 17.646 7.162 1.00 73.88 375 ALA A N 1
ATOM 3012 C CA . ALA A 1 375 ? 11.678 17.849 5.706 1.00 73.88 375 ALA A CA 1
ATOM 3013 C C . ALA A 1 375 ? 12.037 16.651 4.789 1.00 73.88 375 ALA A C 1
ATOM 3015 O O . ALA A 1 375 ? 11.688 16.695 3.611 1.00 73.88 375 ALA A O 1
ATOM 3016 N N . THR A 1 376 ? 12.641 15.584 5.319 1.00 77.44 376 THR A N 1
ATOM 3017 C CA . THR A 1 376 ? 13.032 14.364 4.583 1.00 77.44 376 THR A CA 1
ATOM 3018 C C . THR A 1 376 ? 12.062 13.201 4.802 1.00 77.44 376 THR A C 1
ATOM 3020 O O . THR A 1 376 ? 11.806 12.414 3.893 1.00 77.44 376 THR A O 1
ATOM 3023 N N . TYR A 1 377 ? 11.507 13.086 6.011 1.00 85.81 377 TYR A N 1
ATOM 3024 C CA . TYR A 1 377 ? 10.713 11.934 6.428 1.00 85.81 377 TYR A CA 1
ATOM 3025 C C . TYR A 1 377 ? 9.219 12.233 6.399 1.00 85.81 377 TYR A C 1
ATOM 3027 O O . TYR A 1 377 ? 8.807 13.349 6.703 1.00 85.81 377 TYR A O 1
ATOM 3035 N N . SER A 1 378 ? 8.402 11.220 6.130 1.00 88.94 378 SER A N 1
ATOM 3036 C CA . SER A 1 378 ? 6.941 11.298 6.189 1.00 88.94 378 SER A CA 1
ATOM 3037 C C . SER A 1 378 ? 6.406 10.213 7.121 1.00 88.94 378 SER A C 1
ATOM 3039 O O . SER A 1 378 ? 6.321 9.049 6.747 1.00 88.94 378 SER A O 1
ATOM 3041 N N . PHE A 1 379 ? 6.100 10.570 8.366 1.00 92.69 379 PHE A N 1
ATOM 3042 C CA . PHE A 1 379 ? 5.759 9.620 9.426 1.00 92.69 379 PHE A CA 1
ATOM 3043 C C . PHE A 1 379 ? 4.375 9.875 10.003 1.00 92.69 379 PHE A C 1
ATOM 3045 O O . PHE A 1 379 ? 3.922 11.015 10.104 1.00 92.69 379 PHE A O 1
ATOM 3052 N N . ASN A 1 380 ? 3.716 8.799 10.420 1.00 94.00 380 ASN A N 1
ATOM 3053 C CA . ASN A 1 380 ? 2.457 8.877 11.134 1.00 94.00 380 ASN A CA 1
ATOM 3054 C C . ASN A 1 380 ? 2.688 9.460 12.527 1.00 94.00 380 ASN A C 1
ATOM 3056 O O . ASN A 1 380 ? 3.550 9.006 13.286 1.00 94.00 380 ASN A O 1
ATOM 3060 N N . ASP A 1 381 ? 1.891 10.467 12.862 1.00 94.69 381 ASP A N 1
ATOM 3061 C CA . ASP A 1 381 ? 1.851 11.059 14.188 1.00 94.69 381 ASP A CA 1
ATOM 3062 C C . ASP A 1 381 ? 0.430 11.116 14.730 1.00 94.69 381 ASP A C 1
ATOM 3064 O O . ASP A 1 381 ? -0.540 11.265 13.989 1.00 94.69 381 ASP A O 1
ATOM 3068 N N . VAL A 1 382 ? 0.324 11.035 16.055 1.00 95.94 382 VAL A N 1
ATOM 3069 C CA . VAL A 1 382 ? -0.936 11.129 16.784 1.00 95.94 382 VAL A CA 1
ATOM 3070 C C . VAL A 1 382 ? -1.352 12.584 16.915 1.00 95.94 382 VAL A C 1
ATOM 3072 O O . VAL A 1 382 ? -0.557 13.466 17.252 1.00 95.94 382 VAL A O 1
ATOM 3075 N N . TYR A 1 383 ? -2.639 12.808 16.717 1.00 95.06 383 TYR A N 1
ATOM 3076 C CA . TYR A 1 383 ? -3.316 14.082 16.788 1.00 95.06 383 TYR A CA 1
ATOM 3077 C C . TYR A 1 383 ? -4.490 14.034 17.761 1.00 95.06 383 TYR A C 1
ATOM 3079 O O . TYR A 1 383 ? -5.120 12.994 17.954 1.00 95.06 383 TYR A O 1
ATOM 3087 N N . GLN A 1 384 ? -4.787 15.190 18.353 1.00 95.56 384 GLN A N 1
ATOM 3088 C CA . GLN A 1 384 ? -5.956 15.411 19.193 1.00 95.56 384 GLN A CA 1
ATOM 3089 C C . GLN A 1 384 ? -6.781 16.571 18.630 1.00 95.56 384 GLN A C 1
ATOM 3091 O O . GLN A 1 384 ? -6.268 17.679 18.458 1.00 95.56 384 GLN A O 1
ATOM 3096 N N . LEU A 1 385 ? -8.072 16.334 18.416 1.00 95.50 385 LEU A N 1
ATOM 3097 C CA . LEU A 1 385 ? -9.074 17.365 18.159 1.00 95.50 385 LEU A CA 1
ATOM 3098 C C . LEU A 1 385 ? -9.948 17.527 19.400 1.00 95.50 385 LEU A C 1
ATOM 3100 O O . LEU A 1 385 ? -10.619 16.582 19.799 1.00 95.50 385 LEU A O 1
ATOM 3104 N N . ARG A 1 386 ? -9.972 18.710 20.015 1.00 94.62 386 ARG A N 1
ATOM 3105 C CA . ARG A 1 386 ? -10.913 19.017 21.106 1.00 94.62 386 ARG A CA 1
ATOM 3106 C C . ARG A 1 386 ? -12.224 19.513 20.516 1.00 94.62 386 ARG A C 1
ATOM 3108 O O . ARG A 1 386 ? -12.203 20.452 19.730 1.00 94.62 386 ARG A O 1
ATOM 3115 N N . LEU A 1 387 ? -13.344 18.907 20.901 1.00 90.31 387 LEU A N 1
ATOM 3116 C CA . LEU A 1 387 ? -14.632 19.159 20.247 1.00 90.31 387 LEU A CA 1
ATOM 3117 C C . LEU A 1 387 ? -15.210 20.530 20.616 1.00 90.31 387 LEU A C 1
ATOM 3119 O O . LEU A 1 387 ? -15.601 21.278 19.728 1.00 90.31 387 LEU A O 1
ATOM 3123 N N . GLY A 1 388 ? -15.173 20.904 21.900 1.00 85.50 388 GLY A N 1
ATOM 3124 C CA . GLY A 1 388 ? -15.731 22.183 22.363 1.00 85.50 388 GLY A CA 1
ATOM 3125 C C . GLY A 1 388 ? -15.025 23.424 21.802 1.00 85.50 388 GLY A C 1
ATOM 3126 O O . GLY A 1 388 ? -15.679 24.381 21.410 1.00 85.50 388 GLY A O 1
ATOM 3127 N N . THR A 1 389 ? -13.691 23.410 21.722 1.00 88.06 389 THR A N 1
ATOM 3128 C CA . THR A 1 389 ? -12.896 24.540 21.198 1.00 88.06 389 THR A CA 1
ATOM 3129 C C . THR A 1 389 ? -12.593 24.427 19.704 1.00 88.06 389 THR A C 1
ATOM 3131 O O . THR A 1 389 ? -11.982 25.331 19.141 1.00 88.06 389 THR A O 1
ATOM 3134 N N . LYS A 1 390 ? -12.900 23.276 19.086 1.00 86.00 390 LYS A N 1
ATOM 3135 C CA . LYS A 1 390 ? -12.413 22.854 17.759 1.00 86.00 390 LYS A CA 1
ATOM 3136 C C . LYS A 1 390 ? -10.890 22.989 17.585 1.00 86.00 390 LYS A C 1
ATOM 3138 O O . LYS A 1 390 ? -10.382 23.052 16.468 1.00 86.00 390 LYS A O 1
ATOM 3143 N N . SER A 1 391 ? -10.134 23.015 18.689 1.00 89.19 391 SER A N 1
ATOM 3144 C CA . SER A 1 391 ? -8.679 23.170 18.647 1.00 89.19 391 SER A CA 1
ATOM 3145 C C . SER A 1 391 ? -8.017 21.851 18.271 1.00 89.19 391 SER A C 1
ATOM 3147 O O . SER A 1 391 ? -8.293 20.817 18.889 1.00 89.19 391 SER A O 1
ATOM 3149 N N . PHE A 1 392 ? -7.088 21.915 17.329 1.00 89.94 392 PHE A N 1
ATOM 3150 C CA . PHE A 1 392 ? -6.362 20.771 16.802 1.00 89.94 392 PHE A CA 1
ATOM 3151 C C . PHE A 1 392 ? -4.888 20.814 17.215 1.00 89.94 392 PHE A C 1
ATOM 3153 O O . PHE A 1 392 ? -4.248 21.862 17.135 1.00 89.94 392 PHE A O 1
ATOM 3160 N N . ARG A 1 393 ? -4.337 19.682 17.666 1.00 92.00 393 ARG A N 1
ATOM 3161 C CA . ARG A 1 393 ? -2.954 19.586 18.153 1.00 92.00 393 ARG A CA 1
ATOM 3162 C C . ARG A 1 393 ? -2.262 18.324 17.644 1.00 92.00 393 ARG A C 1
ATOM 3164 O O . ARG A 1 393 ? -2.743 17.223 17.899 1.00 92.00 393 ARG A O 1
ATOM 3171 N N . ARG A 1 394 ? -1.076 18.487 17.041 1.00 93.25 394 ARG A N 1
ATOM 3172 C CA . ARG A 1 394 ? -0.097 17.406 16.812 1.00 93.25 394 ARG A CA 1
ATOM 3173 C C . ARG A 1 394 ? 0.520 17.000 18.149 1.00 93.25 394 ARG A C 1
ATOM 3175 O O . ARG A 1 394 ? 1.148 17.828 18.814 1.00 93.25 394 ARG A O 1
ATOM 3182 N N . VAL A 1 395 ? 0.290 15.763 18.573 1.00 95.25 395 VAL A N 1
ATOM 3183 C CA . VAL A 1 395 ? 0.663 15.263 19.904 1.00 95.25 395 VAL A CA 1
ATOM 3184 C C . VAL A 1 395 ? 2.031 14.587 19.879 1.00 95.25 395 VAL A C 1
ATOM 3186 O O . VAL A 1 395 ? 2.835 14.838 20.774 1.00 95.25 395 VAL A O 1
ATOM 3189 N N . THR A 1 396 ? 2.333 13.804 18.843 1.00 96.06 396 THR A N 1
ATOM 3190 C CA . THR A 1 396 ? 3.669 13.223 18.612 1.00 96.06 396 THR A CA 1
ATOM 3191 C C . THR A 1 396 ? 4.356 13.897 17.425 1.00 96.06 396 THR A C 1
ATOM 3193 O O . THR A 1 396 ? 3.693 14.499 16.584 1.00 96.06 396 THR A O 1
ATOM 3196 N N . ARG A 1 397 ? 5.691 13.852 17.355 1.00 94.44 397 ARG A N 1
ATOM 3197 C CA . ARG A 1 397 ? 6.461 14.410 16.231 1.00 94.44 397 ARG A CA 1
ATOM 3198 C C . ARG A 1 397 ? 7.529 13.420 15.785 1.00 94.44 397 ARG A C 1
ATOM 3200 O O . ARG A 1 397 ? 8.466 13.177 16.538 1.00 94.44 397 ARG A O 1
ATOM 3207 N N . GLY A 1 398 ? 7.393 12.889 14.571 1.00 93.00 398 GLY A N 1
ATOM 3208 C CA . GLY A 1 398 ? 8.288 11.856 14.040 1.00 93.00 398 GLY A CA 1
ATOM 3209 C C . GLY A 1 398 ? 8.186 10.538 14.812 1.00 93.00 398 GLY A C 1
ATOM 3210 O O . GLY A 1 398 ? 9.163 9.803 14.910 1.00 93.00 398 GLY A O 1
ATOM 3211 N N . GLY A 1 399 ? 7.029 10.272 15.425 1.00 93.69 399 GLY A N 1
ATOM 3212 C CA . GLY A 1 399 ? 6.843 9.140 16.324 1.00 93.69 399 GLY A CA 1
ATOM 3213 C C . GLY A 1 399 ? 6.687 7.794 15.618 1.00 93.69 399 GLY A C 1
ATOM 3214 O O . GLY A 1 399 ? 6.967 6.770 16.245 1.00 93.69 399 GLY A O 1
ATOM 3215 N N . ARG A 1 400 ? 6.255 7.804 14.345 1.00 95.31 400 ARG A N 1
ATOM 3216 C CA . ARG A 1 400 ? 5.811 6.623 13.577 1.00 95.31 400 ARG A CA 1
ATOM 3217 C C . ARG A 1 400 ? 4.706 5.862 14.309 1.00 95.31 400 ARG A C 1
ATOM 3219 O O . ARG A 1 400 ? 4.756 4.642 14.451 1.00 95.31 400 ARG A O 1
ATOM 3226 N N . ILE A 1 401 ? 3.747 6.601 14.869 1.00 96.25 401 ILE A N 1
ATOM 3227 C CA . ILE A 1 401 ? 2.682 6.059 15.718 1.00 96.25 401 ILE A CA 1
ATOM 3228 C C . ILE A 1 401 ? 1.340 6.203 15.008 1.00 96.25 401 ILE A C 1
ATOM 3230 O O . ILE A 1 401 ? 0.946 7.298 14.609 1.00 96.25 401 ILE A O 1
ATOM 3234 N N . SER A 1 402 ? 0.625 5.089 14.891 1.00 95.50 402 SER A N 1
ATOM 3235 C CA . SER A 1 402 ? -0.665 4.988 14.217 1.00 95.50 402 SER A CA 1
ATOM 3236 C C . SER A 1 402 ? -1.710 4.281 15.084 1.00 95.50 402 SER A C 1
ATOM 3238 O O . SER A 1 402 ? -1.401 3.675 16.109 1.00 95.50 402 SER A O 1
ATOM 3240 N N . SER A 1 403 ? -2.968 4.373 14.652 1.00 95.25 403 SER A N 1
ATOM 3241 C CA . SER A 1 403 ? -4.134 3.706 15.254 1.00 95.25 403 SER A CA 1
ATOM 3242 C C . SER A 1 403 ? -4.251 3.867 16.784 1.00 95.25 403 SER A C 1
ATOM 3244 O O . SER A 1 403 ? -4.254 2.863 17.496 1.00 95.25 403 SER A O 1
ATOM 3246 N N . PRO A 1 404 ? -4.299 5.109 17.311 1.00 96.62 404 PRO A N 1
ATOM 3247 C CA . PRO A 1 404 ? -4.445 5.331 18.745 1.00 96.62 404 PRO A CA 1
ATOM 3248 C C . PRO A 1 404 ? -5.846 4.937 19.234 1.00 96.62 404 PRO A C 1
ATOM 3250 O O . PRO A 1 404 ? -6.840 5.345 18.640 1.00 96.62 404 PRO A O 1
ATOM 3253 N N . ASP A 1 405 ? -5.919 4.237 20.363 1.00 96.75 405 ASP A N 1
ATOM 3254 C CA . ASP A 1 405 ? -7.155 3.923 21.075 1.00 96.75 405 ASP A CA 1
ATOM 3255 C C . ASP A 1 405 ? -7.083 4.347 22.548 1.00 96.75 405 ASP A C 1
ATOM 3257 O O . ASP A 1 405 ? -6.146 3.996 23.269 1.00 96.75 405 ASP A O 1
ATOM 3261 N N . PHE A 1 406 ? -8.039 5.160 22.995 1.00 95.50 406 PHE A N 1
ATOM 3262 C CA . PHE A 1 406 ? -8.018 5.831 24.291 1.00 95.50 406 PHE A CA 1
ATOM 3263 C C . PHE A 1 406 ? -8.753 5.031 25.376 1.00 95.50 406 PHE A C 1
ATOM 3265 O O . PHE A 1 406 ? -9.908 4.640 25.236 1.00 95.50 406 PHE A O 1
ATOM 3272 N N . SER A 1 407 ? -8.106 4.863 26.530 1.00 91.56 407 SER A N 1
ATOM 3273 C CA . SER A 1 407 ? -8.709 4.283 27.729 1.00 91.56 407 SER A CA 1
ATOM 3274 C C . SER A 1 407 ? -9.351 5.363 28.601 1.00 91.56 407 SER A C 1
ATOM 3276 O O . SER A 1 407 ? -8.644 6.133 29.253 1.00 91.56 407 SER A O 1
ATOM 3278 N N . PHE A 1 408 ? -10.680 5.362 28.722 1.00 86.75 408 PHE A N 1
ATOM 3279 C CA . PHE A 1 408 ? -11.407 6.258 29.638 1.00 86.75 408 PHE A CA 1
ATOM 3280 C C . PHE A 1 408 ? -11.039 6.046 31.109 1.00 86.75 408 PHE A C 1
ATOM 3282 O O . PHE A 1 408 ? -10.917 7.005 31.871 1.00 86.75 408 PHE A O 1
ATOM 3289 N N . ARG A 1 409 ? -10.803 4.789 31.496 1.00 84.38 409 ARG A N 1
ATOM 3290 C CA . ARG A 1 409 ? -10.469 4.405 32.872 1.00 84.38 409 ARG A CA 1
ATOM 3291 C C . ARG A 1 409 ? -9.052 4.822 33.257 1.00 84.38 409 ARG A C 1
ATOM 3293 O O . ARG A 1 409 ? -8.853 5.435 34.301 1.00 84.38 409 ARG A O 1
ATOM 3300 N N . LYS A 1 410 ? -8.066 4.484 32.419 1.00 85.38 410 LYS A N 1
ATOM 3301 C CA . LYS A 1 410 ? -6.637 4.706 32.706 1.00 85.38 410 LYS A CA 1
ATOM 3302 C C . LYS A 1 410 ? -6.123 6.062 32.200 1.00 85.38 410 LYS A C 1
ATOM 3304 O O . LYS A 1 410 ? -5.039 6.474 32.593 1.00 85.38 410 LYS A O 1
ATOM 3309 N N . LYS A 1 411 ? -6.891 6.764 31.354 1.00 89.25 411 LYS A N 1
ATOM 3310 C CA . LYS A 1 411 ? -6.537 8.048 30.713 1.00 89.25 411 LYS A CA 1
ATOM 3311 C C . LYS A 1 411 ? -5.218 7.993 29.924 1.00 89.25 411 LYS A C 1
ATOM 3313 O O . LYS A 1 411 ? -4.439 8.945 29.921 1.00 89.25 411 LYS A O 1
ATOM 3318 N N . VAL A 1 412 ? -4.990 6.873 29.243 1.00 92.25 412 VAL A N 1
ATOM 3319 C CA . VAL A 1 412 ? -3.833 6.599 28.371 1.00 92.25 412 VAL A CA 1
ATOM 3320 C C . VAL A 1 412 ? -4.308 6.127 27.003 1.00 92.25 412 VAL A C 1
ATOM 3322 O O . VAL A 1 412 ? -5.466 5.744 26.855 1.00 92.25 412 VAL A O 1
ATOM 3325 N N . LEU A 1 413 ? -3.415 6.133 26.019 1.00 95.69 413 LEU A N 1
ATOM 3326 C CA . LEU A 1 413 ? -3.650 5.574 24.694 1.00 95.69 413 LEU A CA 1
ATOM 3327 C C . LEU A 1 413 ? -2.857 4.285 24.510 1.00 95.69 413 LEU A C 1
ATOM 3329 O O . LEU A 1 413 ? -1.705 4.215 24.932 1.00 95.69 413 LEU A O 1
ATOM 3333 N N . VAL A 1 414 ? -3.450 3.306 23.835 1.00 97.38 414 VAL A N 1
ATOM 3334 C CA . VAL A 1 414 ? -2.728 2.210 23.183 1.00 97.38 414 VAL A CA 1
ATOM 3335 C C . VAL A 1 414 ? -2.606 2.542 21.704 1.00 97.38 414 VAL A C 1
ATOM 3337 O O . VAL A 1 414 ? -3.546 3.059 21.117 1.00 97.38 414 VAL A O 1
ATOM 3340 N N . ALA A 1 415 ? -1.455 2.292 21.094 1.00 97.81 415 ALA A N 1
ATOM 3341 C CA . ALA A 1 415 ? -1.246 2.556 19.675 1.00 97.81 415 ALA A CA 1
ATOM 3342 C C . ALA A 1 415 ? -0.238 1.572 19.074 1.00 97.81 415 ALA A C 1
ATOM 3344 O O . ALA A 1 415 ? 0.427 0.824 19.796 1.00 97.81 415 ALA A O 1
ATOM 3345 N N . VAL A 1 416 ? -0.101 1.611 17.751 1.00 97.69 416 VAL A N 1
ATOM 3346 C CA . VAL A 1 416 ? 0.941 0.889 17.015 1.00 97.69 416 VAL A CA 1
ATOM 3347 C C . VAL A 1 416 ? 2.100 1.840 16.763 1.00 97.69 416 VAL A C 1
ATOM 3349 O O . VAL A 1 416 ? 1.898 2.908 16.189 1.00 97.69 416 VAL A O 1
ATOM 3352 N N . LYS A 1 417 ? 3.313 1.456 17.160 1.00 97.25 417 LYS A N 1
ATOM 3353 C CA . LYS A 1 417 ? 4.544 2.159 16.791 1.00 97.25 417 LYS A CA 1
ATOM 3354 C C . LYS A 1 417 ? 5.304 1.340 15.756 1.00 97.25 417 LYS A C 1
ATOM 3356 O O . LYS A 1 417 ? 5.768 0.246 16.067 1.00 97.25 417 LYS A O 1
ATOM 3361 N N . SER A 1 418 ? 5.462 1.880 14.556 1.00 94.69 418 SER A N 1
ATOM 3362 C CA . SER A 1 418 ? 6.147 1.202 13.458 1.00 94.69 418 SER A CA 1
ATOM 3363 C C . SER A 1 418 ? 7.648 1.488 13.461 1.00 94.69 418 SER A C 1
ATOM 3365 O O . SER A 1 418 ? 8.109 2.596 13.745 1.00 94.69 418 SER A O 1
ATOM 3367 N N . SER A 1 419 ? 8.420 0.468 13.111 1.00 90.81 419 SER A N 1
ATOM 3368 C CA . SER A 1 419 ? 9.811 0.564 12.685 1.00 90.81 419 SER A CA 1
ATOM 3369 C C . SER A 1 419 ? 9.900 0.250 11.188 1.00 90.81 419 SER A C 1
ATOM 3371 O O . SER A 1 419 ? 8.891 0.004 10.529 1.00 90.81 419 SER A O 1
ATOM 3373 N N . ALA A 1 420 ? 11.108 0.238 10.626 1.00 85.00 420 ALA A N 1
ATOM 3374 C CA . ALA A 1 420 ? 11.292 -0.123 9.225 1.00 85.00 420 ALA A CA 1
ATOM 3375 C C . ALA A 1 420 ? 10.857 -1.562 8.907 1.00 85.00 420 ALA A C 1
ATOM 3377 O O . ALA A 1 420 ? 10.461 -1.837 7.786 1.00 85.00 420 ALA A O 1
ATOM 3378 N N . THR A 1 421 ? 10.962 -2.495 9.861 1.00 88.81 421 THR A N 1
ATOM 3379 C CA . THR A 1 421 ? 10.735 -3.928 9.582 1.00 88.81 421 THR A CA 1
ATOM 3380 C C . THR A 1 421 ? 9.781 -4.607 10.549 1.00 88.81 421 THR A C 1
ATOM 3382 O O . THR A 1 421 ? 9.489 -5.778 10.362 1.00 88.81 421 THR A O 1
ATOM 3385 N N . SER A 1 422 ? 9.283 -3.919 11.569 1.00 94.75 422 SER A N 1
ATOM 3386 C CA . SER A 1 422 ? 8.363 -4.480 12.561 1.00 94.75 422 SER A CA 1
ATOM 3387 C C . SER A 1 422 ? 7.477 -3.386 13.137 1.00 94.75 422 SER A C 1
ATOM 3389 O O . SER A 1 422 ? 7.715 -2.202 12.895 1.00 94.75 422 SER A O 1
ATOM 3391 N N . SER A 1 423 ? 6.510 -3.758 13.962 1.00 97.06 423 SER A N 1
ATOM 3392 C CA . SER A 1 423 ? 5.776 -2.799 14.782 1.00 97.06 423 SER A CA 1
ATOM 3393 C C . SER A 1 423 ? 5.585 -3.300 16.206 1.00 97.06 423 SER A C 1
ATOM 3395 O O . SER A 1 423 ? 5.452 -4.501 16.423 1.00 97.06 423 SER A O 1
ATOM 3397 N N . ASP A 1 424 ? 5.466 -2.371 17.144 1.00 98.00 424 ASP A N 1
ATOM 3398 C CA . ASP A 1 424 ? 5.204 -2.646 18.551 1.00 98.00 424 ASP A CA 1
ATOM 3399 C C . ASP A 1 424 ? 3.826 -2.118 18.963 1.00 98.00 424 ASP A C 1
ATOM 3401 O O . ASP A 1 424 ? 3.378 -1.072 18.483 1.00 98.00 424 ASP A O 1
ATOM 3405 N N . LEU A 1 425 ? 3.180 -2.790 19.918 1.00 98.19 425 LEU A N 1
ATOM 3406 C CA . LEU A 1 425 ? 2.080 -2.189 20.670 1.00 98.19 425 LEU A CA 1
ATOM 3407 C C . LEU A 1 425 ? 2.668 -1.354 21.799 1.00 98.19 425 LEU A C 1
ATOM 3409 O O . LEU A 1 425 ? 3.461 -1.841 22.609 1.00 98.19 425 LEU A O 1
ATOM 3413 N N . VAL A 1 426 ? 2.258 -0.096 21.877 1.00 98.12 426 VAL A N 1
ATOM 3414 C CA . VAL A 1 426 ? 2.784 0.869 22.843 1.00 98.12 426 VAL A CA 1
ATOM 3415 C C . VAL A 1 426 ? 1.664 1.543 23.621 1.00 98.12 426 VAL A C 1
ATOM 3417 O O . VAL A 1 426 ? 0.559 1.718 23.116 1.00 98.12 426 VAL A O 1
ATOM 3420 N N . GLN A 1 427 ? 1.973 1.950 24.849 1.00 97.19 427 GLN A N 1
ATOM 3421 C CA . GLN A 1 427 ? 1.136 2.821 25.661 1.00 97.19 427 GLN A CA 1
ATOM 3422 C C . GLN A 1 427 ? 1.719 4.234 25.678 1.00 97.19 427 GLN A C 1
ATOM 3424 O O . GLN A 1 427 ? 2.920 4.413 25.906 1.00 97.19 427 GLN A O 1
ATOM 3429 N N . LEU A 1 428 ? 0.863 5.238 25.507 1.00 96.31 428 LEU A N 1
ATOM 3430 C CA . LEU A 1 428 ? 1.230 6.648 25.548 1.00 96.31 428 LEU A CA 1
ATOM 3431 C C . LEU A 1 428 ? 0.329 7.419 26.505 1.00 96.31 428 LEU A C 1
ATOM 3433 O O . LEU A 1 428 ? -0.866 7.146 26.609 1.00 96.31 428 LEU A O 1
ATOM 3437 N N . ASN A 1 429 ? 0.875 8.439 27.156 1.00 95.06 429 ASN A N 1
ATOM 3438 C CA . ASN A 1 429 ? 0.042 9.424 27.837 1.00 95.06 429 ASN A CA 1
ATOM 3439 C C . ASN A 1 429 ? -0.545 10.450 26.857 1.00 95.06 429 ASN A C 1
ATOM 3441 O O . ASN A 1 429 ? -0.161 10.558 25.692 1.00 95.06 429 ASN A O 1
ATOM 3445 N N . THR A 1 430 ? -1.449 11.284 27.367 1.00 93.31 430 THR A N 1
ATOM 3446 C CA . THR A 1 430 ? -2.131 12.342 26.604 1.00 93.31 430 THR A CA 1
ATOM 3447 C C . THR A 1 430 ? -1.213 13.483 26.142 1.00 93.31 430 THR A C 1
ATOM 3449 O O . THR A 1 430 ? -1.655 14.374 25.417 1.00 93.31 430 THR A O 1
ATOM 3452 N N . ARG A 1 431 ? 0.069 13.485 26.540 1.00 93.94 431 ARG A N 1
ATOM 3453 C CA . ARG A 1 431 ? 1.094 14.411 26.031 1.00 93.94 431 ARG A CA 1
ATOM 3454 C C . ARG A 1 431 ? 1.915 13.815 24.882 1.00 93.94 431 ARG A C 1
ATOM 3456 O O . ARG A 1 431 ? 2.761 14.528 24.356 1.00 93.94 431 ARG A O 1
ATOM 3463 N N . GLY A 1 432 ? 1.671 12.560 24.493 1.00 94.00 432 GLY A N 1
ATOM 3464 C CA . GLY A 1 432 ? 2.355 11.893 23.380 1.00 94.00 432 GLY A CA 1
ATOM 3465 C C . GLY A 1 432 ? 3.641 11.166 23.751 1.00 94.00 432 GLY A C 1
ATOM 3466 O O . GLY A 1 432 ? 4.309 10.629 22.871 1.00 94.00 432 GLY A O 1
ATOM 3467 N N . LYS A 1 433 ? 4.013 11.130 25.032 1.00 96.19 433 LYS A N 1
ATOM 3468 C CA . LYS A 1 433 ? 5.176 10.355 25.465 1.00 96.19 433 LYS A CA 1
ATOM 3469 C C . LYS A 1 433 ? 4.786 8.879 25.532 1.00 96.19 433 LYS A C 1
ATOM 3471 O O . LYS A 1 433 ? 3.790 8.532 26.163 1.00 96.19 433 LYS A O 1
ATOM 3476 N N . VAL A 1 434 ? 5.586 8.032 24.885 1.00 97.12 434 VAL A N 1
ATOM 3477 C CA . VAL A 1 434 ? 5.500 6.573 25.019 1.00 97.12 434 VAL A CA 1
ATOM 3478 C C . VAL A 1 434 ? 6.024 6.197 26.402 1.00 97.12 434 VAL A C 1
ATOM 3480 O O . VAL A 1 434 ? 7.212 6.357 26.674 1.00 97.12 434 VAL A O 1
ATOM 3483 N N . ASP A 1 435 ? 5.136 5.722 27.271 1.00 94.56 435 ASP A N 1
ATOM 3484 C CA . ASP A 1 435 ? 5.469 5.378 28.658 1.00 94.56 435 ASP A CA 1
ATOM 3485 C C . ASP A 1 435 ? 5.815 3.891 28.814 1.00 94.56 435 ASP A C 1
ATOM 3487 O O . ASP A 1 435 ? 6.566 3.520 29.714 1.00 94.56 435 ASP A O 1
ATOM 3491 N N . LYS A 1 436 ? 5.284 3.028 27.938 1.00 95.81 436 LYS A N 1
ATOM 3492 C CA . LYS A 1 436 ? 5.506 1.578 27.991 1.00 95.81 436 LYS A CA 1
ATOM 3493 C C . LYS A 1 436 ? 5.416 0.952 26.601 1.00 95.81 436 LYS A C 1
ATOM 3495 O O . LYS A 1 436 ? 4.515 1.278 25.832 1.00 95.81 436 LYS A O 1
ATOM 3500 N N . VAL A 1 437 ? 6.302 0.002 26.305 1.00 97.56 437 VAL A N 1
ATOM 3501 C CA . VAL A 1 437 ? 6.109 -0.954 25.203 1.00 97.56 437 VAL A CA 1
ATOM 3502 C C . VAL A 1 437 ? 5.327 -2.139 25.764 1.00 97.56 437 VAL A C 1
ATOM 3504 O O . VAL A 1 437 ? 5.787 -2.791 26.698 1.00 97.56 437 VAL A O 1
ATOM 3507 N N . ILE A 1 438 ? 4.116 -2.357 25.256 1.00 97.06 438 ILE A N 1
ATOM 3508 C CA . ILE A 1 438 ? 3.192 -3.398 25.724 1.00 97.06 438 ILE A CA 1
ATOM 3509 C C . ILE A 1 438 ? 3.616 -4.754 25.170 1.00 97.06 438 ILE A C 1
ATOM 3511 O O . ILE A 1 438 ? 3.740 -5.710 25.926 1.00 97.06 438 ILE A O 1
ATOM 3515 N N . LEU A 1 439 ? 3.851 -4.813 23.859 1.00 97.94 439 LEU A N 1
ATOM 3516 C CA . LEU A 1 439 ? 4.242 -6.021 23.143 1.00 97.94 439 LEU A CA 1
ATOM 3517 C C . LEU A 1 439 ? 5.201 -5.637 22.019 1.00 97.94 439 LEU A C 1
ATOM 3519 O O . LEU A 1 439 ? 4.897 -4.735 21.238 1.00 97.94 439 LEU A O 1
ATOM 3523 N N . ARG A 1 440 ? 6.343 -6.325 21.942 1.00 97.62 440 ARG A N 1
ATOM 3524 C CA . ARG A 1 440 ? 7.314 -6.142 20.859 1.00 97.62 440 ARG A CA 1
ATOM 3525 C C . ARG A 1 440 ? 7.006 -7.073 19.696 1.00 97.62 440 ARG A C 1
ATOM 3527 O O . ARG A 1 440 ? 6.844 -8.274 19.914 1.00 97.62 440 ARG A O 1
ATOM 3534 N N . GLY A 1 441 ? 6.964 -6.529 18.485 1.00 96.56 441 GLY A N 1
ATOM 3535 C CA . GLY A 1 441 ? 6.865 -7.329 17.267 1.00 96.56 441 GLY A CA 1
ATOM 3536 C C . GLY A 1 441 ? 8.218 -7.926 16.894 1.00 96.56 441 GLY A C 1
ATOM 3537 O O . GLY A 1 441 ? 9.252 -7.258 16.978 1.00 96.56 441 GLY A O 1
ATOM 3538 N N . ALA A 1 442 ? 8.227 -9.187 16.459 1.00 95.12 442 ALA A N 1
ATOM 3539 C CA . ALA A 1 442 ? 9.413 -9.769 15.841 1.00 95.12 442 ALA A CA 1
ATOM 3540 C C . ALA A 1 442 ? 9.727 -9.085 14.494 1.00 95.12 442 ALA A C 1
ATOM 3542 O O . ALA A 1 442 ? 8.913 -8.350 13.932 1.00 95.12 442 ALA A O 1
ATOM 3543 N N . GLN A 1 443 ? 10.919 -9.329 13.949 1.00 91.62 443 GLN A N 1
ATOM 3544 C CA . GLN A 1 443 ? 11.263 -8.824 12.620 1.00 91.62 443 GLN A CA 1
ATOM 3545 C C . GLN A 1 443 ? 10.268 -9.354 11.571 1.00 91.62 443 GLN A C 1
ATOM 3547 O O . GLN A 1 443 ? 9.981 -10.549 11.537 1.00 91.62 443 GLN A O 1
ATOM 3552 N N . TYR A 1 444 ? 9.772 -8.460 10.716 1.00 92.19 444 TYR A N 1
ATOM 3553 C CA . TYR A 1 444 ? 8.733 -8.685 9.700 1.00 92.19 444 TYR A CA 1
ATOM 3554 C C . TYR A 1 444 ? 7.339 -9.004 10.252 1.00 92.19 444 TYR A C 1
ATOM 3556 O O . TYR A 1 444 ? 6.463 -9.445 9.510 1.00 92.19 444 TYR A O 1
ATOM 3564 N N . GLU A 1 445 ? 7.115 -8.745 11.538 1.00 95.19 445 GLU A N 1
ATOM 3565 C CA . GLU A 1 445 ? 5.810 -8.841 12.180 1.00 95.19 445 GLU A CA 1
ATOM 3566 C C . GLU A 1 445 ? 5.164 -7.457 12.289 1.00 95.19 445 GLU A C 1
ATOM 3568 O O . GLU A 1 445 ? 5.816 -6.500 12.713 1.00 95.19 445 GLU A O 1
ATOM 3573 N N . GLN A 1 446 ? 3.884 -7.352 11.925 1.00 95.94 446 GLN A N 1
ATOM 3574 C CA . GLN A 1 446 ? 3.139 -6.090 11.984 1.00 95.94 446 GLN A CA 1
ATOM 3575 C C . GLN A 1 446 ? 1.871 -6.233 12.826 1.00 95.94 446 GLN A C 1
ATOM 3577 O O . GLN A 1 446 ? 1.215 -7.273 12.821 1.00 95.94 446 GLN A O 1
ATOM 3582 N N . PHE A 1 447 ? 1.504 -5.167 13.522 1.00 97.31 447 PHE A N 1
ATOM 3583 C CA . PHE A 1 447 ? 0.314 -5.032 14.344 1.00 97.31 447 PHE A CA 1
ATOM 3584 C C . PHE A 1 447 ? -0.547 -3.912 13.784 1.00 97.31 447 PHE A C 1
ATOM 3586 O O . PHE A 1 447 ? -0.049 -2.876 13.352 1.00 97.31 447 PHE A O 1
ATOM 3593 N N . TYR A 1 448 ? -1.856 -4.113 13.821 1.00 95.69 448 TYR A N 1
ATOM 3594 C CA . TYR A 1 448 ? -2.818 -3.224 13.199 1.00 95.69 448 TYR A CA 1
ATOM 3595 C C . TYR A 1 448 ? -4.027 -3.020 14.099 1.00 95.69 448 TYR A C 1
ATOM 3597 O O . TYR A 1 448 ? -4.500 -3.962 14.743 1.00 95.69 448 TYR A O 1
ATOM 3605 N N . THR A 1 449 ? -4.543 -1.787 14.086 1.00 94.38 449 THR A N 1
ATOM 3606 C CA . THR A 1 449 ? -5.848 -1.412 14.658 1.00 94.38 449 THR A CA 1
ATOM 3607 C C . THR A 1 449 ? -6.117 -2.021 16.041 1.00 94.38 449 THR A C 1
ATOM 3609 O O . THR A 1 449 ? -7.052 -2.814 16.176 1.00 94.38 449 THR A O 1
ATOM 3612 N N . PRO A 1 450 ? -5.297 -1.716 17.064 1.00 97.06 450 PRO A N 1
ATOM 3613 C CA . PRO A 1 450 ? -5.570 -2.169 18.416 1.00 97.06 450 PRO A CA 1
ATOM 3614 C C . PRO A 1 450 ? -6.874 -1.554 18.932 1.00 97.06 450 PRO A C 1
ATOM 3616 O O . PRO A 1 450 ? -7.208 -0.412 18.616 1.00 97.06 450 PRO A O 1
ATOM 3619 N N . SER A 1 451 ? -7.593 -2.313 19.749 1.00 96.00 451 SER A N 1
ATOM 3620 C CA . SER A 1 451 ? -8.781 -1.871 20.470 1.00 96.00 451 SER A CA 1
ATOM 3621 C C . SER A 1 451 ? -8.685 -2.362 21.910 1.00 96.00 451 SER A C 1
ATOM 3623 O O . SER A 1 451 ? -8.426 -3.539 22.156 1.00 96.00 451 SER A O 1
ATOM 3625 N N . LEU A 1 452 ? -8.881 -1.468 22.870 1.00 95.75 452 LEU A N 1
ATOM 3626 C CA . LEU A 1 452 ? -8.943 -1.783 24.292 1.00 95.75 452 LEU A CA 1
ATOM 3627 C C . LEU A 1 452 ? -10.287 -2.416 24.652 1.00 95.75 452 LEU A C 1
ATOM 3629 O O . LEU A 1 452 ? -11.330 -2.040 24.113 1.00 95.75 452 LEU A O 1
ATOM 3633 N N . SER A 1 453 ? -10.269 -3.344 25.608 1.00 94.25 453 SER A N 1
ATOM 3634 C CA . SER A 1 453 ? -11.499 -3.856 26.212 1.00 94.25 453 SER A CA 1
ATOM 3635 C C . SER A 1 453 ? -12.194 -2.774 27.050 1.00 94.25 453 SER A C 1
ATOM 3637 O O . SER A 1 453 ? -11.516 -1.875 27.561 1.00 94.25 453 SER A O 1
ATOM 3639 N N . PRO A 1 454 ? -13.522 -2.857 27.271 1.00 89.75 454 PRO A N 1
ATOM 3640 C CA . PRO A 1 454 ? -14.249 -1.889 28.101 1.00 89.75 454 PRO A CA 1
ATOM 3641 C C . PRO A 1 454 ? -13.642 -1.715 29.506 1.00 89.75 454 PRO A C 1
ATOM 3643 O O . PRO A 1 454 ? -13.558 -0.605 30.031 1.00 89.75 454 PRO A O 1
ATOM 3646 N N . GLY A 1 455 ? -13.136 -2.806 30.098 1.00 86.25 455 GLY A N 1
ATOM 3647 C CA . GLY A 1 455 ? -12.438 -2.786 31.389 1.00 86.25 455 GLY A CA 1
ATOM 3648 C C . GLY A 1 455 ? -11.024 -2.184 31.346 1.00 86.25 455 GLY A C 1
ATOM 3649 O O . GLY A 1 455 ? -10.484 -1.809 32.394 1.00 86.25 455 GLY A O 1
ATOM 3650 N N . GLY A 1 456 ? -10.433 -2.064 30.153 1.00 90.31 456 GLY A N 1
ATOM 3651 C CA . GLY A 1 456 ? -9.108 -1.498 29.894 1.00 90.31 456 GLY A CA 1
ATOM 3652 C C . GLY A 1 456 ? -7.938 -2.419 30.240 1.00 90.31 456 GLY A C 1
ATOM 3653 O O . GLY A 1 456 ? -6.812 -1.937 30.369 1.00 90.31 456 GLY A O 1
ATOM 3654 N N . ASP A 1 457 ? -8.189 -3.710 30.451 1.00 92.44 457 ASP A N 1
ATOM 3655 C CA . ASP A 1 457 ? -7.188 -4.692 30.893 1.00 92.44 457 ASP A CA 1
ATOM 3656 C C . ASP A 1 457 ? -6.725 -5.633 29.778 1.00 92.44 457 ASP A C 1
ATOM 3658 O O . ASP A 1 457 ? -5.783 -6.397 29.972 1.00 92.44 457 ASP A O 1
ATOM 3662 N N . GLU A 1 458 ? -7.334 -5.540 28.600 1.00 96.00 458 GLU A N 1
ATOM 3663 C CA . GLU A 1 458 ? -7.003 -6.358 27.439 1.00 96.00 458 GLU A CA 1
ATOM 3664 C C . GLU A 1 458 ? -6.975 -5.496 26.179 1.00 96.00 458 GLU A C 1
ATOM 3666 O O . GLU A 1 458 ? -7.649 -4.466 26.100 1.00 96.00 458 GLU A O 1
ATOM 3671 N N . VAL A 1 459 ? -6.183 -5.921 25.199 1.00 97.75 459 VAL A N 1
ATOM 3672 C CA . VAL A 1 459 ? -6.079 -5.294 23.880 1.00 97.75 459 VAL A CA 1
ATOM 3673 C C . VAL A 1 459 ? -6.289 -6.371 22.828 1.00 97.75 459 VAL A C 1
ATOM 3675 O O . VAL A 1 459 ? -5.561 -7.362 22.814 1.00 97.75 459 VAL A O 1
ATOM 3678 N N . VAL A 1 460 ? -7.251 -6.164 21.934 1.00 98.50 460 VAL A N 1
ATOM 3679 C CA . VAL A 1 460 ? -7.405 -6.970 20.721 1.00 98.50 460 VAL A CA 1
ATOM 3680 C C . VAL A 1 460 ? -6.797 -6.223 19.540 1.00 98.50 460 VAL A C 1
ATOM 3682 O O . VAL A 1 460 ? -6.907 -5.003 19.464 1.00 98.50 460 VAL A O 1
ATOM 3685 N N . PHE A 1 461 ? -6.121 -6.920 18.636 1.00 98.31 461 PHE A N 1
ATOM 3686 C CA . PHE A 1 461 ? -5.470 -6.319 17.470 1.00 98.31 461 PHE A CA 1
ATOM 3687 C C . PHE A 1 461 ? -5.325 -7.344 16.343 1.00 98.31 461 PHE A C 1
ATOM 3689 O O . PHE A 1 461 ? -5.377 -8.550 16.579 1.00 98.31 461 PHE A O 1
ATOM 3696 N N . SER A 1 462 ? -5.155 -6.864 15.111 1.00 97.56 462 SER A N 1
ATOM 3697 C CA . SER A 1 462 ? -4.817 -7.716 13.964 1.00 97.56 462 SER A CA 1
ATOM 3698 C C . SER A 1 462 ? -3.296 -7.819 13.855 1.00 97.56 462 SER A C 1
ATOM 3700 O O . SER A 1 462 ? -2.589 -6.817 13.978 1.00 97.56 462 SER A O 1
ATOM 3702 N N . ARG A 1 463 ? -2.781 -9.027 13.644 1.00 97.06 463 ARG A N 1
ATOM 3703 C CA . ARG A 1 463 ? -1.355 -9.346 13.578 1.00 97.06 463 ARG A CA 1
ATOM 3704 C C . ARG A 1 463 ? -1.034 -9.951 12.223 1.00 97.06 463 ARG A C 1
ATOM 3706 O O . ARG A 1 463 ? -1.594 -10.975 11.854 1.00 97.06 463 ARG A O 1
ATOM 3713 N N . TYR A 1 464 ? -0.093 -9.345 11.513 1.00 95.25 464 TYR A N 1
ATOM 3714 C CA . TYR A 1 464 ? 0.574 -9.985 10.391 1.00 95.25 464 TYR A CA 1
ATOM 3715 C C . TYR A 1 464 ? 1.788 -10.770 10.871 1.00 95.25 464 TYR A C 1
ATOM 3717 O O . TYR A 1 464 ? 2.693 -10.193 11.482 1.00 95.25 464 TYR A O 1
ATOM 3725 N N . LYS A 1 465 ? 1.841 -12.060 10.537 1.00 92.31 465 LYS A N 1
ATOM 3726 C CA . LYS A 1 465 ? 3.027 -12.893 10.740 1.00 92.31 465 LYS A CA 1
ATOM 3727 C C . LYS A 1 465 ? 3.092 -13.992 9.686 1.00 92.31 465 LYS A C 1
ATOM 3729 O O . LYS A 1 465 ? 2.184 -14.809 9.593 1.00 92.31 465 LYS A O 1
ATOM 3734 N N . SER A 1 466 ? 4.196 -14.040 8.938 1.00 86.69 466 SER A N 1
ATOM 3735 C CA . SER A 1 466 ? 4.490 -15.126 7.986 1.00 86.69 466 SER A CA 1
ATOM 3736 C C . SER A 1 466 ? 3.339 -15.411 7.004 1.00 86.69 466 SER A C 1
ATOM 3738 O O . SER A 1 466 ? 2.922 -16.556 6.859 1.00 86.69 466 SER A O 1
ATOM 3740 N N . GLY A 1 467 ? 2.802 -14.361 6.374 1.00 86.50 467 GLY A N 1
ATOM 3741 C CA . GLY A 1 467 ? 1.728 -14.459 5.380 1.00 86.50 467 GLY A CA 1
ATOM 3742 C C . GLY A 1 467 ? 0.309 -14.575 5.942 1.00 86.50 467 GLY A C 1
ATOM 3743 O O . GLY A 1 467 ? -0.642 -14.572 5.171 1.00 86.50 467 GLY A O 1
ATOM 3744 N N . LYS A 1 468 ? 0.136 -14.643 7.267 1.00 89.75 468 LYS A N 1
ATOM 3745 C CA . LYS A 1 468 ? -1.186 -14.697 7.909 1.00 89.75 468 LYS A CA 1
ATOM 3746 C C . LYS A 1 468 ? -1.555 -13.377 8.567 1.00 89.75 468 LYS A C 1
ATOM 3748 O O . LYS A 1 468 ? -0.677 -12.681 9.082 1.00 89.75 468 LYS A O 1
ATOM 3753 N N . ARG A 1 469 ? -2.848 -13.043 8.554 1.00 93.19 469 ARG A N 1
ATOM 3754 C CA . ARG A 1 469 ? -3.442 -11.844 9.163 1.00 93.19 469 ARG A CA 1
ATOM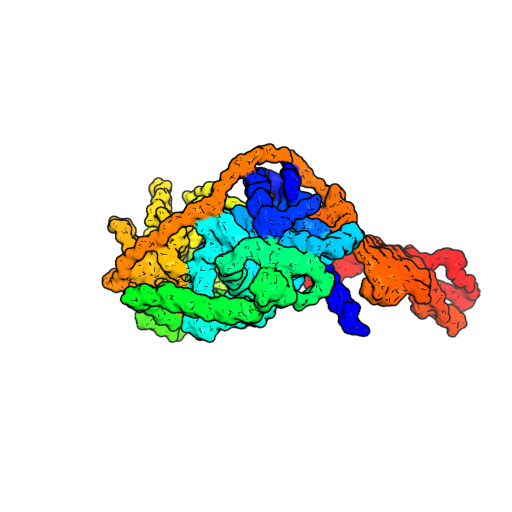 3755 C C . ARG A 1 469 ? -4.508 -12.270 10.168 1.00 93.19 469 ARG A C 1
ATOM 3757 O O . ARG A 1 469 ? -5.673 -12.370 9.817 1.00 93.19 469 ARG A O 1
ATOM 3764 N N . ASP A 1 470 ? -4.096 -12.465 11.415 1.00 96.31 470 ASP A N 1
ATOM 3765 C CA . ASP A 1 470 ? -4.932 -13.067 12.457 1.00 96.31 470 ASP A CA 1
ATOM 3766 C C . ASP A 1 470 ? -5.327 -12.072 13.553 1.00 96.31 470 ASP A C 1
ATOM 3768 O O . ASP A 1 470 ? -4.613 -11.105 13.836 1.00 96.31 470 ASP A O 1
ATOM 3772 N N . ILE A 1 471 ? -6.440 -12.336 14.238 1.00 98.31 471 ILE A N 1
ATOM 3773 C CA . ILE A 1 471 ? -6.845 -11.594 15.433 1.00 98.31 471 ILE A CA 1
ATOM 3774 C C . ILE A 1 471 ? -6.147 -12.170 16.660 1.00 98.31 471 ILE A C 1
ATOM 3776 O O . ILE A 1 471 ? -6.210 -13.367 16.938 1.00 98.31 471 ILE A O 1
ATOM 3780 N N . CYS A 1 472 ? -5.511 -11.295 17.430 1.00 98.31 472 CYS A N 1
ATOM 3781 C CA . CYS A 1 472 ? -4.834 -11.622 18.674 1.00 98.31 472 CYS A CA 1
ATOM 3782 C C . CYS A 1 472 ? -5.442 -10.846 19.843 1.00 98.31 472 CYS A C 1
ATOM 3784 O O . CYS A 1 472 ? -5.771 -9.667 19.713 1.00 98.31 472 CYS A O 1
ATOM 3786 N N . LEU A 1 473 ? -5.528 -11.498 21.001 1.00 98.25 473 LEU A N 1
ATOM 3787 C CA . LEU A 1 473 ? -5.923 -10.911 22.275 1.00 98.25 473 LEU A CA 1
ATOM 3788 C C . LEU A 1 473 ? -4.723 -10.907 23.225 1.00 98.25 473 LEU A C 1
ATOM 3790 O O . LEU A 1 473 ? -4.124 -11.951 23.484 1.00 98.25 473 LEU A O 1
ATOM 3794 N N . TYR A 1 474 ? -4.375 -9.738 23.753 1.00 98.25 474 TYR A N 1
ATOM 3795 C CA . TYR A 1 474 ? -3.305 -9.570 24.729 1.00 98.25 474 TYR A CA 1
ATOM 3796 C C . TYR A 1 474 ? -3.857 -9.102 26.072 1.00 98.25 474 TYR A C 1
ATOM 3798 O O . TYR A 1 474 ? -4.492 -8.049 26.159 1.00 98.25 474 TYR A O 1
ATOM 3806 N N . ASN A 1 475 ? -3.571 -9.856 27.131 1.00 96.69 475 ASN A N 1
ATOM 3807 C CA . ASN A 1 475 ? -3.944 -9.495 28.492 1.00 96.69 475 ASN A CA 1
ATOM 3808 C C . ASN A 1 475 ? -2.841 -8.647 29.148 1.00 96.69 475 ASN A C 1
ATOM 3810 O O . ASN A 1 475 ? -1.710 -9.099 29.332 1.00 96.69 475 ASN A O 1
ATOM 3814 N N . LEU A 1 476 ? -3.173 -7.412 29.534 1.00 94.00 476 LEU A N 1
ATOM 3815 C CA . LEU A 1 476 ? -2.218 -6.435 30.073 1.00 94.00 476 LEU A CA 1
ATOM 3816 C C . LEU A 1 476 ? -1.770 -6.742 31.509 1.00 94.00 476 LEU A C 1
ATOM 3818 O O . LEU A 1 476 ? -0.773 -6.171 31.955 1.00 94.00 476 LEU A O 1
ATOM 3822 N N . LYS A 1 477 ? -2.510 -7.582 32.245 1.00 92.44 477 LYS A N 1
ATOM 3823 C CA . LYS A 1 477 ? -2.188 -7.968 33.628 1.00 92.44 477 LYS A CA 1
ATOM 3824 C C . LYS A 1 477 ? -1.278 -9.188 33.669 1.00 92.44 477 LYS A C 1
ATOM 3826 O O . LYS A 1 477 ? -0.282 -9.173 34.382 1.00 92.44 477 LYS A O 1
ATOM 3831 N N . THR A 1 478 ? -1.615 -10.224 32.904 1.00 95.94 478 THR A N 1
ATOM 3832 C CA . THR A 1 478 ? -0.880 -11.498 32.897 1.00 95.94 478 THR A CA 1
ATOM 3833 C C . THR A 1 478 ? 0.248 -11.533 31.865 1.00 95.94 478 THR A C 1
ATOM 3835 O O . THR A 1 478 ? 1.073 -12.439 31.904 1.00 95.94 478 THR A O 1
ATOM 3838 N N . ASN A 1 479 ? 0.304 -10.554 30.951 1.00 95.31 479 ASN A N 1
ATOM 3839 C CA . ASN A 1 479 ? 1.207 -10.521 29.794 1.00 95.31 479 ASN A CA 1
ATOM 3840 C C . ASN A 1 479 ? 1.060 -11.746 28.874 1.00 95.31 479 ASN A C 1
ATOM 3842 O O . ASN A 1 479 ? 2.035 -12.251 28.319 1.00 95.31 479 ASN A O 1
ATOM 3846 N N . THR A 1 480 ? -0.170 -12.237 28.718 1.00 97.00 480 THR A N 1
ATOM 3847 C CA . THR A 1 480 ? -0.475 -13.417 27.899 1.00 97.00 480 THR A CA 1
ATOM 3848 C C . THR A 1 480 ? -1.016 -13.002 26.537 1.00 97.00 480 THR A C 1
ATOM 3850 O O . THR A 1 480 ? -1.954 -12.209 26.456 1.00 97.00 480 THR A O 1
ATOM 3853 N N . LEU A 1 481 ? -0.446 -13.569 25.471 1.00 97.44 481 LEU A N 1
ATOM 3854 C CA . LEU A 1 481 ? -0.908 -13.414 24.093 1.00 97.44 481 LEU A CA 1
ATOM 3855 C C . LEU A 1 481 ? -1.674 -14.669 23.655 1.00 97.44 481 LEU A C 1
ATOM 3857 O O . LEU A 1 481 ? -1.116 -15.762 23.688 1.00 97.44 481 LEU A O 1
ATOM 3861 N N . THR A 1 482 ? -2.914 -14.498 23.201 1.00 96.44 482 THR A N 1
ATOM 3862 C CA . THR A 1 482 ? -3.791 -15.574 22.712 1.00 96.44 482 THR A CA 1
ATOM 3863 C C . THR A 1 482 ? -4.183 -15.297 21.261 1.00 96.44 482 THR A C 1
ATOM 3865 O O . THR A 1 482 ? -4.633 -14.193 20.953 1.00 96.44 482 THR A O 1
ATOM 3868 N N . SER A 1 483 ? -4.032 -16.278 20.365 1.00 95.81 483 SER A N 1
ATOM 3869 C CA . SER A 1 483 ? -4.585 -16.196 19.004 1.00 95.81 483 SER A CA 1
ATOM 3870 C C . SER A 1 483 ? -6.076 -16.500 19.056 1.00 95.81 483 SER A C 1
ATOM 3872 O O . SER A 1 483 ? -6.468 -17.527 19.604 1.00 95.81 483 SER A O 1
ATOM 3874 N N . ILE A 1 484 ? -6.892 -15.614 18.495 1.00 97.19 484 ILE A N 1
ATOM 3875 C CA . ILE A 1 484 ? -8.335 -15.817 18.321 1.00 97.19 484 ILE A CA 1
ATOM 3876 C C . ILE A 1 484 ? -8.608 -16.485 16.974 1.00 97.19 484 ILE A C 1
ATOM 3878 O O . ILE A 1 484 ? -9.461 -17.363 16.883 1.00 97.19 484 ILE A O 1
ATOM 3882 N N . THR A 1 485 ? -7.850 -16.110 15.945 1.00 96.25 485 THR A N 1
ATOM 3883 C CA . THR A 1 485 ? -7.864 -16.778 14.641 1.00 96.25 485 THR A CA 1
ATOM 3884 C C . THR A 1 485 ? -6.462 -17.264 14.275 1.00 96.25 485 THR A C 1
ATOM 3886 O O . THR A 1 485 ? -5.477 -16.882 14.918 1.00 96.25 485 THR A O 1
ATOM 3889 N N . ASN A 1 486 ? -6.391 -18.222 13.351 1.00 92.94 486 ASN A N 1
ATOM 3890 C CA . ASN A 1 486 ? -5.147 -18.791 12.822 1.00 92.94 486 ASN A CA 1
ATOM 3891 C C . ASN A 1 486 ? -5.459 -19.575 11.542 1.00 92.94 486 ASN A C 1
ATOM 3893 O O . ASN A 1 486 ? -5.346 -20.803 11.500 1.00 92.94 486 ASN A O 1
ATOM 3897 N N . ASP A 1 487 ? -5.896 -18.874 10.507 1.00 90.62 487 ASP A N 1
ATOM 3898 C CA . ASP A 1 487 ? -6.245 -19.492 9.229 1.00 90.62 487 ASP A CA 1
ATOM 3899 C C . ASP A 1 487 ? -5.681 -18.675 8.052 1.00 90.62 487 ASP A C 1
ATOM 3901 O O . ASP A 1 487 ? -4.686 -17.966 8.216 1.00 90.62 487 ASP A O 1
ATOM 3905 N N . ARG A 1 488 ? -6.182 -18.874 6.825 1.00 89.94 488 ARG A N 1
ATOM 3906 C CA . ARG A 1 488 ? -5.694 -18.100 5.668 1.00 89.94 488 ARG A CA 1
ATOM 3907 C C . ARG A 1 488 ? -6.338 -16.720 5.559 1.00 89.94 488 ARG A C 1
ATOM 3909 O O . ARG A 1 488 ? -5.934 -15.946 4.695 1.00 89.94 488 ARG A O 1
ATOM 3916 N N . ALA A 1 489 ? -7.457 -16.513 6.247 1.00 92.81 489 ALA A N 1
ATOM 3917 C CA . ALA A 1 489 ? -8.293 -15.354 6.044 1.00 92.81 489 ALA A CA 1
ATOM 3918 C C . ALA A 1 489 ? -7.549 -14.110 6.508 1.00 92.81 489 ALA A C 1
ATOM 3920 O O . ALA A 1 489 ? -6.728 -14.127 7.423 1.00 92.81 489 ALA A O 1
ATOM 3921 N N . MET A 1 490 ? -7.856 -13.007 5.849 1.00 93.81 490 MET A N 1
ATOM 3922 C CA . MET A 1 490 ? -7.426 -11.701 6.283 1.00 93.81 490 MET A CA 1
ATOM 3923 C C . MET A 1 490 ? -8.400 -11.181 7.327 1.00 93.81 490 MET A C 1
ATOM 3925 O O . MET A 1 490 ? -9.441 -10.617 6.982 1.00 93.81 490 MET A O 1
ATOM 3929 N N . ASP A 1 491 ? -8.041 -11.332 8.598 1.00 96.44 491 ASP A N 1
ATOM 3930 C CA . ASP A 1 491 ? -8.836 -10.823 9.704 1.00 96.44 491 ASP A CA 1
ATOM 3931 C C . ASP A 1 491 ? -8.336 -9.447 10.164 1.00 96.44 491 ASP A C 1
ATOM 3933 O O . ASP A 1 491 ? -7.188 -9.261 10.593 1.00 96.44 491 ASP A O 1
ATOM 3937 N N . THR A 1 492 ? -9.201 -8.437 10.054 1.00 96.12 492 THR A N 1
ATOM 3938 C CA . THR A 1 492 ? -8.829 -7.021 10.203 1.00 96.12 492 THR A CA 1
ATOM 3939 C C . THR A 1 492 ? -9.819 -6.224 11.054 1.00 96.12 492 THR A C 1
ATOM 3941 O O . THR A 1 492 ? -10.992 -6.582 11.198 1.00 96.12 492 THR A O 1
ATOM 3944 N N . GLY A 1 493 ? -9.335 -5.116 11.628 1.00 95.50 493 GLY A N 1
ATOM 3945 C CA . GLY A 1 493 ? -10.144 -4.153 12.379 1.00 95.50 493 GLY A CA 1
ATOM 3946 C C . GLY A 1 493 ? -10.926 -4.737 13.560 1.00 95.50 493 GLY A C 1
ATOM 3947 O O . GLY A 1 493 ? -12.141 -4.530 13.598 1.00 95.50 493 GLY A O 1
ATOM 3948 N N . PRO A 1 494 ? -10.298 -5.474 14.500 1.00 97.94 494 PRO A N 1
ATOM 3949 C CA . PRO A 1 494 ? -11.026 -6.048 15.619 1.00 97.94 494 PRO A CA 1
ATOM 3950 C C . PRO A 1 494 ? -11.474 -4.985 16.630 1.00 97.94 494 PRO A C 1
ATOM 3952 O O . PRO A 1 494 ? -10.741 -4.039 16.925 1.00 97.94 494 PRO A O 1
ATOM 3955 N N . VAL A 1 495 ? -12.660 -5.173 17.205 1.00 97.56 495 VAL A N 1
ATOM 3956 C CA . VAL A 1 495 ? -13.244 -4.311 18.241 1.00 97.56 495 VAL A CA 1
ATOM 3957 C C . VAL A 1 495 ? -13.954 -5.154 19.295 1.00 97.56 495 VAL A C 1
ATOM 3959 O O . VAL A 1 495 ? -14.519 -6.198 18.976 1.00 97.56 495 VAL A O 1
ATOM 3962 N N . PHE A 1 496 ? -13.970 -4.701 20.546 1.00 97.56 496 PHE A N 1
ATOM 3963 C CA . PHE A 1 496 ? -14.808 -5.317 21.578 1.00 97.56 496 PHE A CA 1
ATOM 3964 C C . PHE A 1 496 ? -16.258 -4.844 21.468 1.00 97.56 496 PHE A C 1
ATOM 3966 O O . PHE A 1 496 ? -16.522 -3.696 21.097 1.00 97.56 496 PHE A O 1
ATOM 3973 N N . SER A 1 497 ? -17.199 -5.706 21.850 1.00 96.69 497 SER A N 1
ATOM 3974 C CA . SER A 1 497 ? -18.549 -5.265 22.189 1.00 96.69 497 SER A CA 1
ATOM 3975 C C . SER A 1 497 ? -18.560 -4.463 23.501 1.00 96.69 497 SER A C 1
ATOM 3977 O O . SER A 1 497 ? -17.697 -4.682 24.356 1.00 96.69 497 SER A O 1
ATOM 3979 N N . PRO A 1 498 ? -19.519 -3.534 23.694 1.00 95.25 498 PRO A N 1
ATOM 3980 C CA . PRO A 1 498 ? -19.577 -2.695 24.897 1.00 95.25 498 PRO A CA 1
ATOM 3981 C C . PRO A 1 498 ? -19.713 -3.497 26.197 1.00 95.25 498 PRO A C 1
ATOM 3983 O O . PRO A 1 498 ? -19.181 -3.098 27.229 1.00 95.25 498 PRO A O 1
ATOM 3986 N N . ASP A 1 499 ? -20.391 -4.644 26.133 1.00 94.88 499 ASP A N 1
ATOM 3987 C CA . ASP A 1 499 ? -20.558 -5.592 27.240 1.00 94.88 499 ASP A CA 1
ATOM 3988 C C . ASP A 1 499 ? -19.337 -6.509 27.458 1.00 94.88 499 ASP A C 1
ATOM 3990 O O . ASP A 1 499 ? -19.292 -7.256 28.433 1.00 94.88 499 ASP A O 1
ATOM 3994 N N . GLY A 1 500 ? -18.344 -6.469 26.563 1.00 95.56 500 GLY A N 1
ATOM 3995 C CA . GLY A 1 500 ? -17.157 -7.321 26.605 1.00 95.56 500 GLY A CA 1
ATOM 3996 C C . GLY A 1 500 ? -17.411 -8.800 26.292 1.00 95.56 500 GLY A C 1
ATOM 3997 O O . GLY A 1 500 ? -16.518 -9.612 26.514 1.00 95.56 500 GLY A O 1
ATOM 3998 N N . ALA A 1 501 ? -18.592 -9.179 25.792 1.00 96.38 501 ALA A N 1
ATOM 3999 C CA . ALA A 1 501 ? -18.915 -10.575 25.483 1.00 96.38 501 ALA A CA 1
ATOM 4000 C C . ALA A 1 501 ? -18.344 -11.053 24.135 1.00 96.38 501 ALA A C 1
ATOM 4002 O O . ALA A 1 501 ? -18.042 -12.241 23.979 1.00 96.38 501 ALA A O 1
ATOM 4003 N N . TYR A 1 502 ? -18.175 -10.143 23.171 1.00 98.19 502 TYR A N 1
ATOM 4004 C CA . TYR A 1 502 ? -17.755 -10.449 21.807 1.00 98.19 502 TYR A CA 1
ATOM 4005 C C . TYR A 1 502 ? -16.541 -9.631 21.363 1.00 98.19 502 TYR A C 1
ATOM 4007 O O . TYR A 1 502 ? -16.367 -8.471 21.738 1.00 98.19 502 TYR A O 1
ATOM 4015 N N . ILE A 1 503 ? -15.756 -10.224 20.467 1.00 98.62 503 ILE A N 1
ATOM 4016 C CA . ILE A 1 503 ? -14.836 -9.516 19.574 1.00 98.62 503 ILE A CA 1
ATOM 4017 C C . ILE A 1 503 ? -15.447 -9.534 18.174 1.00 98.62 503 ILE A C 1
ATOM 4019 O O . ILE A 1 503 ? -15.727 -10.607 17.639 1.00 98.62 503 ILE A O 1
ATOM 4023 N N . LEU A 1 504 ? -15.643 -8.364 17.571 1.00 98.69 504 LEU A N 1
ATOM 4024 C CA . LEU A 1 504 ? -16.077 -8.229 16.183 1.00 98.69 504 LEU A CA 1
ATOM 4025 C C . LEU A 1 504 ? -14.884 -7.902 15.296 1.00 98.69 504 LEU A C 1
ATOM 4027 O O . LEU A 1 504 ? -14.034 -7.119 15.698 1.00 98.69 504 LEU A O 1
ATOM 4031 N N . PHE A 1 505 ? -14.838 -8.449 14.086 1.00 98.56 505 PHE A N 1
ATOM 4032 C CA . PHE A 1 505 ? -13.770 -8.190 13.116 1.00 98.56 505 PHE A CA 1
ATOM 4033 C C . PHE A 1 505 ? -14.257 -8.426 11.683 1.00 98.56 505 PHE A C 1
ATOM 4035 O O . PHE A 1 505 ? -15.310 -9.025 11.464 1.00 98.56 505 PHE A O 1
ATOM 4042 N N . SER A 1 506 ? -13.498 -7.936 10.704 1.00 98.19 506 SER A N 1
ATOM 4043 C CA . SER A 1 506 ? -13.760 -8.155 9.275 1.00 98.19 506 SER A CA 1
ATOM 4044 C C . SER A 1 506 ? -12.934 -9.347 8.800 1.00 98.19 506 SER A C 1
ATOM 4046 O O . SER A 1 506 ? -11.756 -9.399 9.130 1.00 98.19 506 SER A O 1
ATOM 4048 N N . SER A 1 507 ? -13.512 -10.274 8.037 1.00 97.62 507 SER A N 1
ATOM 4049 C CA . SER A 1 507 ? -12.813 -11.479 7.554 1.00 97.62 507 SER A CA 1
ATOM 4050 C C . SER A 1 507 ? -13.227 -11.829 6.130 1.00 97.62 507 SER A C 1
ATOM 4052 O O . SER A 1 507 ? -14.423 -11.834 5.822 1.00 97.62 507 SER A O 1
ATOM 4054 N N . ASP A 1 508 ? -12.258 -12.157 5.275 1.00 95.69 508 ASP A N 1
ATOM 4055 C CA . ASP A 1 508 ? -12.468 -12.590 3.886 1.00 95.69 508 ASP A CA 1
ATOM 4056 C C . ASP A 1 508 ? -12.440 -14.114 3.699 1.00 95.69 508 ASP A C 1
ATOM 4058 O O . ASP A 1 508 ? -12.227 -14.613 2.592 1.00 95.69 508 ASP A O 1
ATOM 4062 N N . ARG A 1 509 ? -12.687 -14.872 4.771 1.00 94.62 509 ARG A N 1
ATOM 4063 C CA . ARG A 1 509 ? -12.665 -16.344 4.778 1.00 94.62 509 ARG A CA 1
ATOM 4064 C C . ARG A 1 509 ? -13.395 -17.019 3.604 1.00 94.62 509 ARG A C 1
ATOM 4066 O O . ARG A 1 509 ? -12.980 -18.093 3.168 1.00 94.62 509 ARG A O 1
ATOM 4073 N N . THR A 1 510 ? -14.418 -16.360 3.053 1.00 92.62 510 THR A N 1
ATOM 4074 C CA . THR A 1 510 ? -15.247 -16.783 1.907 1.00 92.62 510 THR A CA 1
ATOM 4075 C C . THR A 1 510 ? -15.030 -15.946 0.631 1.00 92.62 510 THR A C 1
ATOM 4077 O O . THR A 1 510 ? -15.910 -15.878 -0.219 1.00 92.62 510 THR A O 1
ATOM 4080 N N . GLU A 1 511 ? -13.889 -15.260 0.499 1.00 93.75 511 GLU A N 1
ATOM 4081 C CA . GLU A 1 511 ? -13.540 -14.302 -0.581 1.00 93.75 511 GLU A CA 1
ATOM 4082 C C . GLU A 1 511 ? -14.418 -13.031 -0.634 1.00 93.75 511 GLU A C 1
ATOM 4084 O O . GLU A 1 511 ? -14.305 -12.185 -1.532 1.00 93.75 511 GLU A O 1
ATOM 4089 N N . ILE A 1 512 ? -15.292 -12.862 0.360 1.00 96.81 512 ILE A N 1
ATOM 4090 C CA . ILE A 1 512 ? -16.061 -11.646 0.612 1.00 96.81 512 ILE A CA 1
ATOM 4091 C C . ILE A 1 512 ? -15.842 -11.242 2.062 1.00 96.81 512 ILE A C 1
ATOM 4093 O O . ILE A 1 512 ? -16.238 -11.969 2.975 1.00 96.81 512 ILE A O 1
ATOM 4097 N N . PHE A 1 513 ? -15.281 -10.050 2.267 1.00 97.81 513 PHE A N 1
ATOM 4098 C CA . PHE A 1 513 ? -15.169 -9.475 3.601 1.00 97.81 513 PHE A CA 1
ATOM 4099 C C . PHE A 1 513 ? -16.553 -9.321 4.233 1.00 97.81 513 PHE A C 1
ATOM 4101 O O . PHE A 1 513 ? -17.412 -8.605 3.717 1.00 97.81 513 PHE A O 1
ATOM 4108 N N . ASN A 1 514 ? -16.769 -10.006 5.347 1.00 98.56 514 ASN A N 1
ATOM 4109 C CA . ASN A 1 514 ? -17.958 -9.877 6.179 1.00 98.56 514 ASN A CA 1
ATOM 4110 C C . ASN A 1 514 ? -17.546 -9.577 7.620 1.00 98.56 514 ASN A C 1
ATOM 4112 O O . ASN A 1 514 ? -16.408 -9.836 8.010 1.00 98.56 514 ASN A O 1
ATOM 4116 N N . ILE A 1 515 ? -18.483 -9.057 8.412 1.00 98.69 515 ILE A N 1
ATOM 4117 C CA . ILE A 1 515 ? -18.291 -8.896 9.850 1.00 98.69 515 ILE A CA 1
ATOM 4118 C C . ILE A 1 515 ? -18.584 -10.226 10.540 1.00 98.69 515 ILE A C 1
ATOM 4120 O O . ILE A 1 515 ? -19.634 -10.834 10.310 1.00 98.69 515 ILE A O 1
ATOM 4124 N N . TYR A 1 516 ? -17.667 -10.651 11.401 1.00 98.62 516 TYR A N 1
ATOM 4125 C CA . TYR A 1 516 ? -17.786 -11.824 12.261 1.00 98.62 516 TYR A CA 1
ATOM 4126 C C . TYR A 1 516 ? -17.777 -11.402 13.726 1.00 98.62 516 TYR A C 1
ATOM 4128 O O . TYR A 1 516 ? -17.254 -10.341 14.062 1.00 98.62 516 TYR A O 1
ATOM 4136 N N . ALA A 1 517 ? -18.370 -12.228 14.585 1.00 98.50 517 ALA A N 1
ATOM 4137 C CA . ALA A 1 517 ? -18.379 -12.055 16.032 1.00 98.50 517 ALA A CA 1
ATOM 4138 C C . ALA A 1 517 ? -17.870 -13.333 16.704 1.00 98.50 517 ALA A C 1
ATOM 4140 O O . ALA A 1 517 ? -18.434 -14.408 16.506 1.00 98.50 517 ALA A O 1
ATOM 4141 N N . TYR A 1 518 ? -16.816 -13.206 17.504 1.00 98.44 518 TYR A N 1
ATOM 4142 C CA . TYR A 1 518 ? -16.250 -14.270 18.325 1.00 98.44 518 TYR A CA 1
ATOM 4143 C C . TYR A 1 518 ? -16.679 -14.080 19.778 1.00 98.44 518 TYR A C 1
ATOM 4145 O O . TYR A 1 518 ? -16.402 -13.038 20.372 1.00 98.44 518 TYR A O 1
ATOM 4153 N N . HIS A 1 519 ? -17.360 -15.068 20.352 1.00 98.00 519 HIS A N 1
ATOM 4154 C CA . HIS A 1 519 ? -17.834 -15.028 21.730 1.00 98.00 519 HIS A CA 1
ATOM 4155 C C . HIS A 1 519 ? -16.711 -15.429 22.694 1.00 98.00 519 HIS A C 1
ATOM 4157 O O . HIS A 1 519 ? -16.321 -16.594 22.761 1.00 98.00 519 HIS A O 1
ATOM 4163 N N . LEU A 1 520 ? -16.243 -14.492 23.520 1.00 96.06 520 LEU A N 1
ATOM 4164 C CA . LEU A 1 520 ? -15.042 -14.662 24.351 1.00 96.06 520 LEU A CA 1
ATOM 4165 C C . LEU A 1 520 ? -15.129 -15.830 25.342 1.00 96.06 520 LEU A C 1
ATOM 4167 O O . LEU A 1 520 ? -14.156 -16.552 25.525 1.00 96.06 520 LEU A O 1
ATOM 4171 N N . LYS A 1 521 ? -16.297 -16.040 25.963 1.00 95.81 521 LYS A N 1
ATOM 4172 C CA . LYS A 1 521 ? -16.481 -17.108 26.965 1.00 95.81 521 LYS A CA 1
ATOM 4173 C C . LYS A 1 521 ? -16.570 -18.520 26.375 1.00 95.81 521 LYS A C 1
ATOM 4175 O O . LYS A 1 521 ? -16.104 -19.459 27.004 1.00 95.81 521 LYS A O 1
ATOM 4180 N N . THR A 1 522 ? -17.234 -18.686 25.231 1.00 96.81 522 THR A N 1
ATOM 4181 C CA . THR A 1 522 ? -17.546 -20.011 24.663 1.00 96.81 522 THR A CA 1
ATOM 4182 C C . THR A 1 522 ? -16.615 -20.400 23.522 1.00 96.81 522 THR A C 1
ATOM 4184 O O . THR A 1 522 ? -16.597 -21.562 23.136 1.00 96.81 522 THR A O 1
ATOM 4187 N N . GLY A 1 523 ? -15.880 -19.442 22.953 1.00 96.25 523 GLY A N 1
ATOM 4188 C CA . GLY A 1 523 ? -15.085 -19.637 21.744 1.00 96.25 523 GLY A CA 1
ATOM 4189 C C . GLY A 1 523 ? -15.909 -19.766 20.460 1.00 96.25 523 GLY A C 1
ATOM 4190 O O . GLY A 1 523 ? -15.355 -20.053 19.403 1.00 96.25 523 GLY A O 1
ATOM 4191 N N . ALA A 1 524 ? -17.229 -19.562 20.526 1.00 97.19 524 ALA A N 1
ATOM 4192 C CA . ALA A 1 524 ? -18.100 -19.690 19.365 1.00 97.19 524 ALA A CA 1
ATOM 4193 C C . ALA A 1 524 ? -17.903 -18.521 18.392 1.00 97.19 524 ALA A C 1
ATOM 4195 O O . ALA A 1 524 ? -17.937 -17.352 18.787 1.00 97.19 524 ALA A O 1
ATOM 4196 N N . LEU A 1 525 ? -17.745 -18.844 17.111 1.00 97.88 525 LEU A N 1
ATOM 4197 C CA . LEU A 1 525 ? -17.634 -17.876 16.029 1.00 97.88 525 LEU A CA 1
ATOM 4198 C C . LEU A 1 525 ? -18.952 -17.788 15.260 1.00 97.88 525 LEU A C 1
ATOM 4200 O O . LEU A 1 525 ? -19.573 -18.807 14.977 1.00 97.88 525 LEU A O 1
ATOM 4204 N N . PHE A 1 526 ? -19.339 -16.578 14.868 1.00 98.00 526 PHE A N 1
ATOM 4205 C CA . PHE A 1 526 ? -20.554 -16.316 14.105 1.00 98.00 526 PHE A CA 1
ATOM 4206 C C . PHE A 1 526 ? -20.310 -15.331 12.967 1.00 98.00 526 PHE A C 1
ATOM 4208 O O . PHE A 1 526 ? -19.475 -14.433 13.077 1.00 98.00 526 PHE A O 1
ATOM 4215 N N . GLN A 1 527 ? -21.093 -15.451 11.897 1.00 98.19 527 GLN A N 1
ATOM 4216 C CA . GLN A 1 527 ? -21.118 -14.482 10.806 1.00 98.19 527 GLN A CA 1
ATOM 4217 C C . GLN A 1 527 ? -22.268 -13.483 11.011 1.00 98.19 527 GLN A C 1
ATOM 4219 O O . GLN A 1 527 ? -23.442 -13.855 11.057 1.00 98.19 527 GLN A O 1
ATOM 4224 N N . VAL A 1 528 ? -21.932 -12.195 11.124 1.00 98.44 528 VAL A N 1
ATOM 4225 C CA . VAL A 1 528 ? -22.873 -11.110 11.457 1.00 98.44 528 VAL A CA 1
ATOM 4226 C C . VAL A 1 528 ? -23.480 -10.472 10.209 1.00 98.44 528 VAL A C 1
ATOM 4228 O O . VAL A 1 528 ? -24.652 -10.092 10.227 1.00 98.44 528 VAL A O 1
ATOM 4231 N N . THR A 1 529 ? -22.710 -10.357 9.124 1.00 98.69 529 THR A N 1
ATOM 4232 C CA . THR A 1 529 ? -23.186 -9.847 7.827 1.00 98.69 529 THR A CA 1
ATOM 4233 C C . THR A 1 529 ? -23.081 -10.913 6.746 1.00 98.69 529 THR A C 1
ATOM 4235 O O . THR A 1 529 ? -22.209 -11.774 6.799 1.00 98.69 529 THR A O 1
ATOM 4238 N N . ASN A 1 530 ? -23.934 -10.823 5.728 1.00 98.06 530 ASN A N 1
ATOM 4239 C CA . ASN A 1 530 ? -23.810 -11.590 4.491 1.00 98.06 530 ASN A CA 1
ATOM 4240 C C . ASN A 1 530 ? -24.067 -10.644 3.314 1.00 98.06 530 ASN A C 1
ATOM 4242 O O . ASN A 1 530 ? -25.216 -10.411 2.933 1.00 98.06 530 ASN A O 1
ATOM 4246 N N . VAL A 1 531 ? -23.001 -10.016 2.813 1.00 98.12 531 VAL A N 1
ATOM 4247 C CA . VAL A 1 531 ? -23.054 -8.997 1.749 1.00 98.12 531 VAL A CA 1
ATOM 4248 C C . VAL A 1 531 ? -22.483 -9.516 0.429 1.00 98.12 531 VAL A C 1
ATOM 4250 O O . VAL A 1 531 ? -21.778 -10.516 0.400 1.00 98.12 531 VAL A O 1
ATOM 4253 N N . LEU A 1 532 ? -22.761 -8.810 -0.673 1.00 97.62 532 LEU A N 1
ATOM 4254 C CA . LEU A 1 532 ? -22.231 -9.163 -1.997 1.00 97.62 532 LEU A CA 1
ATOM 4255 C C . LEU A 1 532 ? -20.844 -8.579 -2.285 1.00 97.62 532 LEU A C 1
ATOM 4257 O O . LEU A 1 532 ? -20.095 -9.166 -3.054 1.00 97.62 532 LEU A O 1
ATOM 4261 N N . ASN A 1 533 ? -20.495 -7.428 -1.708 1.00 95.38 533 ASN A N 1
ATOM 4262 C CA . ASN A 1 533 ? -19.262 -6.708 -2.041 1.00 95.38 533 ASN A CA 1
ATOM 4263 C C . ASN A 1 533 ? -18.224 -6.837 -0.925 1.00 95.38 533 ASN A C 1
ATOM 4265 O O . ASN A 1 533 ? -17.250 -7.563 -1.106 1.00 95.38 533 ASN A O 1
ATOM 4269 N N . GLY A 1 534 ? -18.462 -6.189 0.218 1.00 96.69 534 GLY A N 1
ATOM 4270 C CA . GLY A 1 534 ? -17.626 -6.292 1.413 1.00 96.69 534 GLY A CA 1
ATOM 4271 C C . GLY A 1 534 ? -18.138 -5.414 2.560 1.00 96.69 534 GLY A C 1
ATOM 4272 O O . GLY A 1 534 ? -18.811 -4.409 2.312 1.00 96.69 534 GLY A O 1
ATOM 4273 N N . ALA A 1 535 ? -17.846 -5.814 3.796 1.00 98.25 535 ALA A N 1
ATOM 4274 C CA . ALA A 1 535 ? -18.161 -5.115 5.039 1.00 98.25 535 ALA A CA 1
ATOM 4275 C C . ALA A 1 535 ? -16.923 -5.086 5.948 1.00 98.25 535 ALA A C 1
ATOM 4277 O O . ALA A 1 535 ? -16.293 -6.122 6.164 1.00 98.25 535 ALA A O 1
ATOM 4278 N N . PHE A 1 536 ? -16.584 -3.904 6.465 1.00 97.62 536 PHE A N 1
ATOM 4279 C CA . PHE A 1 536 ? -15.312 -3.636 7.132 1.00 97.62 536 PHE A CA 1
ATOM 4280 C C . PHE A 1 536 ? -15.457 -2.724 8.354 1.00 97.62 536 PHE A C 1
ATOM 4282 O O . PHE A 1 536 ? -16.447 -2.006 8.480 1.00 97.62 536 PHE A O 1
ATOM 4289 N N . ALA A 1 537 ? -14.420 -2.687 9.197 1.00 96.75 537 ALA A N 1
ATOM 4290 C CA . ALA A 1 537 ? -14.264 -1.741 10.308 1.00 96.75 537 ALA A CA 1
ATOM 4291 C C . ALA A 1 537 ? -15.527 -1.630 11.197 1.00 96.75 537 ALA A C 1
ATOM 4293 O O . ALA A 1 537 ? -16.165 -0.574 11.229 1.00 96.75 537 ALA A O 1
ATOM 4294 N N . PRO A 1 538 ? -15.921 -2.722 11.879 1.00 98.19 538 PRO A N 1
ATOM 4295 C CA . PRO A 1 538 ? -17.126 -2.741 12.697 1.00 98.19 538 PRO A CA 1
ATOM 4296 C C . PRO A 1 538 ? -17.017 -1.809 13.913 1.00 98.19 538 PRO A C 1
ATOM 4298 O O . PRO A 1 538 ? -15.947 -1.628 14.488 1.00 98.19 538 PRO A O 1
ATOM 4301 N N . SER A 1 539 ? -18.148 -1.267 14.360 1.00 97.69 539 SER A N 1
ATOM 4302 C CA . SER A 1 539 ? -18.289 -0.569 15.640 1.00 97.69 539 SER A CA 1
ATOM 4303 C C . SER A 1 539 ? -19.704 -0.744 16.183 1.00 97.69 539 SER A C 1
ATOM 4305 O O . SER A 1 539 ? -20.670 -0.653 15.432 1.00 97.69 539 SER A O 1
ATOM 4307 N N . LEU A 1 540 ? -19.833 -0.989 17.486 1.00 97.81 540 LEU A N 1
ATOM 4308 C CA . LEU A 1 540 ? -21.126 -1.151 18.152 1.00 97.81 540 LEU A CA 1
ATOM 4309 C C . LEU A 1 540 ? -21.532 0.112 18.909 1.00 97.81 540 LEU A C 1
ATOM 4311 O O . LEU A 1 540 ? -20.679 0.769 19.507 1.00 97.81 540 LEU A O 1
ATOM 4315 N N . SER A 1 541 ? -22.829 0.425 18.894 1.00 97.31 541 SER A N 1
ATOM 4316 C CA . SER A 1 541 ? -23.421 1.482 19.719 1.00 97.31 541 SER A CA 1
ATOM 4317 C C . SER A 1 541 ? -23.225 1.183 21.203 1.00 97.31 541 SER A C 1
ATOM 4319 O O . SER A 1 541 ? -23.130 0.023 21.593 1.00 97.31 541 SER A O 1
ATOM 4321 N N . ALA A 1 542 ? -23.195 2.220 22.045 1.00 95.62 542 ALA A N 1
ATOM 4322 C CA . ALA A 1 542 ? -22.961 2.083 23.488 1.00 95.62 542 ALA A CA 1
ATOM 4323 C C . ALA A 1 542 ? -23.928 1.109 24.194 1.00 95.62 542 ALA A C 1
ATOM 4325 O O . ALA A 1 542 ? -23.554 0.458 25.164 1.00 95.62 542 ALA A O 1
ATOM 4326 N N . ASP A 1 543 ? -25.160 0.990 23.693 1.00 95.94 543 ASP A N 1
ATOM 4327 C CA . ASP A 1 543 ? -26.189 0.075 24.200 1.00 95.94 543 ASP A CA 1
ATOM 4328 C C . ASP A 1 543 ? -26.137 -1.335 23.577 1.00 95.94 543 ASP A C 1
ATOM 4330 O O . ASP A 1 543 ? -26.965 -2.186 23.901 1.00 95.94 543 ASP A O 1
ATOM 4334 N N . GLY A 1 544 ? -25.194 -1.585 22.664 1.00 95.94 544 GLY A N 1
ATOM 4335 C CA . GLY A 1 544 ? -24.992 -2.867 21.992 1.00 95.94 544 GLY A CA 1
ATOM 4336 C C . GLY A 1 544 ? -26.071 -3.242 20.972 1.00 95.94 544 GLY A C 1
ATOM 4337 O O . GLY A 1 544 ? -26.099 -4.388 20.533 1.00 95.94 544 GLY A O 1
ATOM 4338 N N . ARG A 1 545 ? -26.970 -2.324 20.589 1.00 95.56 545 ARG A N 1
ATOM 4339 C CA . ARG A 1 545 ? -28.112 -2.638 19.708 1.00 95.56 545 ARG A CA 1
ATOM 4340 C C . ARG A 1 545 ? -27.849 -2.423 18.224 1.00 95.56 545 ARG A C 1
ATOM 4342 O O . ARG A 1 545 ? -28.511 -3.055 17.399 1.00 95.56 545 ARG A O 1
ATOM 4349 N N . LEU A 1 546 ? -26.917 -1.546 17.865 1.00 97.31 546 LEU A N 1
ATOM 4350 C CA . LEU A 1 546 ? -26.606 -1.202 16.480 1.00 97.31 546 LEU A CA 1
ATOM 4351 C C . LEU A 1 546 ? -25.142 -1.496 16.163 1.00 97.31 546 LEU A C 1
ATOM 4353 O O . LEU A 1 546 ? -24.243 -1.167 16.930 1.00 97.31 546 LEU A O 1
ATOM 4357 N N . LEU A 1 547 ? -24.917 -2.071 14.986 1.00 98.25 547 LEU A N 1
ATOM 4358 C CA . LEU A 1 547 ? -23.620 -2.224 14.344 1.00 98.25 547 LEU A CA 1
ATOM 4359 C C . LEU A 1 547 ? -23.490 -1.183 13.233 1.00 98.25 547 LEU A C 1
ATOM 4361 O O . LEU A 1 547 ? -24.302 -1.163 12.310 1.00 98.25 547 LEU A O 1
ATOM 4365 N N . ALA A 1 548 ? -22.434 -0.378 13.293 1.00 98.44 548 ALA A N 1
ATOM 4366 C CA . ALA A 1 548 ? -21.939 0.412 12.181 1.00 98.44 548 ALA A CA 1
ATOM 4367 C C . ALA A 1 548 ? -20.776 -0.315 11.507 1.00 98.44 548 ALA A C 1
ATOM 4369 O O . ALA A 1 548 ? -19.937 -0.914 12.178 1.00 98.44 548 ALA A O 1
ATOM 4370 N N . TYR A 1 549 ? -20.712 -0.256 10.182 1.00 98.56 549 TYR A N 1
ATOM 4371 C CA . TYR A 1 549 ? -19.588 -0.786 9.415 1.00 98.56 549 TYR A CA 1
ATOM 4372 C C . TYR A 1 549 ? -19.426 -0.016 8.102 1.00 98.56 549 TYR A C 1
ATOM 4374 O O . TYR A 1 549 ? -20.377 0.586 7.600 1.00 98.56 549 TYR A O 1
ATOM 4382 N N . ALA A 1 550 ? -18.225 -0.038 7.533 1.00 97.88 550 ALA A N 1
ATOM 4383 C CA . ALA A 1 550 ? -17.977 0.467 6.190 1.00 97.88 550 ALA A CA 1
ATOM 4384 C C . ALA A 1 550 ? -18.329 -0.620 5.163 1.00 97.88 550 ALA A C 1
ATOM 4386 O O . ALA A 1 550 ? -17.727 -1.692 5.152 1.00 97.88 550 ALA A O 1
ATOM 4387 N N . GLY A 1 551 ? -19.325 -0.375 4.319 1.00 97.44 551 GLY A N 1
ATOM 4388 C CA . GLY A 1 551 ? -19.754 -1.281 3.256 1.00 97.44 551 GLY A CA 1
ATOM 4389 C C . GLY A 1 551 ? -19.351 -0.760 1.882 1.00 97.44 551 GLY A C 1
ATOM 4390 O O . GLY A 1 551 ? -19.432 0.440 1.625 1.00 97.44 551 GLY A O 1
ATOM 4391 N N . TYR A 1 552 ? -18.931 -1.653 0.989 1.00 96.12 552 TYR A N 1
ATOM 4392 C CA . TYR A 1 552 ? -18.499 -1.263 -0.354 1.00 96.12 552 TYR A CA 1
ATOM 4393 C C . TYR A 1 552 ? -19.634 -1.294 -1.392 1.00 96.12 552 TYR A C 1
ATOM 4395 O O . TYR A 1 552 ? -20.421 -2.244 -1.469 1.00 96.12 552 TYR A O 1
ATOM 4403 N N . THR A 1 553 ? -19.674 -0.267 -2.237 1.00 94.38 553 THR A N 1
ATOM 4404 C CA . THR A 1 553 ? -20.576 -0.094 -3.389 1.00 94.38 553 THR A CA 1
ATOM 4405 C C . THR A 1 553 ? -19.749 0.160 -4.654 1.00 94.38 553 THR A C 1
ATOM 4407 O O . THR A 1 553 ? -18.566 0.472 -4.546 1.00 94.38 553 THR A O 1
ATOM 4410 N N . SER A 1 554 ? -20.341 0.098 -5.853 1.00 92.12 554 SER A N 1
ATOM 4411 C CA . SER A 1 554 ? -19.620 0.445 -7.099 1.00 92.12 554 SER A CA 1
ATOM 4412 C C . SER A 1 554 ? -19.052 1.865 -7.124 1.00 92.12 554 SER A C 1
ATOM 4414 O O . SER A 1 554 ? -18.133 2.139 -7.888 1.00 92.12 554 SER A O 1
ATOM 4416 N N . LYS A 1 555 ? -19.574 2.767 -6.286 1.00 91.62 555 LYS A N 1
ATOM 4417 C CA . LYS A 1 555 ? -19.094 4.147 -6.180 1.00 91.62 555 LYS A CA 1
ATOM 4418 C C . LYS A 1 555 ? -18.004 4.323 -5.128 1.00 91.62 555 LYS A C 1
ATOM 4420 O O . LYS A 1 555 ? -17.436 5.401 -5.063 1.00 91.62 555 LYS A O 1
ATOM 4425 N N . GLY A 1 556 ? -17.733 3.318 -4.293 1.00 94.25 556 GLY A N 1
ATOM 4426 C CA . GLY A 1 556 ? -16.829 3.412 -3.147 1.00 94.25 556 GLY A CA 1
ATOM 4427 C C . GLY A 1 556 ? -17.474 2.974 -1.830 1.00 94.25 556 GLY A C 1
ATOM 4428 O O . GLY A 1 556 ? -18.489 2.270 -1.819 1.00 94.25 556 GLY A O 1
ATOM 4429 N N . TYR A 1 557 ? -16.876 3.374 -0.711 1.00 95.94 557 TYR A N 1
ATOM 4430 C CA . TYR A 1 557 ? -17.312 2.990 0.630 1.00 95.94 557 TYR A CA 1
ATOM 4431 C C . TYR A 1 557 ? -18.392 3.919 1.194 1.00 95.94 557 TYR A C 1
ATOM 4433 O O . TYR A 1 557 ? -18.329 5.141 1.061 1.00 95.94 557 TYR A O 1
ATOM 4441 N N . GLU A 1 558 ? -19.358 3.321 1.885 1.00 96.81 558 GLU A N 1
ATOM 4442 C CA . GLU A 1 558 ? -20.401 4.007 2.646 1.00 96.81 558 GLU A CA 1
ATOM 4443 C C . GLU A 1 558 ? -20.478 3.449 4.068 1.00 96.81 558 GLU A C 1
ATOM 4445 O O . GLU A 1 558 ? -20.104 2.304 4.319 1.00 96.81 558 GLU A O 1
ATOM 4450 N N . ILE A 1 559 ? -21.011 4.233 5.003 1.00 98.06 559 ILE A N 1
ATOM 4451 C CA . ILE A 1 559 ? -21.299 3.775 6.360 1.00 98.06 559 ILE A CA 1
ATOM 4452 C C . ILE A 1 559 ? -22.695 3.160 6.387 1.00 98.06 559 ILE A C 1
ATOM 4454 O O . ILE A 1 559 ? -23.676 3.787 5.979 1.00 98.06 559 ILE A O 1
ATOM 4458 N N . PHE A 1 560 ? -22.780 1.932 6.883 1.00 98.12 560 PHE A N 1
ATOM 4459 C CA . PHE A 1 560 ? -24.011 1.168 7.031 1.00 98.12 560 PHE A CA 1
ATOM 4460 C C . PHE A 1 560 ? -24.336 0.941 8.503 1.00 98.12 560 PHE A C 1
ATOM 4462 O O . PHE A 1 560 ? -23.429 0.710 9.298 1.00 98.12 560 PHE A O 1
ATOM 4469 N N . ILE A 1 561 ? -25.628 0.940 8.833 1.00 98.00 561 ILE A N 1
ATOM 4470 C CA . ILE A 1 561 ? -26.168 0.579 10.148 1.00 98.00 561 ILE A CA 1
ATOM 4471 C C . ILE A 1 561 ? -26.992 -0.706 10.037 1.00 98.00 561 ILE A C 1
ATOM 4473 O O . ILE A 1 561 ? -27.817 -0.849 9.135 1.00 98.00 561 ILE A O 1
ATOM 4477 N N . LEU A 1 562 ? -26.782 -1.643 10.959 1.00 96.88 562 LEU A N 1
ATOM 4478 C CA . LEU A 1 562 ? -27.495 -2.918 11.050 1.00 96.88 562 LEU A CA 1
ATOM 4479 C C . LEU A 1 562 ? -27.858 -3.212 12.517 1.00 96.88 562 LEU A C 1
ATOM 4481 O O . LEU A 1 562 ? -27.004 -3.022 13.381 1.00 96.88 562 LEU A O 1
ATOM 4485 N N . PRO A 1 563 ? -29.055 -3.742 12.830 1.00 96.62 563 PRO A N 1
ATOM 4486 C CA . PRO A 1 563 ? -29.340 -4.253 14.169 1.00 96.62 563 PRO A CA 1
ATOM 4487 C C . PRO A 1 563 ? -28.365 -5.368 14.576 1.00 96.62 563 PRO A C 1
ATOM 4489 O O . PRO A 1 563 ? -28.210 -6.373 13.869 1.00 96.62 563 PRO A O 1
ATOM 4492 N N . PHE A 1 564 ? -27.734 -5.214 15.736 1.00 96.31 564 PHE A N 1
ATOM 4493 C CA . PHE A 1 564 ? -26.862 -6.220 16.326 1.00 96.31 564 PHE A CA 1
ATOM 4494 C C . PHE A 1 564 ? -27.680 -7.126 17.249 1.00 96.31 564 PHE A C 1
ATOM 4496 O O . PHE A 1 564 ? -28.053 -6.756 18.357 1.00 96.31 564 PHE A O 1
ATOM 4503 N N . SER A 1 565 ? -28.011 -8.321 16.758 1.00 95.69 565 SER A N 1
ATOM 4504 C CA . SER A 1 565 ? -28.800 -9.307 17.496 1.00 95.69 565 SER A CA 1
ATOM 4505 C C . SER A 1 565 ? -28.187 -10.696 17.321 1.00 95.69 565 SER A C 1
ATOM 4507 O O . SER A 1 565 ? -28.266 -11.233 16.212 1.00 95.69 565 SER A O 1
ATOM 4509 N N . PRO A 1 566 ? -27.614 -11.301 18.382 1.00 94.50 566 PRO A N 1
ATOM 4510 C CA . PRO A 1 566 ? -26.985 -12.620 18.300 1.00 94.50 566 PRO A CA 1
ATOM 4511 C C . PRO A 1 566 ? -27.889 -13.732 17.767 1.00 94.50 566 PRO A C 1
ATOM 4513 O O . PRO A 1 566 ? -27.424 -14.626 17.071 1.00 94.50 566 PRO A O 1
ATOM 4516 N N . ARG A 1 567 ? -29.203 -13.639 18.010 1.00 94.88 567 ARG A N 1
ATOM 4517 C CA . ARG A 1 567 ? -30.196 -14.595 17.486 1.00 94.88 567 ARG A CA 1
ATOM 4518 C C . ARG A 1 567 ? -30.304 -14.590 15.961 1.00 94.88 567 ARG A C 1
ATOM 4520 O O . ARG A 1 567 ? -30.838 -15.531 15.393 1.00 94.88 567 ARG A O 1
ATOM 4527 N N . ALA A 1 568 ? -29.851 -13.520 15.314 1.00 95.38 568 ALA A N 1
ATOM 4528 C CA . ALA A 1 568 ? -29.922 -13.349 13.871 1.00 95.38 568 ALA A CA 1
ATOM 4529 C C . ALA A 1 568 ? -28.569 -13.575 13.177 1.00 95.38 568 ALA A C 1
ATOM 4531 O O . ALA A 1 568 ? -28.441 -13.283 11.984 1.00 95.38 568 ALA A O 1
ATOM 4532 N N . PHE A 1 569 ? -27.550 -14.030 13.914 1.00 96.88 569 PHE A N 1
ATOM 4533 C CA . PHE A 1 569 ? -26.268 -14.385 13.322 1.00 96.88 569 PHE A CA 1
ATOM 4534 C C . PHE A 1 569 ? -26.373 -15.697 12.553 1.00 96.88 569 PHE A C 1
ATOM 4536 O O . PHE A 1 569 ? -27.151 -16.586 12.891 1.00 96.88 569 PHE A O 1
ATOM 4543 N N . LEU A 1 570 ? -25.564 -15.807 11.507 1.00 97.00 570 LEU A N 1
ATOM 4544 C CA . LEU A 1 570 ? -25.439 -17.0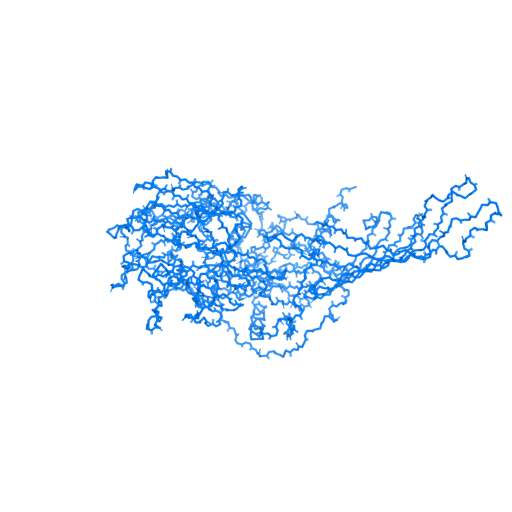24 10.726 1.00 97.00 570 LEU A CA 1
ATOM 4545 C C . LEU A 1 570 ? -24.297 -17.866 11.299 1.00 97.00 570 LEU A C 1
ATOM 4547 O O . LEU A 1 570 ? -23.305 -17.325 11.800 1.00 97.00 570 LEU A O 1
ATOM 4551 N N . ASN A 1 571 ? -24.396 -19.187 11.150 1.00 96.62 571 ASN A N 1
ATOM 4552 C CA . ASN A 1 571 ? -23.248 -20.067 11.373 1.00 96.62 571 ASN A CA 1
ATOM 4553 C C . ASN A 1 571 ? -22.072 -19.597 10.499 1.00 96.62 571 ASN A C 1
ATOM 4555 O O . ASN A 1 571 ? -22.299 -19.131 9.384 1.00 96.62 571 ASN A O 1
ATOM 4559 N N . PRO A 1 572 ? -20.819 -19.652 10.951 1.00 95.19 572 PRO A N 1
ATOM 4560 C CA . PRO A 1 572 ? -19.698 -19.292 10.098 1.00 95.19 572 PRO A CA 1
ATOM 4561 C C . PRO A 1 572 ? -19.552 -20.334 8.981 1.00 95.19 572 PRO A C 1
ATOM 4563 O O . PRO A 1 572 ? -19.862 -21.508 9.169 1.00 95.19 572 PRO A O 1
ATOM 4566 N N . LEU A 1 573 ? -19.104 -19.897 7.806 1.00 94.31 573 LEU A N 1
ATOM 4567 C CA . LEU A 1 573 ? -18.585 -20.820 6.798 1.00 94.31 573 LEU A CA 1
ATOM 4568 C C . LEU A 1 573 ? -17.104 -21.080 7.078 1.00 94.31 573 LEU A C 1
ATOM 4570 O O . LEU A 1 573 ? -16.401 -20.200 7.594 1.00 94.31 573 LEU A O 1
ATOM 4574 N N . GLU A 1 574 ? -16.647 -22.273 6.711 1.00 91.88 574 GLU A N 1
ATOM 4575 C CA . GLU A 1 574 ? -15.238 -22.642 6.814 1.00 91.88 574 GLU A CA 1
ATOM 4576 C C . GLU A 1 574 ? -14.369 -21.736 5.926 1.00 91.88 574 GLU A C 1
ATOM 4578 O O . GLU A 1 574 ? -14.783 -21.370 4.816 1.00 91.88 574 GLU A O 1
ATOM 4583 N N . PRO A 1 575 ? -13.169 -21.346 6.390 1.00 90.62 575 PRO A N 1
ATOM 4584 C CA . PRO A 1 575 ? -12.224 -20.629 5.550 1.00 90.62 575 PRO A CA 1
ATOM 4585 C C . PRO A 1 575 ? -11.777 -21.514 4.380 1.00 90.62 575 PRO A C 1
ATOM 4587 O O . PRO A 1 575 ? -11.554 -22.713 4.544 1.00 90.62 575 PRO A O 1
ATOM 4590 N N . LEU A 1 576 ? -11.612 -20.927 3.184 1.00 89.12 576 LEU A N 1
ATOM 4591 C CA . LEU A 1 576 ? -11.032 -21.693 2.064 1.00 89.12 576 LEU A CA 1
ATOM 4592 C C . LEU A 1 576 ? -9.617 -22.184 2.438 1.00 89.12 576 LEU A C 1
ATOM 4594 O O . LEU A 1 576 ? -8.943 -21.517 3.226 1.00 89.12 576 LEU A O 1
ATOM 4598 N N . PRO A 1 577 ? -9.133 -23.300 1.870 1.00 87.00 577 PRO A N 1
ATOM 4599 C CA . PRO A 1 577 ? -7.823 -23.844 2.213 1.00 87.00 577 PRO A CA 1
ATOM 4600 C C . PRO A 1 577 ? -6.674 -22.879 1.899 1.00 87.00 577 PRO A C 1
ATOM 4602 O O . PRO A 1 577 ? -6.728 -22.106 0.935 1.00 87.00 577 PRO A O 1
ATOM 4605 N N . VAL A 1 578 ? -5.609 -22.963 2.704 1.00 82.31 578 VAL A N 1
ATOM 4606 C CA . VAL A 1 578 ? -4.334 -22.278 2.446 1.00 82.31 578 VAL A CA 1
ATOM 4607 C C . VAL A 1 578 ? -3.805 -22.730 1.085 1.00 82.31 578 VAL A C 1
ATOM 4609 O O . VAL A 1 578 ? -3.785 -23.922 0.782 1.00 82.31 578 VAL A O 1
ATOM 4612 N N . ARG A 1 579 ? -3.382 -21.777 0.254 1.00 82.19 579 ARG A N 1
ATOM 4613 C CA . ARG A 1 579 ? -2.743 -22.082 -1.029 1.00 82.19 579 ARG A CA 1
ATOM 4614 C C . ARG A 1 579 ? -1.277 -22.403 -0.773 1.00 82.19 579 ARG A C 1
ATOM 4616 O O . ARG A 1 579 ? -0.626 -21.711 0.004 1.00 82.19 579 ARG A O 1
ATOM 4623 N N . GLU A 1 580 ? -0.748 -23.428 -1.428 1.00 74.81 580 GLU A N 1
ATOM 4624 C CA . GLU A 1 580 ? 0.686 -23.700 -1.348 1.00 74.81 580 GLU A CA 1
ATOM 4625 C C . GLU A 1 580 ? 1.479 -22.542 -1.961 1.00 74.81 580 GLU A C 1
ATOM 4627 O O . GLU A 1 580 ? 1.107 -21.977 -2.998 1.00 74.81 580 GLU A O 1
ATOM 4632 N N . ALA A 1 581 ? 2.575 -22.166 -1.303 1.00 66.94 581 ALA A N 1
ATOM 4633 C CA . ALA A 1 581 ? 3.462 -21.145 -1.825 1.00 66.94 581 ALA A CA 1
ATOM 4634 C C . ALA A 1 581 ? 4.132 -21.657 -3.104 1.00 66.94 581 ALA A C 1
ATOM 4636 O O . ALA A 1 581 ? 4.774 -22.703 -3.113 1.00 66.94 581 ALA A O 1
ATOM 4637 N N . ALA A 1 582 ? 4.025 -20.884 -4.188 1.00 61.06 582 ALA A N 1
ATOM 4638 C CA . ALA A 1 582 ? 4.656 -21.214 -5.468 1.00 61.06 582 ALA A CA 1
ATOM 4639 C C . ALA A 1 582 ? 6.200 -21.197 -5.416 1.00 61.06 582 ALA A C 1
ATOM 4641 O O . ALA A 1 582 ? 6.857 -21.582 -6.382 1.00 61.06 582 ALA A O 1
ATOM 4642 N N . HIS A 1 583 ? 6.785 -20.718 -4.315 1.00 67.12 583 HIS A N 1
ATOM 4643 C CA . HIS A 1 583 ? 8.220 -20.709 -4.063 1.00 67.12 583 HIS A CA 1
ATOM 4644 C C . HIS A 1 583 ? 8.491 -20.772 -2.551 1.00 67.12 583 HIS A C 1
ATOM 4646 O O . HIS A 1 583 ? 7.664 -20.358 -1.738 1.00 67.12 583 HIS A O 1
ATOM 4652 N N . PHE A 1 584 ? 9.680 -21.245 -2.182 1.00 62.00 584 PHE A N 1
ATOM 4653 C CA . PHE A 1 584 ? 10.207 -21.153 -0.821 1.00 62.00 584 PHE A CA 1
ATOM 4654 C C . PHE A 1 584 ? 11.267 -20.061 -0.772 1.00 62.00 584 PHE A C 1
ATOM 4656 O O . PHE A 1 584 ? 12.069 -19.940 -1.695 1.00 62.00 584 PHE A O 1
ATOM 4663 N N . MET A 1 585 ? 11.305 -19.285 0.311 1.00 69.31 585 MET A N 1
ATOM 4664 C CA . MET A 1 585 ? 12.348 -18.278 0.485 1.00 69.31 585 MET A CA 1
ATOM 4665 C C . MET A 1 585 ? 13.719 -18.935 0.655 1.00 69.31 585 MET A C 1
ATOM 4667 O O . MET A 1 585 ? 13.930 -19.629 1.655 1.00 69.31 585 MET A O 1
ATOM 4671 N N . PRO A 1 586 ? 14.675 -18.707 -0.259 1.00 65.88 586 PRO A N 1
ATOM 4672 C CA . PRO A 1 586 ? 15.983 -19.316 -0.129 1.00 65.88 586 PRO A CA 1
ATOM 4673 C C . PRO A 1 586 ? 16.799 -18.606 0.953 1.00 65.88 586 PRO A C 1
ATOM 4675 O O . PRO A 1 586 ? 16.835 -17.375 1.033 1.00 65.88 586 PRO A O 1
ATOM 4678 N N . ARG A 1 587 ? 17.528 -19.388 1.759 1.00 68.56 587 ARG A N 1
ATOM 4679 C CA . ARG A 1 587 ? 18.702 -18.869 2.470 1.00 68.56 587 ARG A CA 1
ATOM 4680 C C . ARG A 1 587 ? 19.831 -18.759 1.448 1.00 68.56 587 ARG A C 1
ATOM 4682 O O . ARG A 1 587 ? 20.435 -19.766 1.093 1.00 68.56 587 ARG A O 1
ATOM 4689 N N . GLY A 1 588 ? 20.061 -17.556 0.931 1.00 76.44 588 GLY A N 1
ATOM 4690 C CA . GLY A 1 588 ? 21.201 -17.285 0.060 1.00 76.44 588 GLY A CA 1
ATOM 4691 C C . GLY A 1 588 ? 22.521 -17.214 0.838 1.00 76.44 588 GLY A C 1
ATOM 4692 O O . GLY A 1 588 ? 22.519 -17.217 2.074 1.00 76.44 588 GLY A O 1
ATOM 4693 N N . PRO A 1 589 ? 23.662 -17.156 0.131 1.00 89.06 589 PRO A N 1
ATOM 4694 C CA . PRO A 1 589 ? 24.952 -16.930 0.767 1.00 89.06 589 PRO A CA 1
ATOM 4695 C C . PRO A 1 589 ? 24.997 -15.542 1.419 1.00 89.06 589 PRO A C 1
ATOM 4697 O O . PRO A 1 589 ? 24.313 -14.611 0.995 1.00 89.06 589 PRO A O 1
ATOM 4700 N N . THR A 1 590 ? 25.854 -15.377 2.422 1.00 92.88 590 THR A N 1
ATOM 4701 C CA . THR A 1 590 ? 26.140 -14.054 2.987 1.00 92.88 590 THR A CA 1
ATOM 4702 C C . THR A 1 590 ? 27.064 -13.286 2.045 1.00 92.88 590 THR A C 1
ATOM 4704 O O . THR A 1 590 ? 28.182 -13.718 1.769 1.00 92.88 590 THR A O 1
ATOM 4707 N N . TYR A 1 591 ? 26.627 -12.121 1.577 1.00 95.81 591 TYR A N 1
ATOM 4708 C CA . TYR A 1 591 ? 27.403 -11.265 0.681 1.00 95.81 591 TYR A CA 1
ATOM 4709 C C . TYR A 1 591 ? 28.330 -10.321 1.457 1.00 95.81 591 TYR A C 1
ATOM 4711 O O . TYR A 1 591 ? 28.003 -9.852 2.550 1.00 95.81 591 TYR A O 1
ATOM 4719 N N . LYS A 1 592 ? 29.489 -9.986 0.880 1.00 97.12 592 LYS A N 1
ATOM 4720 C CA . LYS A 1 592 ? 30.403 -8.996 1.467 1.00 97.12 592 LYS A CA 1
ATOM 4721 C C . LYS A 1 592 ? 29.787 -7.596 1.386 1.00 97.12 592 LYS A C 1
ATOM 4723 O O . LYS A 1 592 ? 29.318 -7.179 0.331 1.00 97.12 592 LYS A O 1
ATOM 4728 N N . ILE A 1 593 ? 29.838 -6.870 2.501 1.00 98.06 593 ILE A N 1
ATOM 4729 C CA . ILE A 1 593 ? 29.359 -5.487 2.609 1.00 98.06 593 ILE A CA 1
ATOM 4730 C C . ILE A 1 593 ? 30.554 -4.539 2.619 1.00 98.06 593 ILE A C 1
ATOM 4732 O O . ILE A 1 593 ? 31.538 -4.790 3.314 1.00 98.06 593 ILE A O 1
ATOM 4736 N N . SER A 1 594 ? 30.444 -3.443 1.876 1.00 97.31 594 SER A N 1
ATOM 4737 C CA . SER A 1 594 ? 31.419 -2.354 1.830 1.00 97.31 594 SER A CA 1
ATOM 4738 C C . SER A 1 594 ? 30.738 -0.995 1.979 1.00 97.31 594 SER A C 1
ATOM 4740 O O . SER A 1 594 ? 29.510 -0.887 1.952 1.00 97.31 594 SER A O 1
ATOM 4742 N N . ASP A 1 595 ? 31.538 0.048 2.182 1.00 97.19 595 ASP A N 1
ATOM 4743 C CA . ASP A 1 595 ? 31.050 1.422 2.190 1.00 97.19 595 ASP A CA 1
ATOM 4744 C C . ASP A 1 595 ? 30.530 1.847 0.818 1.00 97.19 595 ASP A C 1
ATOM 4746 O O . ASP A 1 595 ? 31.081 1.491 -0.234 1.00 97.19 595 ASP A O 1
ATOM 4750 N N . TYR A 1 596 ? 29.430 2.597 0.832 1.00 95.69 596 TYR A N 1
ATOM 4751 C CA . TYR A 1 596 ? 28.927 3.227 -0.373 1.00 95.69 596 TYR A CA 1
ATOM 4752 C C . TYR A 1 596 ? 29.830 4.405 -0.752 1.00 95.69 596 TYR A C 1
ATOM 4754 O O . TYR A 1 596 ? 30.218 5.205 0.093 1.00 95.69 596 TYR A O 1
ATOM 4762 N N . SER A 1 597 ? 30.154 4.510 -2.038 1.00 93.75 597 SER A N 1
ATOM 4763 C CA . SER A 1 597 ? 30.859 5.658 -2.602 1.00 93.75 597 SER A CA 1
ATOM 4764 C C . SER A 1 597 ? 30.119 6.092 -3.865 1.00 93.75 597 SER A C 1
ATOM 4766 O O . SER A 1 597 ? 29.843 5.223 -4.701 1.00 93.75 597 SER A O 1
ATOM 4768 N N . PRO A 1 598 ? 29.795 7.389 -4.017 1.00 91.62 598 PRO A N 1
ATOM 4769 C CA . PRO A 1 598 ? 29.067 7.892 -5.179 1.00 91.62 598 PRO A CA 1
ATOM 4770 C C . PRO A 1 598 ? 29.952 8.001 -6.429 1.00 91.62 598 PRO A C 1
ATOM 4772 O O . PRO A 1 598 ? 29.445 7.873 -7.539 1.00 91.62 598 PRO A O 1
ATOM 4775 N N . LEU A 1 599 ? 31.272 8.178 -6.269 1.00 91.75 599 LEU A N 1
ATOM 4776 C CA . LEU A 1 599 ? 32.209 8.482 -7.362 1.00 91.75 599 LEU A CA 1
ATOM 4777 C C . LEU A 1 599 ? 32.137 7.514 -8.562 1.00 91.75 599 LEU A C 1
ATOM 4779 O O . LEU A 1 599 ? 32.076 7.999 -9.691 1.00 91.75 599 LEU A O 1
ATOM 4783 N N . PRO A 1 600 ? 32.064 6.176 -8.384 1.00 92.19 600 PRO A N 1
ATOM 4784 C CA . PRO A 1 600 ? 31.967 5.246 -9.515 1.00 92.19 600 PRO A CA 1
ATOM 4785 C C . PRO A 1 600 ? 30.697 5.426 -10.360 1.00 92.19 600 PRO A C 1
ATOM 4787 O O . PRO A 1 600 ? 30.636 4.965 -11.499 1.00 92.19 600 PRO A O 1
ATOM 4790 N N . TYR A 1 601 ? 29.672 6.072 -9.801 1.00 91.12 601 TYR A N 1
ATOM 4791 C CA . TYR A 1 601 ? 28.379 6.283 -10.440 1.00 91.12 601 TYR A CA 1
ATOM 4792 C C . TYR A 1 601 ? 28.248 7.652 -11.114 1.00 91.12 601 TYR A C 1
ATOM 4794 O O . TYR A 1 601 ? 27.246 7.892 -11.781 1.00 91.12 601 TYR A O 1
ATOM 4802 N N . LEU A 1 602 ? 29.241 8.534 -10.986 1.00 90.69 602 LEU A N 1
ATOM 4803 C CA . LEU A 1 602 ? 29.217 9.863 -11.604 1.00 90.69 602 LEU A CA 1
ATOM 4804 C C . LEU A 1 602 ? 29.751 9.876 -13.042 1.00 90.69 602 LEU A C 1
ATOM 4806 O O . LEU A 1 602 ? 29.884 10.943 -13.628 1.00 90.69 602 LEU A O 1
ATOM 4810 N N . SER A 1 603 ? 30.032 8.721 -13.645 1.00 91.12 603 SER A N 1
ATOM 4811 C CA . SER A 1 603 ? 30.274 8.660 -15.091 1.00 91.12 603 SER A CA 1
ATOM 4812 C C . SER A 1 603 ? 29.017 9.084 -15.876 1.00 91.12 603 SER A C 1
ATOM 4814 O O . SER A 1 603 ? 27.901 8.888 -15.380 1.00 91.12 603 SER A O 1
ATOM 4816 N N . PRO A 1 604 ? 29.164 9.664 -17.087 1.00 90.25 604 PRO A N 1
ATOM 4817 C CA . PRO A 1 604 ? 28.017 10.052 -17.902 1.00 90.25 604 PRO A CA 1
ATOM 4818 C C . PRO A 1 604 ? 27.099 8.852 -18.168 1.00 90.25 604 PRO A C 1
ATOM 4820 O O . PRO A 1 604 ? 27.548 7.821 -18.668 1.00 90.25 604 PRO A O 1
ATOM 4823 N N . VAL A 1 605 ? 25.814 8.977 -17.830 1.00 89.44 605 VAL A N 1
ATOM 4824 C CA . VAL A 1 605 ? 24.813 7.904 -17.997 1.00 89.44 605 VAL A CA 1
ATOM 4825 C C . VAL A 1 605 ? 23.996 8.047 -19.277 1.00 89.44 605 VAL A C 1
ATOM 4827 O O . VAL A 1 605 ? 23.417 7.069 -19.751 1.00 89.44 605 VAL A O 1
ATOM 4830 N N . ALA A 1 606 ? 23.940 9.258 -19.827 1.00 89.69 606 ALA A N 1
ATOM 4831 C CA . ALA A 1 606 ? 23.343 9.555 -21.117 1.00 89.69 606 ALA A CA 1
ATOM 4832 C C . ALA A 1 606 ? 23.892 10.864 -21.683 1.00 89.69 606 ALA A C 1
ATOM 4834 O O . ALA A 1 606 ? 24.403 11.717 -20.948 1.00 89.69 606 ALA A O 1
ATOM 4835 N N . TRP A 1 607 ? 23.736 11.009 -22.993 1.00 89.00 607 TRP A N 1
ATOM 4836 C CA . TRP A 1 607 ? 23.937 12.258 -23.705 1.00 89.00 607 TRP A CA 1
ATOM 4837 C C . TRP A 1 607 ? 22.945 12.372 -24.861 1.00 89.00 607 TRP A C 1
ATOM 4839 O O . TRP A 1 607 ? 22.481 11.365 -25.392 1.00 89.00 607 TRP A O 1
ATOM 4849 N N . PHE A 1 608 ? 22.610 13.591 -25.260 1.00 84.00 608 PHE A N 1
ATOM 4850 C CA . PHE A 1 608 ? 21.787 13.841 -26.439 1.00 84.00 608 PHE A CA 1
ATOM 4851 C C . PHE A 1 608 ? 22.221 15.134 -27.115 1.00 84.00 608 PHE A C 1
ATOM 4853 O O . PHE A 1 608 ? 22.789 16.019 -26.475 1.00 84.00 608 PHE A O 1
ATOM 4860 N N . ALA A 1 609 ? 21.957 15.216 -28.415 1.00 84.94 609 ALA A N 1
ATOM 4861 C CA . ALA A 1 609 ? 22.186 16.412 -29.202 1.00 84.94 609 ALA A CA 1
ATOM 4862 C C . ALA A 1 609 ? 20.860 16.920 -29.774 1.00 84.94 609 ALA A C 1
ATOM 4864 O O . ALA A 1 609 ? 20.014 16.118 -30.183 1.00 84.94 609 ALA A O 1
ATOM 4865 N N . ASP A 1 610 ? 20.688 18.235 -29.809 1.00 82.94 610 ASP A N 1
ATOM 4866 C CA . ASP A 1 610 ? 19.521 18.895 -30.385 1.00 82.94 610 ASP A CA 1
ATOM 4867 C C . ASP A 1 610 ? 19.906 20.138 -31.195 1.00 82.94 610 ASP A C 1
ATOM 4869 O O . ASP A 1 610 ? 21.054 20.581 -31.185 1.00 82.94 610 ASP A O 1
ATOM 4873 N N . TRP A 1 611 ? 18.940 20.658 -31.951 1.00 82.75 611 TRP A N 1
ATOM 4874 C CA . TRP A 1 611 ? 19.066 21.909 -32.689 1.00 82.75 611 TRP A CA 1
ATOM 4875 C C . TRP A 1 611 ? 17.863 22.796 -32.394 1.00 82.75 611 TRP A C 1
ATOM 4877 O O . TRP A 1 611 ? 16.723 22.423 -32.688 1.00 82.75 611 TRP A O 1
ATOM 4887 N N . GLY A 1 612 ? 18.119 23.987 -31.864 1.00 68.56 612 GLY A N 1
ATOM 4888 C CA . GLY A 1 612 ? 17.112 25.006 -31.608 1.00 68.56 612 GLY A CA 1
ATOM 4889 C C . GLY A 1 612 ? 16.178 24.695 -30.442 1.00 68.56 612 GLY A C 1
ATOM 4890 O O . GLY A 1 612 ? 15.217 25.437 -30.250 1.00 68.56 612 GLY A O 1
ATOM 4891 N N . TYR A 1 613 ? 16.403 23.596 -29.711 1.00 65.12 613 TYR A N 1
ATOM 4892 C CA . TYR A 1 613 ? 15.492 23.139 -28.670 1.00 65.12 613 TYR A CA 1
ATOM 4893 C C . TYR A 1 613 ? 15.935 23.603 -27.286 1.00 65.12 613 TYR A C 1
ATOM 4895 O O . TYR A 1 613 ? 15.150 24.240 -26.585 1.00 65.12 613 TYR A O 1
ATOM 4903 N N . THR A 1 614 ? 17.180 23.314 -26.901 1.00 60.44 614 THR A N 1
ATOM 4904 C CA . THR A 1 614 ? 17.721 23.768 -25.610 1.00 60.44 614 THR A CA 1
ATOM 4905 C C . THR A 1 614 ? 17.974 25.274 -25.638 1.00 60.44 614 THR A C 1
ATOM 4907 O O . THR A 1 614 ? 17.606 25.994 -24.710 1.00 60.44 614 THR A O 1
ATOM 4910 N N . VAL A 1 615 ? 18.535 25.760 -26.744 1.00 65.06 615 VAL A N 1
ATOM 4911 C CA . VAL A 1 615 ? 18.695 27.183 -27.036 1.00 65.06 615 VAL A CA 1
ATOM 4912 C C . VAL A 1 615 ? 18.205 27.424 -28.457 1.00 65.06 615 VAL A C 1
ATOM 4914 O O . VAL A 1 615 ? 18.568 26.689 -29.377 1.00 65.06 615 VAL A O 1
ATOM 4917 N N . SER A 1 616 ? 17.355 28.436 -28.641 1.00 72.38 616 SER A N 1
ATOM 4918 C CA . SER A 1 616 ? 16.805 28.780 -29.956 1.00 72.38 616 SER A CA 1
ATOM 4919 C C . SER A 1 616 ? 17.931 28.985 -30.970 1.00 72.38 616 SER A C 1
ATOM 4921 O O . SER A 1 616 ? 18.882 29.709 -30.701 1.00 72.38 616 SER A O 1
ATOM 4923 N N . ASN A 1 617 ? 17.805 28.357 -32.140 1.00 79.50 617 ASN A N 1
ATOM 4924 C CA . ASN A 1 617 ? 18.778 28.392 -33.237 1.00 79.50 617 ASN A CA 1
ATOM 4925 C C . ASN A 1 617 ? 20.226 27.960 -32.914 1.00 79.50 617 ASN A C 1
ATOM 4927 O O . ASN A 1 617 ? 21.127 28.245 -33.702 1.00 79.50 617 ASN A O 1
ATOM 4931 N N . ALA A 1 618 ? 20.461 27.233 -31.822 1.00 82.38 618 ALA A N 1
ATOM 4932 C CA . ALA A 1 618 ? 21.777 26.681 -31.511 1.00 82.38 618 ALA A CA 1
ATOM 4933 C C . ALA A 1 618 ? 21.802 25.156 -31.659 1.00 82.38 618 ALA A C 1
ATOM 4935 O O . ALA A 1 618 ? 20.808 24.481 -31.398 1.00 82.38 618 ALA A O 1
ATOM 4936 N N . ALA A 1 619 ? 22.948 24.604 -32.048 1.00 88.31 619 ALA A N 1
ATOM 4937 C CA . ALA A 1 619 ? 23.252 23.198 -31.832 1.00 88.31 619 ALA A CA 1
ATOM 4938 C C . ALA A 1 619 ? 23.629 22.998 -30.360 1.00 88.31 619 ALA A C 1
ATOM 4940 O O . ALA A 1 619 ? 24.498 23.703 -29.849 1.00 88.31 619 ALA A O 1
ATOM 4941 N N . SER A 1 620 ? 23.012 22.028 -29.698 1.00 88.06 620 SER A N 1
ATOM 4942 C CA . SER A 1 620 ? 23.223 21.749 -28.279 1.00 88.06 620 SER A CA 1
ATOM 4943 C C . SER A 1 620 ? 23.655 20.302 -28.088 1.00 88.06 620 SER A C 1
ATOM 4945 O O . SER A 1 620 ? 23.078 19.394 -28.682 1.00 88.06 620 SER A O 1
ATOM 4947 N N . LEU A 1 621 ? 24.668 20.074 -27.255 1.00 90.62 621 LEU A N 1
ATOM 4948 C CA . LEU A 1 621 ? 25.106 18.759 -26.799 1.00 90.62 621 LEU A CA 1
ATOM 4949 C C . LEU A 1 621 ? 25.033 18.719 -25.280 1.00 90.62 621 LEU A C 1
ATOM 4951 O O . LEU A 1 621 ? 25.726 19.473 -24.601 1.00 90.62 621 LEU A O 1
ATOM 4955 N N . THR A 1 622 ? 24.248 17.788 -24.757 1.00 88.69 622 THR A N 1
ATOM 4956 C CA . THR A 1 622 ? 23.995 17.670 -23.328 1.00 88.69 622 THR A CA 1
ATOM 4957 C C . THR A 1 622 ? 24.419 16.310 -22.804 1.00 88.69 622 THR A C 1
ATOM 4959 O O . THR A 1 622 ? 24.125 15.285 -23.413 1.00 88.69 622 THR A O 1
ATOM 4962 N N . MET A 1 623 ? 25.077 16.294 -21.647 1.00 90.81 623 MET A N 1
ATOM 4963 C CA . MET A 1 623 ? 25.514 15.104 -20.921 1.00 90.81 623 MET A CA 1
ATOM 4964 C C . MET A 1 623 ? 25.080 15.188 -19.460 1.00 90.81 623 MET A C 1
ATOM 4966 O O . MET A 1 623 ? 24.983 16.272 -18.889 1.00 90.81 623 MET A O 1
ATOM 4970 N N . MET A 1 624 ? 24.853 14.038 -18.833 1.00 89.88 624 MET A N 1
ATOM 4971 C CA . MET A 1 624 ? 24.444 13.984 -17.430 1.00 89.88 624 MET A CA 1
ATOM 4972 C C . MET A 1 624 ? 24.965 12.740 -16.721 1.00 89.88 624 MET A C 1
ATOM 4974 O O . MET A 1 624 ? 25.138 11.684 -17.335 1.00 89.88 624 MET A O 1
ATOM 4978 N N . GLY A 1 625 ? 25.146 12.853 -15.408 1.00 90.25 625 GLY A N 1
ATOM 4979 C CA . GLY A 1 625 ? 25.511 11.755 -14.521 1.00 90.25 625 GLY A CA 1
ATOM 4980 C C . GLY A 1 625 ? 24.932 11.966 -13.127 1.00 90.25 625 GLY A C 1
ATOM 4981 O O . GLY A 1 625 ? 24.796 13.089 -12.659 1.00 90.25 625 GLY A O 1
ATOM 4982 N N . PHE A 1 626 ? 24.558 10.883 -12.456 1.00 91.81 626 PHE A N 1
ATOM 4983 C CA . PHE A 1 626 ? 24.051 10.923 -11.084 1.00 91.81 626 PHE A CA 1
ATOM 4984 C C . PHE A 1 626 ? 24.272 9.577 -10.408 1.00 91.81 626 PHE A C 1
ATOM 4986 O O . PHE A 1 626 ? 24.396 8.558 -11.091 1.00 91.81 626 PHE A O 1
ATOM 4993 N N . ASP A 1 627 ? 24.324 9.537 -9.082 1.00 91.56 627 ASP A N 1
ATOM 4994 C CA . ASP A 1 627 ? 24.468 8.300 -8.315 1.00 91.56 627 ASP A CA 1
ATOM 4995 C C . ASP A 1 627 ? 23.098 7.651 -7.985 1.00 91.56 627 ASP A C 1
ATOM 4997 O O . ASP A 1 627 ? 22.077 8.332 -8.012 1.00 91.56 627 ASP A O 1
ATOM 5001 N N . PRO A 1 628 ? 23.014 6.337 -7.678 1.00 88.12 628 PRO A N 1
ATOM 5002 C CA . PRO A 1 628 ? 21.740 5.675 -7.366 1.00 88.12 628 PRO A CA 1
ATOM 5003 C C . PRO A 1 628 ? 20.918 6.305 -6.227 1.00 88.12 628 PRO A C 1
ATOM 5005 O O . PRO A 1 628 ? 19.694 6.143 -6.198 1.00 88.12 628 PRO A O 1
ATOM 5008 N N . LEU A 1 629 ? 21.551 7.012 -5.286 1.00 89.12 629 LEU A N 1
ATOM 5009 C CA . LEU A 1 629 ? 20.845 7.683 -4.193 1.00 89.12 629 LEU A CA 1
ATOM 5010 C C . LEU A 1 629 ? 20.307 9.062 -4.590 1.00 89.12 629 LEU A C 1
ATOM 5012 O O . LEU A 1 629 ? 19.468 9.589 -3.867 1.00 89.12 629 LEU A O 1
ATOM 5016 N N . ASN A 1 630 ? 20.701 9.597 -5.753 1.00 86.12 630 ASN A N 1
ATOM 5017 C CA . ASN A 1 630 ? 20.490 10.991 -6.158 1.00 86.12 630 ASN A CA 1
ATOM 5018 C C . ASN A 1 630 ? 21.076 11.999 -5.149 1.00 86.12 630 ASN A C 1
ATOM 5020 O O . ASN A 1 630 ? 20.578 13.118 -5.018 1.00 86.12 630 ASN A O 1
ATOM 5024 N N . HIS A 1 631 ? 22.125 11.598 -4.428 1.00 88.50 631 HIS A N 1
ATOM 5025 C CA . HIS A 1 631 ? 22.900 12.478 -3.551 1.00 88.50 631 HIS A CA 1
ATOM 5026 C C . HIS A 1 631 ? 23.746 13.440 -4.359 1.00 88.50 631 HIS A C 1
ATOM 5028 O O . HIS A 1 631 ? 23.878 14.598 -3.992 1.00 88.50 631 HIS A O 1
ATOM 5034 N N . HIS A 1 632 ? 24.293 12.957 -5.464 1.00 90.44 632 HIS A N 1
ATOM 5035 C CA . HIS A 1 632 ? 25.194 13.669 -6.339 1.00 90.44 632 HIS A CA 1
ATOM 5036 C C . HIS A 1 632 ? 24.694 13.540 -7.769 1.00 90.44 632 HIS A C 1
ATOM 5038 O O . HIS A 1 632 ? 24.497 12.436 -8.285 1.00 90.44 632 HIS A O 1
ATOM 5044 N N . SER A 1 633 ? 24.528 14.677 -8.426 1.00 91.12 633 SER A N 1
ATOM 5045 C CA . SER A 1 633 ? 24.167 14.752 -9.837 1.00 91.12 633 SER A CA 1
ATOM 5046 C C . SER A 1 633 ? 24.947 15.861 -10.511 1.00 91.12 633 SER A C 1
ATOM 5048 O O . SER A 1 633 ? 25.217 16.886 -9.896 1.00 91.12 633 SER A O 1
ATOM 5050 N N . TRP A 1 634 ? 25.276 15.686 -11.779 1.00 91.56 634 TRP A N 1
ATOM 5051 C CA . TRP A 1 634 ? 25.828 16.739 -12.609 1.00 91.56 634 TRP A CA 1
ATOM 5052 C C . TRP A 1 634 ? 25.211 16.703 -14.001 1.00 91.56 634 TRP A C 1
ATOM 5054 O O . TRP A 1 634 ? 24.733 15.671 -14.482 1.00 91.56 634 TRP A O 1
ATOM 5064 N N . TYR A 1 635 ? 25.242 17.860 -14.639 1.00 89.44 635 TYR A N 1
ATOM 5065 C CA . TYR A 1 635 ? 24.713 18.095 -15.967 1.00 89.44 635 TYR A CA 1
ATOM 5066 C C . TYR A 1 635 ? 25.639 19.059 -16.699 1.00 89.44 635 TYR A C 1
ATOM 5068 O O . TYR A 1 635 ? 26.103 20.030 -16.106 1.00 89.44 635 TYR A O 1
ATOM 5076 N N . MET A 1 636 ? 25.906 18.801 -17.974 1.00 91.44 636 MET A N 1
ATOM 5077 C CA . MET A 1 636 ? 26.735 19.654 -18.816 1.00 91.44 636 MET A CA 1
ATOM 5078 C C . MET A 1 636 ? 26.054 19.870 -20.162 1.00 91.44 636 MET A C 1
ATOM 5080 O O . MET A 1 636 ? 25.681 18.892 -20.805 1.00 91.44 636 MET A O 1
ATOM 5084 N N . THR A 1 637 ? 25.966 21.117 -20.616 1.00 90.25 637 THR A N 1
ATOM 5085 C CA . THR A 1 637 ? 25.506 21.470 -21.963 1.00 90.25 637 THR A CA 1
ATOM 5086 C C . THR A 1 637 ? 26.508 22.357 -22.661 1.00 90.25 637 THR A C 1
ATOM 5088 O O . THR A 1 637 ? 26.886 23.394 -22.128 1.00 90.25 637 THR A O 1
ATOM 5091 N N . ALA A 1 638 ? 26.884 21.975 -23.874 1.00 91.00 638 ALA A N 1
ATOM 5092 C CA . ALA A 1 638 ? 27.581 22.834 -24.814 1.00 91.00 638 ALA A CA 1
ATOM 5093 C C . ALA A 1 638 ? 26.601 23.285 -25.903 1.00 91.00 638 ALA A C 1
ATOM 5095 O O . ALA A 1 638 ? 25.985 22.445 -26.555 1.00 91.00 638 ALA A O 1
ATOM 5096 N N . ASN A 1 639 ? 26.468 24.591 -26.098 1.00 89.00 639 ASN A N 1
ATOM 5097 C CA . ASN A 1 639 ? 25.647 25.229 -27.118 1.00 89.00 639 ASN A CA 1
ATOM 5098 C C . ASN A 1 639 ? 26.549 25.950 -28.125 1.00 89.00 639 ASN A C 1
ATOM 5100 O O . ASN A 1 639 ? 27.540 26.572 -27.740 1.00 89.00 639 ASN A O 1
ATOM 5104 N N . TYR A 1 640 ? 26.182 25.913 -29.401 1.00 89.50 640 TYR A N 1
ATOM 5105 C CA . TYR A 1 640 ? 26.818 26.692 -30.457 1.00 89.50 640 TYR A CA 1
ATOM 5106 C C . TYR A 1 640 ? 25.757 27.248 -31.405 1.00 89.50 640 TYR A C 1
ATOM 5108 O O . TYR A 1 640 ? 25.020 26.476 -32.016 1.00 89.50 640 TYR A O 1
ATOM 5116 N N . SER A 1 641 ? 25.671 28.573 -31.522 1.00 85.50 641 SER A N 1
ATOM 5117 C CA . SER A 1 641 ? 24.788 29.275 -32.459 1.00 85.50 641 SER A CA 1
ATOM 5118 C C . SER A 1 641 ? 25.566 29.613 -33.730 1.00 85.50 641 SER A C 1
ATOM 5120 O O . SER A 1 641 ? 26.388 30.527 -33.700 1.00 85.50 641 SER A O 1
ATOM 5122 N N . PRO A 1 642 ? 25.328 28.939 -34.872 1.00 80.50 642 PRO A N 1
ATOM 5123 C CA . PRO A 1 642 ? 26.083 29.220 -36.096 1.00 80.50 642 PRO A CA 1
ATOM 5124 C C . PRO A 1 642 ? 25.731 30.570 -36.722 1.00 80.50 642 PRO A C 1
ATOM 5126 O O . PRO A 1 642 ? 26.483 31.085 -37.533 1.00 80.50 642 PRO A O 1
ATOM 5129 N N . GLN A 1 643 ? 24.566 31.124 -36.377 1.00 76.94 643 GLN A N 1
ATOM 5130 C CA . GLN A 1 643 ? 24.097 32.415 -36.889 1.00 76.94 643 GLN A CA 1
ATOM 5131 C C . GLN A 1 643 ? 24.782 33.583 -36.187 1.00 76.94 643 GLN A C 1
ATOM 5133 O O . GLN A 1 643 ? 25.036 34.608 -36.808 1.00 76.94 643 GLN A O 1
ATOM 5138 N N . GLU A 1 644 ? 25.048 33.428 -34.892 1.00 73.62 644 GLU A N 1
ATOM 5139 C CA . GLU A 1 644 ? 25.704 34.454 -34.082 1.00 73.62 644 GLU A CA 1
ATOM 5140 C C . GLU A 1 644 ? 27.203 34.170 -33.899 1.00 73.62 644 GLU A C 1
ATOM 5142 O O . GLU A 1 644 ? 27.921 35.021 -33.390 1.00 73.62 644 GLU A O 1
ATOM 5147 N N . GLU A 1 645 ? 27.661 32.982 -34.311 1.00 78.00 645 GLU A N 1
ATOM 5148 C CA . GLU A 1 645 ? 29.000 32.424 -34.074 1.00 78.00 645 GLU A CA 1
ATOM 5149 C C . GLU A 1 645 ? 29.376 32.331 -32.583 1.00 78.00 645 GLU A C 1
ATOM 5151 O O . GLU A 1 645 ? 30.549 32.309 -32.219 1.00 78.00 645 GLU A O 1
ATOM 5156 N N . LEU A 1 646 ? 28.374 32.226 -31.704 1.00 79.81 646 LEU A N 1
ATOM 5157 C CA . LEU A 1 646 ? 28.557 32.229 -30.253 1.00 79.81 646 LEU A CA 1
ATOM 5158 C C . LEU A 1 646 ? 28.500 30.818 -29.668 1.00 79.81 646 LEU A C 1
ATOM 5160 O O . LEU A 1 646 ? 27.598 30.032 -29.974 1.00 79.81 646 LEU A O 1
ATOM 5164 N N . GLY A 1 647 ? 29.445 30.522 -28.775 1.00 84.25 647 GLY A N 1
ATOM 5165 C CA . GLY A 1 647 ? 29.458 29.312 -27.957 1.00 84.25 647 GLY A CA 1
ATOM 5166 C C . GLY A 1 647 ? 29.082 29.584 -26.500 1.00 84.25 647 GLY A C 1
ATOM 5167 O O . GLY A 1 647 ? 29.455 30.611 -25.932 1.00 84.25 647 GLY A O 1
ATOM 5168 N N . GLU A 1 648 ? 28.399 28.632 -25.871 1.00 87.06 648 GLU A N 1
ATOM 5169 C CA . GLU A 1 648 ? 28.138 28.619 -24.429 1.00 87.06 648 GLU A CA 1
ATOM 5170 C C . GLU A 1 648 ? 28.371 27.213 -23.866 1.00 87.06 648 GLU A C 1
ATOM 5172 O O . GLU A 1 648 ? 27.961 26.214 -24.449 1.00 87.06 648 GLU A O 1
ATOM 5177 N N . LEU A 1 649 ? 29.020 27.128 -22.711 1.00 89.75 649 LEU A N 1
ATOM 5178 C CA . LEU A 1 649 ? 29.152 25.924 -21.908 1.00 89.75 649 LEU A CA 1
ATOM 5179 C C . LEU A 1 649 ? 28.511 26.167 -20.543 1.00 89.75 649 LEU A C 1
ATOM 5181 O O . LEU A 1 649 ? 28.903 27.074 -19.809 1.00 89.75 649 LEU A O 1
ATOM 5185 N N . TYR A 1 650 ? 27.567 25.307 -20.190 1.00 87.75 650 TYR A N 1
ATOM 5186 C CA . TYR A 1 650 ? 26.916 25.254 -18.892 1.00 87.75 650 TYR A CA 1
ATOM 5187 C C . TYR A 1 650 ? 27.280 23.949 -18.187 1.00 87.75 650 TYR A C 1
ATOM 5189 O O . TYR A 1 650 ? 27.128 22.870 -18.754 1.00 87.75 650 TYR A O 1
ATOM 5197 N N . LEU A 1 651 ? 27.732 24.036 -16.941 1.00 90.81 651 LEU A N 1
ATOM 5198 C CA . LEU A 1 651 ? 27.982 22.906 -16.055 1.00 90.81 651 LEU A CA 1
ATOM 5199 C C . LEU A 1 651 ? 27.221 23.137 -14.753 1.00 90.81 651 LEU A C 1
ATOM 5201 O O . LEU A 1 651 ? 27.360 24.192 -14.149 1.00 90.81 651 LEU A O 1
ATOM 5205 N N . SER A 1 652 ? 26.472 22.147 -14.284 1.00 89.06 652 SER A N 1
ATOM 5206 C CA . SER A 1 652 ? 25.848 22.150 -12.961 1.00 89.06 652 SER A CA 1
ATOM 5207 C C . SER A 1 652 ? 26.214 20.887 -12.195 1.00 89.06 652 SER A C 1
ATOM 5209 O O . SER A 1 652 ? 26.314 19.803 -12.772 1.00 89.06 652 SER A O 1
ATOM 5211 N N . TYR A 1 653 ? 26.415 21.034 -10.891 1.00 91.06 653 TYR A N 1
ATOM 5212 C CA . TYR A 1 653 ? 26.621 19.964 -9.933 1.00 91.06 653 TYR A CA 1
ATOM 5213 C C . TYR A 1 653 ? 25.734 20.189 -8.706 1.00 91.06 653 TYR A C 1
ATOM 5215 O O . TYR A 1 653 ? 25.833 21.211 -8.031 1.00 91.06 653 TYR A O 1
ATOM 5223 N N . GLY A 1 654 ? 24.899 19.205 -8.392 1.00 88.88 654 GLY A N 1
ATOM 5224 C CA . GLY A 1 654 ? 24.035 19.173 -7.219 1.00 88.88 654 GLY A CA 1
ATOM 5225 C C . GLY A 1 654 ? 24.540 18.196 -6.160 1.00 88.88 654 GLY A C 1
ATOM 5226 O O . GLY A 1 654 ? 24.945 17.076 -6.479 1.00 88.88 654 GLY A O 1
ATOM 5227 N N . ASN A 1 655 ? 24.465 18.614 -4.897 1.00 88.75 655 ASN A N 1
ATOM 5228 C CA . ASN A 1 655 ? 24.648 17.789 -3.711 1.00 88.75 655 ASN A CA 1
ATOM 5229 C C . ASN A 1 655 ? 23.401 17.872 -2.811 1.00 88.75 655 ASN A C 1
ATOM 5231 O O . ASN A 1 655 ? 23.134 18.898 -2.183 1.00 88.75 655 ASN A O 1
ATOM 5235 N N . ASN A 1 656 ? 22.667 16.765 -2.738 1.00 84.69 656 ASN A N 1
ATOM 5236 C CA . ASN A 1 656 ? 21.455 16.592 -1.939 1.00 84.69 656 ASN A CA 1
ATOM 5237 C C . ASN A 1 656 ? 21.705 15.852 -0.614 1.00 84.69 656 ASN A C 1
ATOM 5239 O O . ASN A 1 656 ? 20.776 15.686 0.173 1.00 84.69 656 ASN A O 1
ATOM 5243 N N . GLN A 1 657 ? 22.935 15.395 -0.346 1.00 82.56 657 GLN A N 1
ATOM 5244 C CA . GLN A 1 657 ? 23.268 14.667 0.887 1.00 82.56 657 GLN A CA 1
ATOM 5245 C C . GLN A 1 657 ? 23.244 15.574 2.134 1.00 82.56 657 GLN A C 1
ATOM 5247 O O . GLN A 1 657 ? 23.303 15.100 3.266 1.00 82.56 657 GLN A O 1
ATOM 5252 N N . THR A 1 658 ? 23.192 16.891 1.946 1.00 76.69 658 THR A N 1
ATOM 5253 C CA . THR A 1 658 ? 23.192 17.882 3.021 1.00 76.69 658 THR A CA 1
ATOM 5254 C C . THR A 1 658 ? 21.765 18.259 3.451 1.00 76.69 658 THR A C 1
ATOM 5256 O O . THR A 1 658 ? 20.847 18.235 2.630 1.00 76.69 658 THR A O 1
ATOM 5259 N N . PRO A 1 659 ? 21.554 18.713 4.709 1.00 72.25 659 PRO A N 1
ATOM 5260 C CA . PRO A 1 659 ? 20.236 19.160 5.188 1.00 72.25 659 PRO A CA 1
ATOM 5261 C C . PRO A 1 659 ? 19.646 20.328 4.387 1.00 72.25 659 PRO A C 1
ATOM 5263 O O . PRO A 1 659 ? 18.443 20.574 4.416 1.00 72.25 659 PRO A O 1
ATOM 5266 N N . ILE A 1 660 ? 20.517 21.070 3.706 1.00 76.75 660 ILE A N 1
ATOM 5267 C CA . ILE A 1 660 ? 20.181 22.109 2.744 1.00 76.75 660 ILE A CA 1
ATOM 5268 C C . ILE A 1 660 ? 20.825 21.662 1.436 1.00 76.75 660 ILE A C 1
ATOM 5270 O O . ILE A 1 660 ? 22.055 21.687 1.357 1.00 76.75 660 ILE A O 1
ATOM 5274 N N . PRO A 1 661 ? 20.049 21.210 0.445 1.00 79.75 661 PRO A N 1
ATOM 5275 C CA . PRO A 1 661 ? 20.581 20.881 -0.862 1.00 79.75 661 PRO A CA 1
ATOM 5276 C C . PRO A 1 661 ? 21.306 22.068 -1.481 1.00 79.75 661 PRO A C 1
ATOM 5278 O O . PRO A 1 661 ? 20.812 23.200 -1.424 1.00 79.75 661 PRO A O 1
ATOM 5281 N N . VAL A 1 662 ? 22.463 21.793 -2.074 1.00 82.81 662 VAL A N 1
ATOM 5282 C CA . VAL A 1 662 ? 23.302 22.798 -2.726 1.00 82.81 662 VAL A CA 1
ATOM 5283 C C . VAL A 1 662 ? 23.506 22.415 -4.180 1.00 82.81 662 VAL A C 1
ATOM 5285 O O . VAL A 1 662 ? 23.888 21.291 -4.484 1.00 82.81 662 VAL A O 1
ATOM 5288 N N . GLU A 1 663 ? 23.303 23.368 -5.072 1.00 84.38 663 GLU A N 1
ATOM 5289 C CA . GLU A 1 663 ? 23.641 23.275 -6.482 1.00 84.38 663 GLU A CA 1
ATOM 5290 C C . GLU A 1 663 ? 24.681 24.344 -6.809 1.00 84.38 663 GLU A C 1
ATOM 5292 O O . GLU A 1 663 ? 24.527 25.511 -6.454 1.00 84.38 663 GLU A O 1
ATOM 5297 N N . VAL A 1 664 ? 25.755 23.942 -7.474 1.00 85.44 664 VAL A N 1
ATOM 5298 C CA . VAL A 1 664 ? 26.784 24.832 -7.998 1.00 85.44 664 VAL A CA 1
ATOM 5299 C C . VAL A 1 664 ? 26.729 24.737 -9.508 1.00 85.44 664 VAL A C 1
ATOM 5301 O O . VAL A 1 664 ? 26.885 23.650 -10.056 1.00 85.44 664 VAL A O 1
ATOM 5304 N N . SER A 1 665 ? 26.543 25.863 -10.184 1.00 84.00 665 SER A N 1
ATOM 5305 C CA . SER A 1 665 ? 26.606 25.929 -11.637 1.00 84.00 665 SER A CA 1
ATOM 5306 C C . SER A 1 665 ? 27.627 26.949 -12.118 1.00 84.00 665 SER A C 1
ATOM 5308 O O . SER A 1 665 ? 27.928 27.940 -11.456 1.00 84.00 665 SER A O 1
ATOM 5310 N N . LEU A 1 666 ? 28.211 26.654 -13.270 1.00 85.44 666 LEU A N 1
ATOM 5311 C CA . LEU A 1 666 ? 29.207 27.443 -13.964 1.00 85.44 666 LEU A CA 1
ATOM 5312 C C . LEU A 1 666 ? 28.733 27.585 -15.405 1.00 85.44 666 LEU A C 1
ATOM 5314 O O . LEU A 1 666 ? 28.542 26.593 -16.100 1.00 85.44 666 LEU A O 1
ATOM 5318 N N . THR A 1 667 ? 28.550 28.818 -15.853 1.00 82.88 667 THR A N 1
ATOM 5319 C CA . THR A 1 667 ? 28.290 29.139 -17.255 1.00 82.88 667 THR A CA 1
ATOM 5320 C C . THR A 1 667 ? 29.456 29.951 -17.785 1.00 82.88 667 THR A C 1
ATOM 5322 O O . THR A 1 667 ? 29.885 30.914 -17.148 1.00 82.88 667 THR A O 1
ATOM 5325 N N . THR A 1 668 ? 29.965 29.585 -18.949 1.00 84.69 668 THR A N 1
ATOM 5326 C CA . THR A 1 668 ? 30.919 30.397 -19.696 1.00 84.69 668 THR A CA 1
ATOM 5327 C C . THR A 1 668 ? 30.451 30.479 -21.129 1.00 84.69 668 THR A C 1
ATOM 5329 O O . THR A 1 668 ? 30.068 29.471 -21.710 1.00 84.69 668 THR A O 1
ATOM 5332 N N . GLY A 1 669 ? 30.472 31.661 -21.718 1.00 82.81 669 GLY A N 1
ATOM 5333 C CA . GLY A 1 669 ? 30.000 31.805 -23.081 1.00 82.81 669 GLY A CA 1
ATOM 5334 C C . GLY A 1 669 ? 30.182 33.201 -23.619 1.00 82.81 669 GLY A C 1
ATOM 5335 O O . GLY A 1 669 ? 30.811 34.062 -22.994 1.00 82.81 669 GLY A O 1
ATOM 5336 N N . GLN A 1 670 ? 29.610 33.400 -24.794 1.00 74.25 670 GLN A N 1
ATOM 5337 C CA . GLN A 1 670 ? 29.629 34.660 -25.508 1.00 74.25 670 GLN A CA 1
ATOM 5338 C C . GLN A 1 670 ? 28.188 35.087 -25.772 1.00 74.25 670 GLN A C 1
ATOM 5340 O O . GLN A 1 670 ? 27.359 34.264 -26.147 1.00 74.25 670 GLN A O 1
ATOM 5345 N N . TYR A 1 671 ? 27.871 36.362 -25.565 1.00 68.50 671 TYR A N 1
ATOM 5346 C CA . TYR A 1 671 ? 26.618 36.944 -26.045 1.00 68.50 671 TYR A CA 1
ATOM 5347 C C . TYR A 1 671 ? 26.885 38.275 -26.732 1.00 68.50 671 TYR A C 1
ATOM 5349 O O . TYR A 1 671 ? 27.778 39.022 -26.330 1.00 68.50 671 TYR A O 1
ATOM 5357 N N . ASN A 1 672 ? 26.081 38.597 -27.740 1.00 64.56 672 ASN A N 1
ATOM 5358 C CA . ASN A 1 672 ? 26.131 39.906 -28.372 1.00 64.56 672 ASN A CA 1
ATOM 5359 C C . ASN A 1 672 ? 25.329 40.894 -27.528 1.00 64.56 672 ASN A C 1
ATOM 5361 O O . ASN A 1 672 ? 24.102 40.812 -27.423 1.00 64.56 672 ASN A O 1
ATOM 5365 N N . LYS A 1 673 ? 26.022 41.837 -26.884 1.00 59.12 673 LYS A N 1
ATOM 5366 C CA . LYS A 1 673 ? 25.347 42.894 -26.131 1.00 59.12 673 LYS A CA 1
ATOM 5367 C C . LYS A 1 673 ? 24.826 43.941 -27.110 1.00 59.12 673 LYS A C 1
ATOM 5369 O O . LYS A 1 673 ? 25.569 44.813 -27.550 1.00 59.12 673 LYS A O 1
ATOM 5374 N N . ASN A 1 674 ? 23.540 43.856 -27.436 1.00 53.66 674 ASN A N 1
ATOM 5375 C CA . ASN A 1 674 ? 22.853 44.899 -28.188 1.00 53.66 674 ASN A CA 1
ATOM 5376 C C . ASN A 1 674 ? 22.669 46.132 -27.293 1.00 53.66 674 ASN A C 1
ATOM 5378 O O . ASN A 1 674 ? 22.394 46.004 -26.099 1.00 53.66 674 ASN A O 1
ATOM 5382 N N . ASN A 1 675 ? 22.782 47.316 -27.888 1.00 50.00 675 ASN A N 1
ATOM 5383 C CA . ASN A 1 675 ? 22.529 48.619 -27.274 1.00 50.00 675 ASN A CA 1
ATOM 5384 C C . ASN A 1 675 ? 23.682 49.287 -26.497 1.00 50.00 675 ASN A C 1
ATOM 5386 O O . ASN A 1 675 ? 23.449 49.869 -25.436 1.00 50.00 675 ASN A O 1
ATOM 5390 N N . MET A 1 676 ? 24.907 49.310 -27.032 1.00 52.56 676 MET A N 1
ATOM 5391 C CA . MET A 1 676 ? 25.862 50.365 -26.656 1.00 52.56 676 MET A CA 1
ATOM 5392 C C . MET A 1 676 ? 25.915 51.418 -27.764 1.00 52.56 676 MET A C 1
ATOM 5394 O O . MET A 1 676 ? 26.364 51.137 -28.873 1.00 52.56 676 MET A O 1
ATOM 5398 N N . ASN A 1 677 ? 25.392 52.610 -27.467 1.00 49.22 677 ASN A N 1
ATOM 5399 C CA . ASN A 1 677 ? 25.501 53.775 -28.337 1.00 49.22 677 ASN A CA 1
ATOM 5400 C C . ASN A 1 677 ? 26.872 54.410 -28.087 1.00 49.22 677 ASN A C 1
ATOM 5402 O O . ASN A 1 677 ? 27.138 54.907 -26.991 1.00 49.22 677 ASN A O 1
ATOM 5406 N N . VAL A 1 678 ? 27.749 54.327 -29.081 1.00 54.88 678 VAL A N 1
ATOM 5407 C CA . VAL A 1 678 ? 29.058 54.980 -29.073 1.00 54.88 678 VAL A CA 1
ATOM 5408 C C . VAL A 1 678 ? 29.079 55.886 -30.297 1.00 54.88 678 VAL A C 1
ATOM 5410 O O . VAL A 1 678 ? 28.972 55.399 -31.416 1.00 54.88 678 VAL A O 1
ATOM 5413 N N . ASN A 1 679 ? 29.203 57.200 -30.094 1.00 52.00 679 ASN A N 1
ATOM 5414 C CA . ASN A 1 679 ? 29.208 58.202 -31.170 1.00 52.00 679 ASN A CA 1
ATOM 5415 C C . ASN A 1 679 ? 27.971 58.150 -32.099 1.00 52.00 679 ASN A C 1
ATOM 5417 O O . ASN A 1 679 ? 28.128 58.157 -33.316 1.00 52.00 679 ASN A O 1
ATOM 5421 N N . GLU A 1 680 ? 26.757 58.077 -31.541 1.00 55.19 680 GLU A N 1
ATOM 5422 C CA . GLU A 1 680 ? 25.475 58.072 -32.283 1.00 55.19 680 GLU A CA 1
ATOM 5423 C C . GLU A 1 680 ? 25.232 56.838 -33.174 1.00 55.19 680 GLU A C 1
ATOM 5425 O O . GLU A 1 680 ? 24.222 56.762 -33.875 1.00 55.19 680 GLU A O 1
ATOM 5430 N N . ALA A 1 681 ? 26.099 55.825 -33.089 1.00 52.84 681 ALA A N 1
ATOM 5431 C CA . ALA A 1 681 ? 25.947 54.541 -33.757 1.00 52.84 681 ALA A CA 1
ATOM 5432 C C . ALA A 1 681 ? 25.769 53.408 -32.735 1.00 52.84 681 ALA A C 1
ATOM 5434 O O . ALA A 1 681 ? 26.447 53.334 -31.705 1.00 52.84 681 ALA A O 1
ATOM 5435 N N . TRP A 1 682 ? 24.837 52.501 -33.026 1.00 57.06 682 TRP A N 1
ATOM 5436 C CA . TRP A 1 682 ? 24.660 51.278 -32.252 1.00 57.06 682 TRP A CA 1
ATOM 5437 C C . TRP A 1 682 ? 25.675 50.237 -32.708 1.00 57.06 682 TRP A C 1
ATOM 5439 O O . TRP A 1 682 ? 25.652 49.804 -33.858 1.00 57.06 682 TRP A O 1
ATOM 5449 N N . HIS A 1 683 ? 26.533 49.807 -31.790 1.00 58.41 683 HIS A N 1
ATOM 5450 C CA . HIS A 1 683 ? 27.510 48.759 -32.051 1.00 58.41 683 HIS A CA 1
ATOM 5451 C C . HIS A 1 683 ? 27.145 47.481 -31.289 1.00 58.41 683 HIS A C 1
ATOM 5453 O O . HIS A 1 683 ? 26.732 47.530 -30.126 1.00 58.41 683 HIS A O 1
ATOM 5459 N N . GLN A 1 684 ? 27.298 46.336 -31.957 1.00 58.78 684 GLN A N 1
ATOM 5460 C CA . GLN A 1 684 ? 27.260 45.020 -31.325 1.00 58.78 684 GLN A CA 1
ATOM 5461 C C . GLN A 1 684 ? 28.674 44.639 -30.902 1.00 58.78 684 GLN A C 1
ATOM 5463 O O . GLN A 1 684 ? 29.613 44.789 -31.682 1.00 58.78 684 GLN A O 1
ATOM 5468 N N . TYR A 1 685 ? 28.813 44.135 -29.679 1.00 62.91 685 TYR A N 1
ATOM 5469 C CA . TYR A 1 685 ? 30.088 43.642 -29.172 1.00 62.91 685 TYR A CA 1
ATOM 5470 C C . TYR A 1 685 ? 29.924 42.214 -28.654 1.00 62.91 685 TYR A C 1
ATOM 5472 O O . TYR A 1 685 ? 28.989 41.977 -27.871 1.00 62.91 685 TYR A O 1
ATOM 5480 N N . PRO A 1 686 ? 30.826 41.291 -29.035 1.00 61.53 686 PRO A N 1
ATOM 5481 C CA . PRO A 1 686 ? 30.891 39.984 -28.411 1.00 61.53 686 PRO A CA 1
ATOM 5482 C C . PRO A 1 686 ? 31.338 40.167 -26.959 1.00 61.53 686 PRO A C 1
ATOM 5484 O O . PRO A 1 686 ? 32.393 40.725 -26.663 1.00 61.53 686 PRO A O 1
ATOM 5487 N N . TRP A 1 687 ? 30.500 39.739 -26.022 1.00 64.94 687 TRP A N 1
ATOM 5488 C CA . TRP A 1 687 ? 30.785 39.820 -24.598 1.00 64.94 687 TRP A CA 1
ATOM 5489 C C . TRP A 1 687 ? 31.070 38.424 -24.058 1.00 64.94 687 TRP A C 1
ATOM 5491 O O . TRP A 1 687 ? 30.161 37.605 -23.920 1.00 64.94 687 TRP A O 1
ATOM 5501 N N . ASN A 1 688 ? 32.328 38.169 -23.695 1.00 70.56 688 ASN A N 1
ATOM 5502 C CA . ASN A 1 688 ? 32.689 36.971 -22.943 1.00 70.56 688 ASN A CA 1
ATOM 5503 C C . ASN A 1 688 ? 32.165 37.114 -21.514 1.00 70.56 688 ASN A C 1
ATOM 5505 O O . ASN A 1 688 ? 32.498 38.076 -20.822 1.00 70.56 688 ASN A O 1
ATOM 5509 N N . TYR A 1 689 ? 31.367 36.162 -21.048 1.00 67.56 689 TYR A N 1
ATOM 5510 C CA . TYR A 1 689 ? 30.957 36.113 -19.653 1.00 67.56 689 TYR A CA 1
ATOM 5511 C C . TYR A 1 689 ? 31.349 34.789 -19.031 1.00 67.56 689 TYR A C 1
ATOM 5513 O O . TYR A 1 689 ? 31.300 33.724 -19.639 1.00 67.56 689 TYR A O 1
ATOM 5521 N N . PHE A 1 690 ? 31.704 34.901 -17.763 1.00 74.50 690 PHE A N 1
ATOM 5522 C CA . PHE A 1 690 ? 31.739 33.805 -16.826 1.00 74.50 690 PHE A CA 1
ATOM 5523 C C . PHE A 1 690 ? 30.635 34.078 -15.808 1.00 74.50 690 PHE A C 1
ATOM 5525 O O . PHE A 1 690 ? 30.373 35.233 -15.473 1.00 74.50 690 PHE A O 1
ATOM 5532 N N . LYS A 1 691 ? 29.948 33.039 -15.355 1.00 72.44 691 LYS A N 1
ATOM 5533 C CA . LYS A 1 691 ? 28.884 33.129 -14.361 1.00 72.44 691 LYS A CA 1
ATOM 5534 C C . LYS A 1 691 ? 28.983 31.901 -13.472 1.00 72.44 691 LYS A C 1
ATOM 5536 O O . LYS A 1 691 ? 28.654 30.802 -13.901 1.00 72.44 691 LYS A O 1
ATOM 5541 N N . GLY A 1 692 ? 29.438 32.089 -12.239 1.00 74.56 692 GLY A N 1
ATOM 5542 C CA . GLY A 1 692 ? 29.215 31.113 -11.177 1.00 74.56 692 GLY A CA 1
ATOM 5543 C C . GLY A 1 692 ? 27.856 31.348 -10.530 1.00 74.56 692 GLY A C 1
ATOM 5544 O O . GLY A 1 692 ? 27.435 32.494 -10.390 1.00 74.56 692 GLY A O 1
ATOM 5545 N N . GLU A 1 693 ? 27.163 30.284 -10.149 1.00 72.94 693 GLU A N 1
ATOM 5546 C CA . GLU A 1 693 ? 25.960 30.343 -9.324 1.00 72.94 693 GLU A CA 1
ATOM 5547 C C . GLU A 1 693 ? 26.057 29.268 -8.245 1.00 72.94 693 GLU A C 1
ATOM 5549 O O . GLU A 1 693 ? 26.416 28.127 -8.525 1.00 72.94 693 GLU A O 1
ATOM 5554 N N . VAL A 1 694 ? 25.721 29.621 -7.008 1.00 75.62 694 VAL A N 1
ATOM 5555 C CA . VAL A 1 694 ? 25.555 28.656 -5.920 1.00 75.62 694 VAL A CA 1
ATOM 5556 C C . VAL A 1 694 ? 24.148 28.825 -5.387 1.00 75.62 694 VAL A C 1
ATOM 5558 O O . VAL A 1 694 ? 23.861 29.837 -4.757 1.00 75.62 694 VAL A O 1
ATOM 5561 N N . ALA A 1 695 ? 23.285 27.849 -5.640 1.00 71.62 695 ALA A N 1
ATOM 5562 C CA . ALA A 1 695 ? 21.928 27.808 -5.131 1.00 71.62 695 ALA A CA 1
ATOM 5563 C C . ALA A 1 695 ? 21.861 26.874 -3.920 1.00 71.62 695 ALA A C 1
ATOM 5565 O O . ALA A 1 695 ? 22.176 25.693 -4.006 1.00 71.62 695 ALA A O 1
ATOM 5566 N N . ALA A 1 696 ? 21.415 27.400 -2.786 1.00 71.44 696 ALA A N 1
ATOM 5567 C CA . ALA A 1 696 ? 20.982 26.597 -1.651 1.00 71.44 696 ALA A CA 1
ATOM 5568 C C . ALA A 1 696 ? 19.454 26.550 -1.661 1.00 71.44 696 ALA A C 1
ATOM 5570 O O . ALA A 1 696 ? 18.831 27.578 -1.905 1.00 71.44 696 ALA A O 1
ATOM 5571 N N . THR A 1 697 ? 18.851 25.388 -1.416 1.00 69.19 697 THR A N 1
ATOM 5572 C CA . THR A 1 697 ? 17.389 25.241 -1.409 1.00 69.19 697 THR A CA 1
ATOM 5573 C C . THR A 1 697 ? 16.897 24.951 0.002 1.00 69.19 697 THR A C 1
ATOM 5575 O O . THR A 1 697 ? 17.209 23.903 0.560 1.00 69.19 697 THR A O 1
ATOM 5578 N N . PHE A 1 698 ? 16.099 25.851 0.584 1.00 67.25 698 PHE A N 1
ATOM 5579 C CA . PHE A 1 698 ? 15.511 25.640 1.908 1.00 67.25 698 PHE A CA 1
ATOM 5580 C C . PHE A 1 698 ? 14.086 25.084 1.773 1.00 67.25 698 PHE A C 1
ATOM 5582 O O . PHE A 1 698 ? 13.186 25.786 1.294 1.00 67.25 698 PHE A O 1
ATOM 5589 N N . PRO A 1 699 ? 13.841 23.827 2.178 1.00 59.88 699 PRO A N 1
ATOM 5590 C CA . PRO A 1 699 ? 12.500 23.267 2.142 1.00 59.88 699 PRO A CA 1
ATOM 5591 C C . PRO A 1 699 ? 11.660 23.847 3.290 1.00 59.88 699 PRO A C 1
ATOM 5593 O O . PRO A 1 699 ? 11.878 23.515 4.456 1.00 59.88 699 PRO A O 1
ATOM 5596 N N . PHE A 1 700 ? 10.659 24.678 2.982 1.00 57.22 700 PHE A N 1
ATOM 5597 C CA . PHE A 1 700 ? 9.627 25.048 3.954 1.00 57.22 700 PHE A CA 1
ATOM 5598 C C . PHE A 1 700 ? 8.475 24.065 3.843 1.00 57.22 700 PHE A C 1
ATOM 5600 O O . PHE A 1 700 ? 7.941 23.823 2.761 1.00 57.22 700 PHE A O 1
ATOM 5607 N N . VAL A 1 701 ? 8.084 23.481 4.971 1.00 55.03 701 VAL A N 1
ATOM 5608 C CA . VAL A 1 701 ? 7.076 22.426 4.978 1.00 55.03 701 VAL A CA 1
ATOM 5609 C C . VAL A 1 701 ? 5.897 22.829 5.847 1.00 55.03 701 VAL A C 1
ATOM 5611 O O . VAL A 1 701 ? 6.027 22.967 7.062 1.00 55.03 701 VAL A O 1
ATOM 5614 N N . SER A 1 702 ? 4.724 22.965 5.228 1.00 46.38 702 SER A N 1
ATOM 5615 C CA . SER A 1 702 ? 3.444 22.994 5.940 1.00 46.38 702 SER A CA 1
ATOM 5616 C C . SER A 1 702 ? 2.484 21.994 5.289 1.00 46.38 702 SER A C 1
ATOM 5618 O O . SER A 1 702 ? 2.253 22.059 4.087 1.00 46.38 702 SER A O 1
ATOM 5620 N N . GLN A 1 703 ? 1.965 21.025 6.056 1.00 47.53 703 GLN A N 1
ATOM 5621 C CA . GLN A 1 703 ? 0.963 20.036 5.607 1.00 47.53 703 GLN A CA 1
ATOM 5622 C C . GLN A 1 703 ? 1.263 19.380 4.241 1.00 47.53 703 GLN A C 1
ATOM 5624 O O . GLN A 1 703 ? 0.488 19.531 3.297 1.00 47.53 703 GLN A O 1
ATOM 5629 N N . MET A 1 704 ? 2.405 18.692 4.111 1.00 44.31 704 MET A N 1
ATOM 5630 C CA . MET A 1 704 ? 2.872 18.072 2.853 1.00 44.31 704 MET A CA 1
ATOM 5631 C C . MET A 1 704 ? 2.903 19.005 1.620 1.00 44.31 704 MET A C 1
ATOM 5633 O O . MET A 1 704 ? 3.098 18.538 0.502 1.00 44.31 704 MET A O 1
ATOM 5637 N N . ARG A 1 705 ? 2.786 20.328 1.795 1.00 36.59 705 ARG A N 1
ATOM 5638 C CA . ARG A 1 705 ? 3.259 21.302 0.814 1.00 36.59 705 ARG A CA 1
ATOM 5639 C C . ARG A 1 705 ? 4.699 21.630 1.162 1.00 36.59 705 ARG A C 1
ATOM 5641 O O . ARG A 1 705 ? 4.970 22.236 2.200 1.00 36.59 705 ARG A O 1
ATOM 5648 N N . GLN A 1 706 ? 5.610 21.187 0.303 1.00 37.50 706 GLN A N 1
ATOM 5649 C CA . GLN A 1 706 ? 6.922 21.801 0.209 1.00 37.50 706 GLN A CA 1
ATOM 5650 C C . GLN A 1 706 ? 6.743 23.105 -0.564 1.00 37.50 706 GLN A C 1
ATOM 5652 O O . GLN A 1 706 ? 6.479 23.097 -1.764 1.00 37.50 706 GLN A O 1
ATOM 5657 N N . THR A 1 707 ? 6.840 24.219 0.145 1.00 35.44 707 THR A N 1
ATOM 5658 C CA . THR A 1 707 ? 7.064 25.522 -0.469 1.00 35.44 707 THR A CA 1
ATOM 5659 C C . THR A 1 707 ? 8.576 25.721 -0.442 1.00 35.44 707 THR A C 1
ATOM 5661 O O . THR A 1 707 ? 9.184 25.741 0.626 1.00 35.44 707 THR A O 1
ATOM 5664 N N . LEU A 1 708 ? 9.222 25.751 -1.604 1.00 37.22 708 LEU A N 1
ATOM 5665 C CA . LEU A 1 708 ? 10.664 25.990 -1.687 1.00 37.22 708 LEU A CA 1
ATOM 5666 C C . LEU A 1 708 ? 10.855 27.502 -1.648 1.00 37.22 708 LEU A C 1
ATOM 5668 O O . LEU A 1 708 ? 10.367 28.196 -2.534 1.00 37.22 7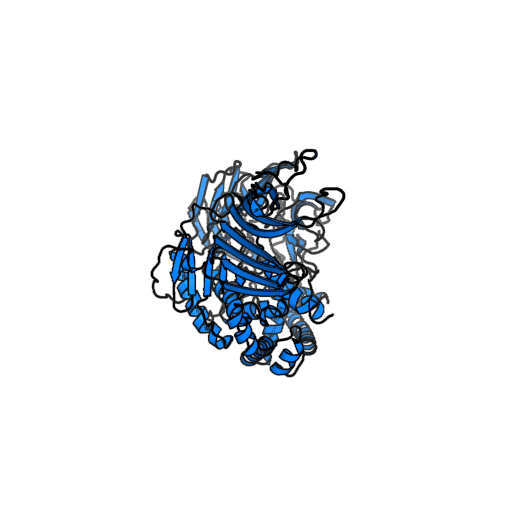08 LEU A O 1
ATOM 5672 N N . ALA A 1 709 ? 11.544 28.032 -0.642 1.00 36.44 709 ALA A N 1
ATOM 5673 C CA . ALA A 1 709 ? 11.869 29.452 -0.640 1.00 36.44 709 ALA A CA 1
ATOM 5674 C C . ALA A 1 709 ? 13.356 29.676 -0.384 1.00 36.44 709 ALA A C 1
ATOM 5676 O O . ALA A 1 709 ? 13.986 29.017 0.433 1.00 36.44 709 ALA A O 1
ATOM 5677 N N . GLY A 1 710 ? 13.902 30.640 -1.115 1.00 38.00 710 GLY A N 1
ATOM 5678 C CA . GLY A 1 710 ? 15.248 31.146 -0.937 1.00 38.00 710 GLY A CA 1
ATOM 5679 C C . GLY A 1 710 ? 16.269 30.431 -1.797 1.00 38.00 710 GLY A C 1
ATOM 5680 O O . GLY A 1 710 ? 16.931 29.518 -1.338 1.00 38.00 710 GLY A O 1
ATOM 5681 N N . TYR A 1 711 ? 16.436 30.924 -3.018 1.00 42.84 711 TYR A N 1
ATOM 5682 C CA . TYR A 1 711 ? 17.705 30.838 -3.730 1.00 42.84 711 TYR A CA 1
ATOM 5683 C C . TYR A 1 711 ? 18.650 31.866 -3.095 1.00 42.84 711 TYR A C 1
ATOM 5685 O O . TYR A 1 711 ? 18.214 32.970 -2.787 1.00 42.84 711 TYR A O 1
ATOM 5693 N N . LEU A 1 712 ? 19.920 31.539 -2.880 1.00 35.91 712 LEU A N 1
ATOM 5694 C CA . LEU A 1 712 ? 20.965 32.562 -2.863 1.00 35.91 712 LEU A CA 1
ATOM 5695 C C . LEU A 1 712 ? 21.604 32.521 -4.254 1.00 35.91 712 LEU A C 1
ATOM 5697 O O . LEU A 1 712 ? 21.653 31.465 -4.872 1.00 35.91 712 LEU A O 1
ATOM 5701 N N . TYR A 1 713 ? 22.017 33.664 -4.781 1.00 44.25 713 TYR A N 1
ATOM 5702 C CA . TYR A 1 713 ? 22.685 33.773 -6.077 1.00 44.25 713 TYR A CA 1
ATOM 5703 C C . TYR A 1 713 ? 23.964 34.578 -5.861 1.00 44.25 713 TYR A C 1
ATOM 5705 O O . TYR A 1 713 ? 24.064 35.333 -4.895 1.00 44.25 713 TYR A O 1
ATOM 5713 N N . GLY A 1 714 ? 24.960 34.394 -6.716 1.00 39.66 714 GLY A N 1
ATOM 5714 C CA . GLY A 1 714 ? 26.213 35.128 -6.638 1.00 39.66 714 GLY A CA 1
ATOM 5715 C C . GLY A 1 714 ? 26.955 35.004 -7.953 1.00 39.66 714 GLY A C 1
ATOM 5716 O O . GLY A 1 714 ? 27.733 34.078 -8.113 1.00 39.66 714 GLY A O 1
ATOM 5717 N N . SER A 1 715 ? 26.692 35.917 -8.888 1.00 41.09 715 SER A N 1
ATOM 5718 C CA . SER A 1 715 ? 27.439 36.028 -10.143 1.00 41.09 715 SER A CA 1
ATOM 5719 C C . SER A 1 715 ? 28.785 36.711 -9.972 1.00 41.09 715 SER A C 1
ATOM 5721 O O . SER A 1 715 ? 28.937 37.569 -9.113 1.00 41.09 715 SER A O 1
ATOM 5723 N N . ALA A 1 716 ? 29.721 36.424 -10.871 1.00 41.41 716 ALA A N 1
ATOM 5724 C CA . ALA A 1 716 ? 30.903 37.244 -11.099 1.00 41.41 716 ALA A CA 1
ATOM 5725 C C . ALA A 1 716 ? 31.141 37.310 -12.610 1.00 41.41 716 ALA A C 1
ATOM 5727 O O . ALA A 1 716 ? 31.434 36.287 -13.213 1.00 41.41 716 ALA A O 1
ATOM 5728 N N . TYR A 1 717 ? 30.981 38.492 -13.208 1.00 47.78 717 TYR A N 1
ATOM 5729 C CA . TYR A 1 717 ? 31.159 38.727 -14.645 1.00 47.78 717 TYR A CA 1
ATOM 5730 C C . TYR A 1 717 ? 32.573 39.232 -14.921 1.00 47.78 717 TYR A C 1
ATOM 5732 O O . TYR A 1 717 ? 33.075 40.050 -14.160 1.00 47.78 717 TYR A O 1
ATOM 5740 N N . ARG A 1 718 ? 33.189 38.829 -16.034 1.00 47.28 718 ARG A N 1
ATOM 5741 C CA . ARG A 1 718 ? 34.390 39.495 -16.555 1.00 47.28 718 ARG A CA 1
ATOM 5742 C C . ARG A 1 718 ? 33.975 40.381 -17.733 1.00 47.28 718 ARG A C 1
ATOM 5744 O O . ARG A 1 718 ? 33.124 39.982 -18.524 1.00 47.28 718 ARG A O 1
ATOM 5751 N N . GLY A 1 719 ? 34.482 41.612 -17.781 1.00 51.72 719 GLY A N 1
ATOM 5752 C CA . GLY A 1 719 ? 34.172 42.571 -18.846 1.00 51.72 719 GLY A CA 1
ATOM 5753 C C . GLY A 1 719 ? 34.916 42.299 -20.158 1.00 51.72 719 GLY A C 1
ATOM 5754 O O . GLY A 1 719 ? 35.760 41.408 -20.217 1.00 51.72 719 GLY A O 1
ATOM 5755 N N . ILE A 1 720 ? 34.618 43.096 -21.191 1.00 49.88 720 ILE A N 1
ATOM 5756 C CA . ILE A 1 720 ? 35.239 43.033 -22.531 1.00 49.88 720 ILE A CA 1
ATOM 5757 C C . ILE A 1 720 ? 36.789 43.046 -22.436 1.00 49.88 720 ILE A C 1
ATOM 5759 O O . ILE A 1 720 ? 37.348 43.847 -21.657 1.00 49.88 720 ILE A O 1
ATOM 5763 N N . PRO A 1 721 ? 37.490 42.200 -23.225 1.00 54.28 721 PRO A N 1
ATOM 5764 C CA . PRO A 1 721 ? 38.951 42.178 -23.325 1.00 54.28 721 PRO A CA 1
ATOM 5765 C C . PRO A 1 721 ? 39.552 43.569 -23.563 1.00 54.28 721 PRO A C 1
ATOM 5767 O O . PRO A 1 721 ? 38.989 44.398 -24.272 1.00 54.28 721 PRO A O 1
ATOM 5770 N N . ARG A 1 722 ? 40.715 43.859 -22.966 1.00 53.00 722 ARG A N 1
ATOM 5771 C CA . ARG A 1 722 ? 41.328 45.205 -23.008 1.00 53.00 722 ARG A CA 1
ATOM 5772 C C . ARG A 1 722 ? 41.706 45.662 -24.429 1.00 53.00 722 ARG A C 1
ATOM 5774 O O . ARG A 1 722 ? 41.823 46.856 -24.670 1.00 53.00 722 ARG A O 1
ATOM 5781 N N . GLU A 1 723 ? 41.866 44.707 -25.331 1.00 54.47 723 GLU A N 1
ATOM 5782 C CA . GLU A 1 723 ? 42.300 44.859 -26.724 1.00 54.47 723 GLU A CA 1
ATOM 5783 C C . GLU A 1 723 ? 41.125 45.170 -27.667 1.00 54.47 723 GLU A C 1
ATOM 5785 O O . GLU A 1 723 ? 41.312 45.744 -28.731 1.00 54.47 723 GLU A O 1
ATOM 5790 N N . GLU A 1 724 ? 39.902 44.854 -27.233 1.00 52.62 724 GLU A N 1
ATOM 5791 C CA . GLU A 1 724 ? 38.651 45.057 -27.974 1.00 52.62 724 GLU A CA 1
ATOM 5792 C C . GLU A 1 724 ? 37.883 46.298 -27.479 1.00 52.62 724 GLU A C 1
ATOM 5794 O O . GLU A 1 724 ? 36.750 46.557 -27.892 1.00 52.62 724 GLU A O 1
ATOM 5799 N N . ARG A 1 725 ? 38.480 47.085 -26.568 1.00 57.19 725 ARG A N 1
ATOM 5800 C CA . ARG A 1 725 ? 37.871 48.330 -26.080 1.00 57.19 725 ARG A CA 1
ATOM 5801 C C . ARG A 1 725 ? 38.015 49.422 -27.140 1.00 57.19 725 ARG A C 1
ATOM 5803 O O . ARG A 1 725 ? 39.128 49.629 -27.620 1.00 57.19 725 ARG A O 1
ATOM 5810 N N . PRO A 1 726 ? 36.951 50.171 -27.478 1.00 52.81 726 PRO A N 1
ATOM 5811 C CA . PRO A 1 726 ? 37.097 51.319 -28.362 1.00 52.81 726 PRO A CA 1
ATOM 5812 C C . PRO A 1 726 ? 38.051 52.355 -27.747 1.00 52.81 726 PRO A C 1
ATOM 5814 O O . PRO A 1 726 ? 38.051 52.571 -26.534 1.00 52.81 726 PRO A O 1
ATOM 5817 N N . VAL A 1 727 ? 38.859 53.008 -28.585 1.00 56.09 727 VAL A N 1
ATOM 5818 C CA . VAL A 1 727 ? 39.694 54.142 -28.167 1.00 56.09 727 VAL A CA 1
ATOM 5819 C C . VAL A 1 727 ? 38.754 55.309 -27.825 1.00 56.09 727 VAL A C 1
ATOM 5821 O O . VAL A 1 727 ? 37.990 55.728 -28.699 1.00 56.09 727 VAL A O 1
ATOM 5824 N N . PRO A 1 728 ? 38.733 55.817 -26.578 1.00 52.81 728 PRO A N 1
ATOM 5825 C CA . PRO A 1 728 ? 37.810 56.881 -26.197 1.00 52.81 728 PRO A CA 1
ATOM 5826 C C . PRO A 1 728 ? 38.157 58.188 -26.922 1.00 52.81 728 PRO A C 1
ATOM 5828 O O . PRO A 1 728 ? 39.334 58.515 -27.089 1.00 52.81 728 PRO A O 1
ATOM 5831 N N . ARG A 1 729 ? 37.138 58.963 -27.317 1.00 49.75 729 ARG A N 1
ATOM 5832 C CA . ARG A 1 729 ? 37.347 60.376 -27.662 1.00 49.75 729 ARG A CA 1
ATOM 5833 C C . ARG A 1 729 ? 37.588 61.172 -26.365 1.00 49.75 729 ARG A C 1
ATOM 5835 O O . ARG A 1 729 ? 36.981 60.827 -25.348 1.00 49.75 729 ARG A O 1
ATOM 5842 N N . PRO A 1 730 ? 38.437 62.216 -26.364 1.00 52.62 730 PRO A N 1
ATOM 5843 C CA . PRO A 1 730 ? 38.745 63.012 -25.164 1.00 52.62 730 PRO A CA 1
ATOM 5844 C C . PRO A 1 730 ? 37.512 63.605 -24.453 1.00 52.62 730 PRO A C 1
ATOM 5846 O O . PRO A 1 730 ? 37.540 63.863 -23.255 1.00 52.62 730 PRO A O 1
ATOM 5849 N N . ASP A 1 731 ? 36.435 63.803 -25.205 1.00 52.97 731 ASP A N 1
ATOM 5850 C CA . ASP A 1 731 ? 35.198 64.514 -24.886 1.00 52.97 731 ASP A CA 1
ATOM 5851 C C . ASP A 1 731 ? 34.016 63.590 -24.524 1.00 52.97 731 ASP A C 1
ATOM 5853 O O . ASP A 1 731 ? 32.926 64.063 -24.206 1.00 52.97 731 ASP A O 1
ATOM 5857 N N . SER A 1 732 ? 34.205 62.265 -24.522 1.00 49.47 732 SER A N 1
ATOM 5858 C CA . SER A 1 732 ? 33.178 61.298 -24.099 1.00 49.47 732 SER A CA 1
ATOM 5859 C C . SER A 1 732 ? 33.812 60.037 -23.498 1.00 49.47 732 SER A C 1
ATOM 5861 O O . SER A 1 732 ? 34.124 59.093 -24.230 1.00 49.47 732 SER A O 1
ATOM 5863 N N . PRO A 1 733 ? 34.028 59.988 -22.168 1.00 50.44 733 PRO A N 1
ATOM 5864 C CA . PRO A 1 733 ? 34.572 58.802 -21.519 1.00 50.44 733 PRO A CA 1
ATOM 5865 C C . PRO A 1 733 ? 33.594 57.627 -21.643 1.00 50.44 733 PRO A C 1
ATOM 5867 O O . PRO A 1 733 ? 32.384 57.782 -21.469 1.00 50.44 733 PRO A O 1
ATOM 5870 N N . LEU A 1 734 ? 34.122 56.434 -21.931 1.00 50.41 734 LEU A N 1
ATOM 5871 C CA . LEU A 1 734 ? 33.320 55.210 -21.948 1.00 50.41 734 LEU A CA 1
ATOM 5872 C C . LEU A 1 734 ? 32.687 54.975 -20.566 1.00 50.41 734 LEU A C 1
ATOM 5874 O O . LEU A 1 734 ? 33.333 55.248 -19.549 1.00 50.41 734 LEU A O 1
ATOM 5878 N N . PRO A 1 735 ? 31.460 54.427 -20.494 1.00 49.66 735 PRO A N 1
ATOM 5879 C CA . PRO A 1 735 ? 30.888 54.012 -19.221 1.00 49.66 735 PRO A CA 1
ATOM 5880 C C . PRO A 1 735 ? 31.834 53.031 -18.519 1.00 49.66 735 PRO A C 1
ATOM 5882 O O . PRO A 1 735 ? 32.412 52.153 -19.160 1.00 49.66 735 PRO A O 1
ATOM 5885 N N . VAL A 1 736 ? 31.989 53.170 -17.199 1.00 46.09 736 VAL A N 1
ATOM 5886 C CA . VAL A 1 736 ? 32.797 52.254 -16.383 1.00 46.09 736 VAL A CA 1
ATOM 5887 C C . VAL A 1 736 ? 32.232 50.846 -16.542 1.00 46.09 736 VAL A C 1
ATOM 5889 O O . VAL A 1 736 ? 31.089 50.577 -16.172 1.00 46.09 736 VAL A O 1
ATOM 5892 N N . TRP A 1 737 ? 33.015 49.944 -17.126 1.00 50.31 737 TRP A N 1
ATOM 5893 C CA . TRP A 1 737 ? 32.618 48.550 -17.257 1.00 50.31 737 TRP A CA 1
ATOM 5894 C C . TRP A 1 737 ? 32.835 47.864 -15.912 1.00 50.31 737 TRP A C 1
ATOM 5896 O O . TRP A 1 737 ? 33.977 47.805 -15.456 1.00 50.31 737 TRP A O 1
ATOM 5906 N N . PRO A 1 738 ? 31.784 47.361 -15.247 1.00 46.81 738 PRO A N 1
ATOM 5907 C CA . PRO A 1 738 ? 31.976 46.653 -13.995 1.00 46.81 738 PRO A CA 1
ATOM 5908 C C . PRO A 1 738 ? 32.830 45.406 -14.260 1.00 46.81 738 PRO A C 1
ATOM 5910 O O . PRO A 1 738 ? 32.430 44.522 -15.015 1.00 46.81 738 PRO A O 1
ATOM 5913 N N . GLU A 1 739 ? 34.005 45.330 -13.631 1.00 46.19 739 GLU A N 1
ATOM 5914 C CA . GLU A 1 739 ? 34.924 44.179 -13.726 1.00 46.19 739 GLU A CA 1
ATOM 5915 C C . GLU A 1 739 ? 34.437 42.954 -12.923 1.00 46.19 739 GLU A C 1
ATOM 5917 O O . GLU A 1 739 ? 35.118 41.936 -12.845 1.00 46.19 739 GLU A O 1
ATOM 5922 N N . GLY A 1 740 ? 33.233 43.049 -12.354 1.00 49.53 740 GLY A N 1
ATOM 5923 C CA . GLY A 1 740 ? 32.522 42.004 -11.632 1.00 49.53 740 GLY A CA 1
ATOM 5924 C C . GLY A 1 740 ? 31.326 42.593 -10.892 1.00 49.53 740 GLY A C 1
ATOM 5925 O O . GLY A 1 740 ? 31.383 43.717 -10.401 1.00 49.53 740 GLY A O 1
ATOM 5926 N N . SER A 1 741 ? 30.218 41.855 -10.817 1.00 48.88 741 SER A N 1
ATOM 5927 C CA . SER A 1 741 ? 29.083 42.217 -9.963 1.00 48.88 741 SER A CA 1
ATOM 5928 C C . SER A 1 741 ? 28.554 40.986 -9.240 1.00 48.88 741 SER A C 1
ATOM 5930 O O . SER A 1 741 ? 28.127 40.024 -9.878 1.00 48.88 741 SER A O 1
ATOM 5932 N N . TRP A 1 742 ? 28.575 41.040 -7.908 1.00 44.81 742 TRP A N 1
ATOM 5933 C CA . TRP A 1 742 ? 27.969 40.041 -7.036 1.00 44.81 742 TRP A CA 1
ATOM 5934 C C . TRP A 1 742 ? 26.521 40.431 -6.767 1.00 44.81 742 TRP A C 1
ATOM 5936 O O . TRP A 1 742 ? 26.246 41.539 -6.307 1.00 44.81 742 TRP A O 1
ATOM 5946 N N . ARG A 1 743 ? 25.580 39.529 -7.047 1.00 48.62 743 ARG A N 1
ATOM 5947 C CA . ARG A 1 743 ? 24.155 39.750 -6.790 1.00 48.62 743 ARG A CA 1
ATOM 5948 C C . ARG A 1 743 ? 23.612 38.627 -5.925 1.00 48.62 743 ARG A C 1
ATOM 5950 O O . ARG A 1 743 ? 23.447 37.529 -6.429 1.00 48.62 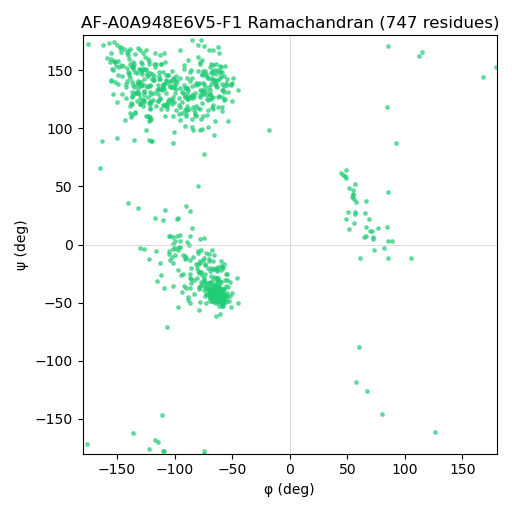743 ARG A O 1
ATOM 5957 N N . ALA A 1 744 ? 23.273 38.923 -4.674 1.00 44.69 744 ALA A N 1
ATOM 5958 C CA . ALA A 1 744 ? 22.475 38.032 -3.839 1.00 44.69 744 ALA A CA 1
ATOM 5959 C C . ALA A 1 744 ? 20.985 38.338 -4.040 1.00 44.69 744 ALA A C 1
ATOM 5961 O O . ALA A 1 744 ? 20.561 39.486 -3.921 1.00 44.69 744 ALA A O 1
ATOM 5962 N N . SER A 1 745 ? 20.181 37.326 -4.366 1.00 46.00 745 SER A N 1
ATOM 5963 C CA . SER A 1 745 ? 18.732 37.478 -4.533 1.00 46.00 745 SER A CA 1
ATOM 5964 C C . SER A 1 745 ? 17.995 36.308 -3.908 1.00 46.00 745 SER A C 1
ATOM 5966 O O . SER A 1 745 ? 18.195 35.184 -4.348 1.00 46.00 745 SER A O 1
ATOM 5968 N N . VAL A 1 746 ? 17.108 36.588 -2.954 1.00 45.94 746 VAL A N 1
ATOM 5969 C CA . VAL A 1 746 ? 16.205 35.604 -2.346 1.00 45.94 746 VAL A CA 1
ATOM 5970 C C . VAL A 1 746 ? 14.909 35.567 -3.149 1.00 45.94 746 VAL A C 1
ATOM 5972 O O . VAL A 1 746 ? 14.189 36.561 -3.209 1.00 45.94 746 VAL A O 1
ATOM 5975 N N . LYS A 1 747 ? 14.600 34.428 -3.774 1.00 41.00 747 LYS A N 1
ATOM 5976 C CA . LYS A 1 747 ? 13.322 34.205 -4.470 1.00 41.00 747 LYS A CA 1
ATOM 5977 C C . LYS A 1 747 ? 12.487 33.192 -3.682 1.00 41.00 747 LYS A C 1
ATOM 5979 O O . LYS A 1 747 ? 12.947 32.076 -3.445 1.00 41.00 747 LYS A O 1
ATOM 5984 N N . ALA A 1 748 ? 11.299 33.594 -3.236 1.00 39.84 748 ALA A N 1
ATOM 5985 C CA . ALA A 1 748 ? 10.306 32.690 -2.655 1.00 39.84 748 ALA A CA 1
ATOM 5986 C C . ALA A 1 748 ? 9.489 32.058 -3.793 1.00 39.84 748 ALA A C 1
ATOM 5988 O O . ALA A 1 748 ? 9.044 32.787 -4.683 1.00 39.84 748 ALA A O 1
ATOM 5989 N N . GLY A 1 749 ? 9.376 30.727 -3.807 1.00 39.28 749 GLY A N 1
ATOM 5990 C CA . GLY A 1 749 ? 8.645 29.947 -4.812 1.00 39.28 749 GLY A CA 1
ATOM 5991 C C . GLY A 1 749 ? 7.318 29.418 -4.301 1.00 39.28 749 GLY A C 1
ATOM 5992 O O . GLY A 1 749 ? 7.216 29.167 -3.080 1.00 39.28 749 GLY A O 1
#

Secondary structure (DSSP, 8-state):
-HHHHHHHHHHHHHHHHH--------TT--EEEEE-SSEEEEEEGGGHHHHHHHHHHHHHHHHHHHHHHT---SSPEEEEEE--BSS--EEEE-SSS-EEEEE-PPPPSS-TT---S-HHHHHHHHHHHHHHHHH---HHHHHHHHHHBS---GGGGS-HHHHHHHHHHHHHHTSSS-TTT-HHHHHHHHHHHHTT-PPPHHHHHS---STTGGGHHHHHHHHHHHHHHHHH-HHHHHHHHHHHHT-SSTT-HHHHHHHHHSS-HHHHHHHHHHHHHHHHHHHHHHHHHT--B--EE---S-BEEEEEEE-SS-TTEEEEEEE-SSS--EEEEEEE-TTS-EEEEEEEEE---S----EEETTEEEEEEEEEETTTEEEEEEEEEETTT--EEE--SS--EEEEEE-TTT-EEEEEEE-SS-EEEEEEETTS-EEEEEEPPPTT-EEEEEEE-TTSSEEEEEEEETTEEEEEEEETTTTEEEES--SSSBEEEEEE-TTSSEEEEEE-TTSS-EEEEEETTT--EEE--B-SS-EEEEEE-TTS-EEEEEEEETTEEEEEEEE--GGGPBPPPPPPPPPPPSS----PPPPPEEE--SGGG-S--EEEEEESSSSTT-EEEEEEEE-TTSSEEEEEEEEEETTTTEEEEEEEEEE-SSSS-EEEEEEEEEEEEEEEEETTEEEEEEEEEEEEEEEE-EEEEETTEEEEE------------TTSSPPPBTTBPPP---S--------B-

Foldseek 3Di:
DPPVVVVVVLLVVVVVVVPPPFQFDALVFFWWWFDDPQEIEIEGPVCQVVSLLLRLLLVVLCVPVCVLLVFGDPHHAYEYEDQQELAADKAFDPALGTYIYGFLHAHALDDLQNFFLASSNLRSLLRVLLNGLQPQADDVLVVVCVVFNNRDGQSVLPQPLQSNLSSQLRSVLQWLIGNLRALQLLLLLLQCLVVVNHDAPVCLSDQHQFPVGPCSSNSLSNLLVVVVCVVQNSVLSSQLSNQRNHDPDHPCNQVSVCVRVVGGPNVSVVVSSVVSNVVSVVLCPVLVVVPFFFFAFQDDQAFDWFQWAADQAFLFKIWIWGDNSVFAIFIKIFGADPNGHTPDIDTLGGLAAPKDHWEDDPQKIKTWGFDDALSRHTAIFIKIQGNVVRDIDGQDGNQNWGQWYAQRVVQWTWTWGDDSFEIFTFIGHPNGDTPDGLGGTDGNKYWHNWEAALVRQKIWTWIDDSSATFIWIAGSPVRDIDTLDDANWNWHQWYAQLVRQWIWTWICLSSETFIKIQGPPPRAIWTNGRHSRYWGNWYAGNVRQKIWTWDAHNRHTTIGIHTRDPVPTHHDDGGDHRGDRSDDSDPDDSTDMGGDDQVVQFPWSGKDWDACPVPHQWIKIKTKTAGNVNQKIKIWMWIARPVVRKIKIKIKIWGSSRSWIKMKMKMWMWDFDWDDQDPNDTDTDTWTWIFIFIFTWDFDDDSPDGFIWFTFTFTFTAGDDPVPDDDDDPPDDDPDDPRTDTDTDIGGD

Sequence (749 aa):
MFRNIIAISIAFVIFSASGNKAHADDPSIHWKKLTTKNFTITFPSEYRNTAQRVASMAEEAHRLLVPLMGHKTASPTHIVISSYTDQANGSATVYFRKTIRLFLTFPSDISELSDFDDWLWILIVHEYTHILHMDTMGQLPRLINKIFGQLWVPNSLLPTWVVESMAVYSETKFSSVGRNRSSIYSMYLRASVLDNQLLSLAQITSAPIPYPHGTIPYLYGSRFLWYLARKYSDSTLKHFSASYGSTLIPFGVNKSARKAFGRTFVELYKEFSAFLHKQVATFVAPVRDRGIRRGQAITRGGEFKFYPVFHPTDPTTLVYIGHDGHSPNALHLVKITGAGQVIHHERLHGRMIGPGRPSWGNNSLWFHNLEMHKATYSFNDVYQLRLGTKSFRRVTRGGRISSPDFSFRKKVLVAVKSSATSSDLVQLNTRGKVDKVILRGAQYEQFYTPSLSPGGDEVVFSRYKSGKRDICLYNLKTNTLTSITNDRAMDTGPVFSPDGAYILFSSDRTEIFNIYAYHLKTGALFQVTNVLNGAFAPSLSADGRLLAYAGYTSKGYEIFILPFSPRAFLNPLEPLPVREAAHFMPRGPTYKISDYSPLPYLSPVAWFADWGYTVSNAASLTMMGFDPLNHHSWYMTANYSPQEELGELYLSYGNNQTPIPVEVSLTTGQYNKNNMNVNEAWHQYPWNYFKGEVAATFPFVSQMRQTLAGYLYGSAYRGIPREERPVPRPDSPLPVWPEGSWRASVKAG

Nearest PDB structures (foldseek):
  2w8b-assembly1_A  TM=8.157E-01  e=6.934E-11  Escherichia coli
  6pnv-assembly1_A  TM=7.905E-01  e=5.458E-11  Salmonella enterica subsp. enterica serovar Typhimurium str. LT2-4
  4r40-assembly2_C  TM=7.740E-01  e=5.458E-11  Yersinia pestis CO92
  4r40-assembly1_A  TM=7.589E-01  e=8.397E-11  Yersinia pestis CO92
  7mx5-assembly2_B  TM=5.902E-01  e=1.894E-10  Acinetobacter baumannii

Radius of gyration: 30.19 Å; Cα contacts (8 Å, |Δi|>4): 1733; chains: 1; bounding box: 76×88×73 Å

Solvent-accessible surface area (backbone atoms only — not comparable to full-atom values): 39010 Å² total; per-residue (Å²): 124,78,78,61,55,62,65,53,51,54,55,47,55,53,54,59,67,67,55,71,69,80,60,32,35,69,65,86,61,54,49,24,29,37,63,61,96,59,34,36,40,37,33,45,59,90,43,52,70,58,51,47,50,50,52,29,49,50,56,50,43,48,68,58,44,30,71,60,56,70,35,76,76,96,62,60,37,35,35,36,53,41,66,51,37,67,60,50,53,71,47,54,40,55,59,52,62,41,36,32,42,42,39,51,22,65,58,56,84,84,48,91,72,51,50,47,57,43,70,67,57,44,49,50,37,26,36,49,36,47,40,41,54,31,63,27,57,24,72,67,43,48,52,53,21,71,72,34,21,38,73,62,48,45,38,69,69,48,52,64,16,60,55,44,12,56,15,44,44,46,25,30,66,61,32,51,39,16,58,84,64,28,42,66,52,50,24,57,54,42,26,16,52,76,69,74,59,66,79,51,76,66,49,44,61,46,90,46,80,61,55,75,26,89,48,41,22,46,54,56,29,22,52,51,50,51,52,46,35,74,73,70,33,59,68,37,55,30,46,26,49,47,50,42,8,50,43,90,64,83,87,51,63,49,59,24,30,28,73,42,72,74,40,40,59,72,63,52,46,56,51,48,54,56,50,48,48,56,52,44,55,62,65,48,45,67,56,52,78,70,49,70,41,70,53,51,69,66,52,83,80,24,36,46,28,37,41,36,37,41,33,80,84,39,63,41,36,31,34,32,40,34,29,64,81,83,50,66,29,23,40,32,42,38,32,34,44,100,87,56,48,72,78,45,79,46,81,76,50,66,73,55,38,85,63,56,45,58,20,65,51,98,63,29,43,31,27,24,33,55,35,69,31,92,82,56,29,35,24,23,18,35,34,39,37,30,63,90,78,67,47,75,42,80,43,34,78,70,54,28,26,37,27,35,27,52,34,86,87,79,60,33,30,42,28,32,34,53,53,54,52,27,21,26,40,31,32,25,44,89,72,45,50,75,77,43,79,75,45,82,44,54,86,68,17,41,60,35,46,50,25,60,34,80,88,62,51,35,37,31,24,15,34,38,51,87,49,26,28,24,36,34,40,35,35,72,82,80,72,46,80,43,74,76,45,86,60,66,32,54,30,35,42,32,30,54,35,66,86,58,52,32,40,32,27,15,31,31,34,78,58,35,32,21,35,31,38,35,29,69,89,79,70,50,62,30,25,64,38,39,64,91,33,30,31,34,33,52,26,50,16,37,80,48,50,37,33,31,24,20,30,51,48,58,48,24,23,27,39,23,39,33,81,48,49,81,90,73,43,40,79,58,77,74,60,58,80,74,61,71,59,63,61,78,89,68,87,54,78,89,66,69,74,45,79,56,70,57,72,86,40,52,52,75,42,34,43,54,72,47,69,37,68,93,44,79,69,14,45,34,42,36,38,32,21,44,23,100,84,59,35,39,36,37,40,37,37,42,37,37,22,80,88,78,72,32,45,37,41,39,38,36,40,38,39,16,45,36,81,53,18,37,34,43,35,41,37,40,34,45,46,71,48,74,81,46,74,57,93,92,38,80,46,77,44,80,34,53,38,42,35,44,38,48,36,43,49,42,77,39,77,57,93,86,39,73,40,49,38,36,37,45,38,44,36,45,36,48,53,69,57,87,87,77,53,79,84,66,55,97,89,52,78,71,78,86,72,63,71,49,55,76,47,77,50,74,49,78,94

Mean predicted aligned error: 8.96 Å

pLDDT: mean 86.01, std 16.69, range [24.16, 98.69]